Protein AF-A0A327KM74-F1 (afdb_monomer_lite)

Secondary structure (DSSP, 8-state):
-EEEEE--SS-SSTTPPBTTTB----HHHHHHHHHTT--EEEEEE-HHHHSSSTTSPPPHHHHHHHHHHHHHHHTTT-EEEEEE-STTEETTEETTSSSS-HHHHHHHHHHHHHHHTT-TTEEEEE--S-----SSTTHHHHHHHHHHHHHHHTT--SEEEEE-TTTTBTTTHHHHHTT-----TT--EEEEEE---STTSSS---TTGGGG--TTHHHHHHHHHHHHHHHHT--EEEEE----TT-THHHHHHHHHHHHHHHTT--EEEEEESTT-TT-SS--S-BTTBPPHHHHHHGGGTTS------SS-EE--SS--EEEPPSSS-EEEEEESS-EEE--BS--EEEEEESS-EEEEEESS-EEEEEESS-EEEEEESS-EEEEEESS-EEEEEESS-EEEEEESS-EEEEEESS-EEEEEEE--EEEEEESS-EEEEEEES-EEEEEESS-B-

pLDDT: mean 92.37, std 10.78, range [34.12, 98.88]

Radius of gyration: 26.33 Å; chains: 1; bounding box: 62×48×81 Å

Foldseek 3Di:
DEAFEADFQAFADLQDDEPPGGYGFDLVLLVVVVVLLHQEYEYEHEPCQQAVDQLHHGDPVSLVRVVNVLVSSLVSNHAYAYAHAAQCDDPNDHECDPVHDLLSLLSSLLNSLLPCQPRNRHQYYNSYQFHEPNVDLVRQLVSLQSNLVSSVVSPHPHAYEAAWYPRSFQQCCCVRPVPRDHDHPNLRYAYEHEAEQAPVRPNPDDPVSLVVQDLCSLVNRNVSNLVSCVVVVHAYEHEEYFDFLPHCSVLSNLLSNVVNCVVSVYYYHYPHEHPDCPNPRRYQHADPPHGGVNSVSCSCVNNVPVPDDDAEEAEADQEAEEEEADPEEHHYHCAHYAYEAEYEAYEYEYHNAHEAYEYEHYAYAYEEHQHAYAYEYEDAHYAYEYEDEHYAYEYHLAHEAYEYHDYHEAYEEANHAYAYEYEQYAEEYEYEQHAEEYEYHPDHYPYHYHPPHYNYHD

Structure (mmCIF, N/CA/C/O backbone):
data_AF-A0A327KM74-F1
#
_entry.id   AF-A0A327KM74-F1
#
loop_
_atom_site.group_PDB
_atom_site.id
_atom_site.type_symbol
_atom_site.label_atom_id
_atom_site.label_alt_id
_atom_site.label_comp_id
_atom_site.label_asym_id
_atom_site.label_entity_id
_atom_site.label_seq_id
_atom_site.pdbx_PDB_ins_code
_atom_site.Cartn_x
_atom_site.Cartn_y
_atom_site.Cartn_z
_atom_site.occupancy
_atom_site.B_iso_or_equiv
_atom_site.auth_seq_id
_atom_site.auth_comp_id
_atom_site.auth_asym_id
_atom_site.auth_atom_id
_atom_site.pdbx_PDB_model_num
ATOM 1 N N . MET A 1 1 ? -6.353 -5.709 -3.928 1.00 85.31 1 MET A N 1
ATOM 2 C CA . MET A 1 1 ? -5.957 -6.495 -2.730 1.00 85.31 1 MET A CA 1
ATOM 3 C C . MET A 1 1 ? -4.788 -5.818 -2.037 1.00 85.31 1 MET A C 1
ATOM 5 O O . MET A 1 1 ? -4.863 -5.579 -0.840 1.00 85.31 1 MET A O 1
ATOM 9 N N . PHE A 1 2 ? -3.748 -5.478 -2.792 1.00 93.56 2 PHE A N 1
ATOM 10 C CA . PHE A 1 2 ? -2.570 -4.771 -2.308 1.00 93.56 2 PHE A CA 1
ATOM 11 C C . PHE A 1 2 ? -2.728 -3.263 -2.522 1.00 93.56 2 PHE A C 1
ATOM 13 O O . PHE A 1 2 ? -3.418 -2.834 -3.446 1.00 93.56 2 PHE A O 1
ATOM 20 N N . GLY A 1 3 ? -2.150 -2.478 -1.626 1.00 96.12 3 GLY A N 1
ATOM 21 C CA . GLY A 1 3 ? -2.254 -1.028 -1.590 1.00 96.12 3 GLY A CA 1
ATOM 22 C C . GLY A 1 3 ? -0.994 -0.388 -1.022 1.00 96.12 3 GLY A C 1
ATOM 23 O O . GLY A 1 3 ? 0.015 -1.061 -0.793 1.00 96.12 3 GLY A O 1
ATOM 24 N N . VAL A 1 4 ? -1.057 0.915 -0.760 1.00 98.25 4 VAL A N 1
ATOM 25 C CA . VAL A 1 4 ? 0.088 1.701 -0.278 1.00 98.25 4 VAL A CA 1
ATOM 26 C C . VAL A 1 4 ? -0.327 2.620 0.872 1.00 98.25 4 VAL A C 1
ATOM 28 O O . VAL A 1 4 ? -1.390 3.240 0.841 1.00 98.25 4 VAL A O 1
ATOM 31 N N . ASN A 1 5 ? 0.530 2.735 1.887 1.00 98.81 5 ASN A N 1
ATOM 32 C CA . ASN A 1 5 ? 0.451 3.808 2.872 1.00 98.81 5 ASN A CA 1
ATOM 33 C C . ASN A 1 5 ? 0.932 5.109 2.230 1.00 98.81 5 ASN A C 1
ATOM 35 O O . ASN A 1 5 ? 2.102 5.202 1.867 1.00 98.81 5 ASN A O 1
ATOM 39 N N . LEU A 1 6 ? 0.070 6.116 2.107 1.00 98.50 6 LEU A N 1
ATOM 40 C CA . LEU A 1 6 ? 0.496 7.460 1.711 1.00 98.50 6 LEU A CA 1
ATOM 41 C C . LEU A 1 6 ? 0.680 8.313 2.956 1.00 98.50 6 LEU A C 1
ATOM 43 O O . LEU A 1 6 ? -0.242 8.975 3.430 1.00 98.50 6 LEU A O 1
ATOM 47 N N . ALA A 1 7 ? 1.896 8.240 3.479 1.00 98.19 7 ALA A N 1
ATOM 48 C CA . ALA A 1 7 ? 2.331 8.938 4.671 1.00 98.19 7 ALA A CA 1
ATOM 49 C C . ALA A 1 7 ? 2.602 10.425 4.400 1.00 98.19 7 ALA A C 1
ATOM 51 O O . ALA A 1 7 ? 2.745 10.876 3.259 1.00 98.19 7 ALA A O 1
ATOM 52 N N . GLY A 1 8 ? 2.673 11.190 5.482 1.00 97.56 8 GLY A N 1
ATOM 53 C CA . GLY A 1 8 ? 3.023 12.603 5.479 1.00 97.56 8 GLY A CA 1
ATOM 54 C C . GLY A 1 8 ? 2.158 13.423 6.425 1.00 97.56 8 GLY A C 1
ATOM 55 O O . GLY A 1 8 ? 2.662 14.364 7.044 1.00 97.56 8 GLY A O 1
ATOM 56 N N . ALA A 1 9 ? 0.870 13.087 6.562 1.00 98.00 9 ALA A N 1
ATOM 57 C CA . ALA A 1 9 ? -0.078 13.865 7.364 1.00 98.00 9 ALA A CA 1
ATOM 58 C C . ALA A 1 9 ? 0.121 13.653 8.873 1.00 98.00 9 ALA A C 1
ATOM 60 O O . ALA A 1 9 ? -0.304 14.471 9.692 1.00 98.00 9 ALA A O 1
ATOM 61 N N . GLU A 1 10 ? 0.840 12.603 9.244 1.00 97.69 10 GLU A N 1
ATOM 62 C CA . GLU A 1 10 ? 1.260 12.231 10.586 1.00 97.69 10 GLU A CA 1
ATOM 63 C C . GLU A 1 10 ? 2.680 12.697 10.945 1.00 97.69 10 GLU A C 1
ATOM 65 O O . GLU A 1 10 ? 3.003 12.794 12.128 1.00 97.69 10 GLU A O 1
ATOM 70 N N . PHE A 1 11 ? 3.500 13.089 9.961 1.00 97.94 11 PHE A N 1
ATOM 71 C CA . PHE A 1 11 ? 4.914 13.447 10.156 1.00 97.94 11 PHE A CA 1
ATOM 72 C C . PHE A 1 11 ? 5.153 14.533 11.198 1.00 97.94 11 PHE A C 1
ATOM 74 O O . PHE A 1 11 ? 4.322 15.407 11.408 1.00 97.94 11 PHE A O 1
ATOM 81 N N . GLY A 1 12 ? 6.340 14.548 11.801 1.00 94.69 12 GLY A N 1
ATOM 82 C CA . GLY A 1 12 ? 6.770 15.627 12.689 1.00 94.69 12 GLY A CA 1
ATOM 83 C C . GLY A 1 12 ? 6.077 15.628 14.063 1.00 94.69 12 GLY A C 1
ATOM 84 O O . GLY A 1 12 ? 5.496 14.635 14.490 1.00 94.69 12 GLY A O 1
ATOM 85 N N . PRO A 1 13 ? 6.154 16.738 14.822 1.00 93.25 13 PRO A N 1
ATOM 86 C CA . PRO A 1 13 ? 5.609 16.800 16.179 1.00 93.25 13 PRO A CA 1
ATOM 87 C C . PRO A 1 13 ? 4.084 16.672 16.192 1.00 93.25 13 PRO A C 1
ATOM 89 O O . PRO A 1 13 ? 3.422 17.233 15.327 1.00 93.25 13 PRO A O 1
ATOM 92 N N . ARG A 1 14 ? 3.491 16.085 17.236 1.00 88.56 14 ARG A N 1
ATOM 93 C CA . ARG A 1 14 ? 2.031 15.843 17.337 1.00 88.56 14 ARG A CA 1
ATOM 94 C C . ARG A 1 14 ? 1.133 17.054 17.080 1.00 88.56 14 ARG A C 1
ATOM 96 O O . ARG A 1 14 ? 0.016 16.893 16.623 1.00 88.56 14 ARG A O 1
ATOM 103 N N . ARG A 1 15 ? 1.623 18.270 17.342 1.00 92.00 15 ARG A N 1
ATOM 104 C CA . ARG A 1 15 ? 0.957 19.547 17.012 1.00 92.00 15 ARG A CA 1
ATOM 105 C C . ARG A 1 15 ? 1.817 20.423 16.102 1.00 92.00 15 ARG A C 1
ATOM 107 O O . ARG A 1 15 ? 2.032 21.602 16.368 1.00 92.00 15 ARG A O 1
ATOM 114 N N . GLY A 1 16 ? 2.384 19.802 15.075 1.00 92.81 16 GLY A N 1
ATOM 115 C CA . GLY A 1 16 ? 3.165 20.471 14.042 1.00 92.81 16 GLY A CA 1
ATOM 116 C C . GLY A 1 16 ? 2.333 21.448 13.209 1.00 92.81 16 GLY A C 1
ATOM 117 O O . GLY A 1 16 ? 1.107 21.478 13.273 1.00 92.81 16 GLY A O 1
ATOM 118 N N . GLU A 1 17 ? 3.032 22.239 12.406 1.00 96.19 17 GLU A N 1
ATOM 119 C CA . GLU A 1 17 ? 2.472 23.180 11.429 1.00 96.19 17 GLU A CA 1
ATOM 120 C C . GLU A 1 17 ? 2.467 22.567 10.020 1.00 96.19 17 GLU A C 1
ATOM 122 O O . GLU A 1 17 ? 3.489 22.030 9.579 1.00 96.19 17 GLU A O 1
ATOM 127 N N . TYR A 1 18 ? 1.329 22.667 9.323 1.00 97.56 18 TYR A N 1
ATOM 128 C CA . TYR A 1 18 ? 1.156 22.165 7.957 1.00 97.56 18 TYR A CA 1
ATOM 129 C C . TYR A 1 18 ? 2.082 22.895 6.982 1.00 97.56 18 TYR A C 1
ATOM 131 O O . TYR A 1 18 ? 2.183 24.120 7.026 1.00 97.56 18 TYR A O 1
ATOM 139 N N . GLY A 1 19 ? 2.729 22.158 6.080 1.00 96.81 19 GLY A N 1
ATOM 140 C CA . GLY A 1 19 ? 3.677 22.712 5.110 1.00 96.81 19 GLY A CA 1
ATOM 141 C C . GLY A 1 19 ? 5.070 22.993 5.683 1.00 96.81 19 GLY A C 1
ATOM 142 O O . GLY A 1 19 ? 5.973 23.321 4.919 1.00 96.81 19 GLY A O 1
ATOM 143 N N . THR A 1 20 ? 5.266 22.789 6.991 1.00 97.12 20 THR A N 1
ATOM 144 C CA . THR A 1 20 ? 6.581 22.852 7.652 1.00 97.12 20 THR A CA 1
ATOM 145 C C . THR A 1 20 ? 6.971 21.505 8.254 1.00 97.12 20 THR A C 1
ATOM 147 O O . THR A 1 20 ? 8.077 21.026 8.037 1.00 97.12 20 THR A O 1
ATOM 150 N N . HIS A 1 21 ? 6.073 20.901 9.036 1.00 98.00 21 HIS A N 1
ATOM 151 C CA . HIS A 1 21 ? 6.352 19.682 9.801 1.00 98.00 21 HIS A CA 1
ATOM 152 C C . HIS A 1 21 ? 5.662 18.442 9.232 1.00 98.00 21 HIS A C 1
ATOM 154 O O . HIS A 1 21 ? 6.115 17.334 9.491 1.00 98.00 21 HIS A O 1
ATOM 160 N N . TYR A 1 22 ? 4.562 18.640 8.506 1.00 98.44 22 TYR A N 1
ATOM 161 C CA . TYR A 1 22 ? 3.752 17.589 7.899 1.00 98.44 22 TYR A CA 1
ATOM 162 C C . TYR A 1 22 ? 3.052 18.118 6.648 1.00 98.44 22 TYR A C 1
ATOM 164 O O . TYR A 1 22 ? 2.930 19.338 6.459 1.00 98.44 22 TYR A O 1
ATOM 172 N N . ILE A 1 23 ? 2.576 17.203 5.812 1.00 98.12 23 ILE A N 1
ATOM 173 C CA . ILE A 1 23 ? 1.920 17.504 4.540 1.00 98.12 23 ILE A CA 1
ATOM 174 C C . ILE A 1 23 ? 0.916 16.397 4.201 1.00 98.12 23 ILE A C 1
ATOM 176 O O . ILE A 1 23 ? 1.122 15.253 4.571 1.00 98.12 23 ILE A O 1
ATOM 180 N N . TYR A 1 24 ? -0.165 16.714 3.491 1.00 98.31 24 TYR A N 1
ATOM 181 C CA . TYR A 1 24 ? -1.024 15.676 2.914 1.00 98.31 24 TYR A CA 1
ATOM 182 C C . TYR A 1 24 ? -0.502 15.319 1.520 1.00 98.31 24 TYR A C 1
ATOM 184 O O . TYR A 1 24 ? -0.133 16.242 0.785 1.00 98.31 24 TYR A O 1
ATOM 192 N N . PRO A 1 25 ? -0.506 14.034 1.128 1.00 97.69 25 PRO A N 1
ATOM 193 C CA . PRO A 1 25 ? -0.244 13.651 -0.253 1.00 97.69 25 PRO A CA 1
ATOM 194 C C . PRO A 1 25 ? -1.163 14.414 -1.219 1.00 97.69 25 PRO A C 1
ATOM 196 O O . PRO A 1 25 ? -2.310 14.741 -0.898 1.00 97.69 25 PRO A O 1
ATOM 199 N N . GLY A 1 26 ? -0.637 14.754 -2.390 1.00 95.44 26 GLY A N 1
ATOM 200 C CA . GLY A 1 26 ? -1.332 15.549 -3.393 1.00 95.44 26 GLY A CA 1
ATOM 201 C C . GLY A 1 26 ? -1.971 14.712 -4.498 1.00 95.44 26 GLY A C 1
ATOM 202 O O . GLY A 1 26 ? -1.792 13.502 -4.596 1.00 95.44 26 GLY A O 1
ATOM 203 N N . ALA A 1 27 ? -2.665 15.399 -5.409 1.00 96.00 27 ALA A N 1
ATOM 204 C CA . ALA A 1 27 ? -3.201 14.795 -6.628 1.00 96.00 27 ALA A CA 1
ATOM 205 C C . ALA A 1 27 ? -2.118 14.095 -7.469 1.00 96.00 27 ALA A C 1
ATOM 207 O O . ALA A 1 27 ? -2.377 13.026 -7.998 1.00 96.00 27 ALA A O 1
ATOM 208 N N . ALA A 1 28 ? -0.909 14.666 -7.535 1.00 95.38 28 ALA A N 1
ATOM 209 C CA . ALA A 1 28 ? 0.212 14.076 -8.265 1.00 95.38 28 ALA A CA 1
ATOM 210 C C . ALA A 1 28 ? 0.686 12.747 -7.656 1.00 95.38 28 ALA A C 1
ATOM 212 O O . ALA A 1 28 ? 1.033 11.837 -8.399 1.00 95.38 28 ALA A O 1
ATOM 213 N N . ASP A 1 29 ? 0.660 12.619 -6.324 1.00 97.38 29 ASP A N 1
ATOM 214 C CA . ASP A 1 29 ? 0.976 11.351 -5.662 1.00 97.38 29 ASP A CA 1
ATOM 215 C C . ASP A 1 29 ? -0.091 10.307 -6.011 1.00 97.38 29 ASP A C 1
ATOM 217 O O . ASP A 1 29 ? 0.237 9.209 -6.447 1.00 97.38 29 ASP A O 1
ATOM 221 N N . LEU A 1 30 ? -1.374 10.671 -5.907 1.00 97.62 30 LEU A N 1
ATOM 222 C CA . LEU A 1 30 ? -2.477 9.781 -6.280 1.00 97.62 30 LEU A CA 1
ATOM 223 C C . LEU A 1 30 ? -2.424 9.362 -7.756 1.00 97.62 30 LEU A C 1
ATOM 225 O O . LEU A 1 30 ? -2.645 8.195 -8.052 1.00 97.62 30 LEU A O 1
ATOM 229 N N . ASP A 1 31 ? -2.120 10.289 -8.670 1.00 93.88 31 ASP A N 1
ATOM 230 C CA . ASP A 1 31 ? -1.969 10.002 -10.103 1.00 93.88 31 ASP A CA 1
ATOM 231 C C . ASP A 1 31 ? -0.827 9.017 -10.362 1.00 93.88 31 ASP A C 1
ATOM 233 O O . ASP A 1 31 ? -0.991 8.083 -11.144 1.00 93.88 31 ASP A O 1
ATOM 237 N N . TYR A 1 32 ? 0.306 9.194 -9.678 1.00 93.94 32 TYR A N 1
ATOM 238 C CA . TYR A 1 32 ? 1.431 8.273 -9.772 1.00 93.94 32 TYR A CA 1
ATOM 239 C C . TYR A 1 32 ? 1.040 6.867 -9.305 1.00 93.94 32 TYR A C 1
ATOM 241 O O . TYR A 1 32 ? 1.148 5.923 -10.082 1.00 93.94 32 TYR A O 1
ATOM 249 N N . TYR A 1 33 ? 0.514 6.713 -8.088 1.00 94.94 33 TYR A N 1
ATOM 250 C CA . TYR A 1 33 ? 0.171 5.383 -7.572 1.00 94.94 33 TYR A CA 1
ATOM 251 C C . TYR A 1 33 ? -0.966 4.726 -8.361 1.00 94.94 33 TYR A C 1
ATOM 253 O O . TYR A 1 33 ? -0.909 3.526 -8.619 1.00 94.94 33 TYR A O 1
ATOM 261 N N . LEU A 1 34 ? -1.953 5.501 -8.821 1.00 92.50 34 LEU A N 1
ATOM 262 C CA . LEU A 1 34 ? -2.987 4.983 -9.715 1.00 92.50 34 LEU A CA 1
ATOM 263 C C . LEU A 1 34 ? -2.393 4.494 -11.044 1.00 92.50 34 LEU A C 1
ATOM 265 O O . LEU A 1 34 ? -2.824 3.462 -11.547 1.00 92.50 34 LEU A O 1
ATOM 269 N N . SER A 1 35 ? -1.391 5.188 -11.598 1.00 87.12 35 SER A N 1
ATOM 270 C CA . SER A 1 35 ? -0.703 4.734 -12.818 1.00 87.12 35 SER A CA 1
ATOM 271 C C . SER A 1 35 ? 0.052 3.412 -12.641 1.00 87.12 35 SER A C 1
ATOM 273 O O . SER A 1 35 ? 0.351 2.759 -13.634 1.00 87.12 35 SER A O 1
ATOM 275 N N . LYS A 1 36 ? 0.313 3.009 -11.389 1.00 85.19 36 LYS A N 1
ATOM 276 C CA . LYS A 1 36 ? 0.896 1.715 -11.005 1.00 85.19 36 LYS A CA 1
ATOM 277 C C . LYS A 1 36 ? -0.152 0.665 -10.604 1.00 85.19 36 LYS A C 1
ATOM 279 O O . LYS A 1 36 ? 0.202 -0.346 -10.013 1.00 85.19 36 LYS A O 1
ATOM 284 N N . GLY A 1 37 ? -1.441 0.944 -10.817 1.00 88.06 37 GLY A N 1
ATOM 285 C CA . GLY A 1 37 ? -2.542 0.041 -10.458 1.00 88.06 37 GLY A CA 1
ATOM 286 C C . GLY A 1 37 ? -2.938 0.054 -8.973 1.00 88.06 37 GLY A C 1
ATOM 287 O O . GLY A 1 37 ? -3.776 -0.738 -8.524 1.00 88.06 37 GLY A O 1
ATOM 288 N N . VAL A 1 38 ? -2.397 0.977 -8.165 1.00 93.06 38 VAL A N 1
ATOM 289 C CA . VAL A 1 38 ? -2.805 1.122 -6.760 1.00 93.06 38 VAL A CA 1
ATOM 290 C C . VAL A 1 38 ? -4.199 1.733 -6.685 1.00 93.06 38 VAL A C 1
ATOM 292 O O . VAL A 1 38 ? -4.413 2.890 -7.036 1.00 93.06 38 VAL A O 1
ATOM 295 N N . THR A 1 39 ? -5.144 0.978 -6.133 1.00 93.81 39 THR A N 1
ATOM 296 C CA . THR A 1 39 ? -6.514 1.456 -5.877 1.00 93.81 39 THR A CA 1
ATOM 297 C C . THR A 1 39 ? -6.857 1.547 -4.395 1.00 93.81 39 THR A C 1
ATOM 299 O O . THR A 1 39 ? -7.815 2.227 -4.044 1.00 93.81 39 THR A O 1
ATOM 302 N N . LEU A 1 40 ? -6.067 0.923 -3.515 1.00 96.88 40 LEU A N 1
ATOM 303 C CA . LEU A 1 40 ? -6.232 0.978 -2.063 1.00 96.88 40 LEU A CA 1
ATOM 304 C C . LEU A 1 40 ? -5.131 1.827 -1.425 1.00 96.88 40 LEU A C 1
ATOM 306 O O . LEU A 1 40 ? -3.946 1.517 -1.551 1.00 96.88 40 LEU A O 1
ATOM 310 N N . ILE A 1 41 ? -5.534 2.842 -0.668 1.00 98.56 41 ILE A N 1
ATOM 311 C CA . ILE A 1 41 ? -4.651 3.716 0.097 1.00 98.56 41 ILE A CA 1
ATOM 312 C C . ILE A 1 41 ? -4.937 3.584 1.590 1.00 98.56 41 ILE A C 1
ATOM 314 O O . ILE A 1 41 ? -6.089 3.613 2.020 1.00 98.56 41 ILE A O 1
ATOM 318 N N . ARG A 1 42 ? -3.879 3.516 2.399 1.00 98.81 42 ARG A N 1
ATOM 319 C CA . ARG A 1 42 ? -3.940 3.786 3.840 1.00 98.81 42 ARG A CA 1
ATOM 320 C C . ARG A 1 42 ? -3.377 5.185 4.088 1.00 98.81 42 ARG A C 1
ATOM 322 O O . ARG A 1 42 ? -2.279 5.487 3.632 1.00 98.81 42 ARG A O 1
ATOM 329 N N . LEU A 1 43 ? -4.145 6.056 4.739 1.00 98.81 43 LEU A N 1
ATOM 330 C CA . LEU A 1 43 ? -3.780 7.452 5.004 1.00 98.81 43 LEU A CA 1
ATOM 331 C C . LEU A 1 43 ? -3.593 7.666 6.514 1.00 98.81 43 LEU A C 1
ATOM 333 O O . LEU A 1 43 ? -4.593 7.871 7.212 1.00 98.81 43 LEU A O 1
ATOM 337 N N . PRO A 1 44 ? -2.349 7.651 7.019 1.00 98.75 44 PRO A N 1
ATOM 338 C CA . PRO A 1 44 ? -2.053 7.982 8.407 1.00 98.75 44 PRO A CA 1
ATOM 339 C C . PRO A 1 44 ? -2.332 9.457 8.720 1.00 98.75 44 PRO A C 1
ATOM 341 O O . PRO A 1 44 ? -2.036 10.344 7.922 1.00 98.75 44 PRO A O 1
ATOM 344 N N . PHE A 1 45 ? -2.868 9.746 9.903 1.00 98.50 45 PHE A N 1
ATOM 345 C CA . PHE A 1 45 ? -3.021 11.105 10.436 1.00 98.50 45 PHE A CA 1
ATOM 346 C C . PHE A 1 45 ? -3.029 11.087 11.972 1.00 98.50 45 PHE A C 1
ATOM 348 O O . PHE A 1 45 ? -3.223 10.039 12.576 1.00 98.50 45 PHE A O 1
ATOM 355 N N . THR A 1 46 ? -2.856 12.234 12.641 1.00 98.19 46 THR A N 1
ATOM 356 C CA . THR A 1 46 ? -2.802 12.274 14.118 1.00 98.19 46 THR A CA 1
ATOM 357 C C . THR A 1 46 ? -4.039 12.872 14.784 1.00 98.19 46 THR A C 1
ATOM 359 O O . THR A 1 46 ? -4.622 13.872 14.346 1.00 98.19 46 THR A O 1
ATOM 362 N N . TRP A 1 47 ? -4.395 12.298 15.932 1.00 98.56 47 TRP A N 1
ATOM 363 C CA . TRP A 1 47 ? -5.486 12.738 16.792 1.00 98.56 47 TRP A CA 1
ATOM 364 C C . TRP A 1 47 ? -5.250 14.160 17.302 1.00 98.56 47 TRP A C 1
ATOM 366 O O . TRP A 1 47 ? -6.140 14.997 17.208 1.00 98.56 47 TRP A O 1
ATOM 376 N N . GLU A 1 48 ? -4.055 14.485 17.796 1.00 98.56 48 GLU A N 1
ATOM 377 C CA . GLU A 1 48 ? -3.759 15.797 18.381 1.00 98.56 48 GLU A CA 1
ATOM 378 C C . GLU A 1 48 ? -3.859 16.955 17.376 1.00 98.56 48 GLU A C 1
ATOM 380 O O . GLU A 1 48 ? -4.046 18.100 17.795 1.00 98.56 48 GLU A O 1
ATOM 385 N N . ARG A 1 49 ? -3.754 16.688 16.067 1.00 98.31 49 ARG A N 1
ATOM 386 C CA . ARG A 1 49 ? -4.038 17.681 15.017 1.00 98.31 49 ARG A CA 1
ATOM 387 C C . ARG A 1 49 ? -5.522 17.762 14.722 1.00 98.31 49 ARG A C 1
ATOM 389 O O . ARG A 1 49 ? -6.081 18.854 14.709 1.00 98.31 49 ARG A O 1
ATOM 396 N N . MET A 1 50 ? -6.159 16.609 14.533 1.00 98.56 50 MET A N 1
ATOM 397 C CA . MET A 1 50 ? -7.572 16.538 14.176 1.00 98.56 50 MET A CA 1
ATOM 398 C C . MET A 1 50 ? -8.492 16.986 15.321 1.00 98.56 50 MET A C 1
ATOM 400 O O . MET A 1 50 ? -9.568 17.518 15.075 1.00 98.56 50 MET A O 1
ATOM 404 N N . GLN A 1 51 ? -8.089 16.812 16.578 1.00 98.50 51 GLN A N 1
ATOM 405 C CA . GLN A 1 51 ? -8.812 17.254 17.770 1.00 98.50 51 GLN A CA 1
ATOM 406 C C . GLN A 1 51 ? -7.814 17.833 18.794 1.00 98.50 51 GLN A C 1
ATOM 408 O O . GLN A 1 51 ? -7.397 17.137 19.717 1.00 98.50 51 GLN A O 1
ATOM 413 N N . PRO A 1 52 ? -7.443 19.126 18.686 1.00 97.75 52 PRO A N 1
ATOM 414 C CA . PRO A 1 52 ? -6.367 19.724 19.490 1.00 97.75 52 PRO A CA 1
ATOM 415 C C . PRO A 1 52 ? -6.589 19.724 21.005 1.00 97.75 52 PRO A C 1
ATOM 417 O O . PRO A 1 52 ? -5.637 19.854 21.779 1.00 97.75 52 PRO A O 1
ATOM 420 N N . THR A 1 53 ? -7.850 19.628 21.431 1.00 97.69 53 THR A N 1
ATOM 421 C CA . THR A 1 53 ? -8.271 19.530 22.831 1.00 97.69 53 THR A CA 1
ATOM 422 C C . THR A 1 53 ? -9.085 18.257 23.011 1.00 97.69 53 THR A C 1
ATOM 424 O O . THR A 1 53 ? -10.102 18.103 22.338 1.00 97.69 53 THR A O 1
ATOM 427 N N . LEU A 1 54 ? -8.696 17.390 23.949 1.00 97.94 54 LEU A N 1
ATOM 428 C CA . LEU A 1 54 ? -9.383 16.124 24.217 1.00 97.94 54 LEU A CA 1
ATOM 429 C C . LEU A 1 54 ? -10.884 16.343 24.472 1.00 97.94 54 LEU A C 1
ATOM 431 O O . LEU A 1 54 ? -11.264 17.149 25.324 1.00 97.94 54 LEU A O 1
ATOM 435 N N . GLY A 1 55 ? -11.737 15.640 23.723 1.00 97.25 55 GLY A N 1
ATOM 436 C CA . GLY A 1 55 ? -13.198 15.789 23.792 1.00 97.25 55 GLY A CA 1
ATOM 437 C C . GLY A 1 55 ? -13.746 17.089 23.175 1.00 97.25 55 GLY A C 1
ATOM 438 O O . GLY A 1 55 ? -14.958 17.313 23.161 1.00 97.25 55 GLY A O 1
ATOM 439 N N . GLY A 1 56 ? -12.876 17.950 22.644 1.00 98.12 56 GLY A N 1
ATOM 440 C CA . GLY A 1 56 ? -13.219 19.189 21.953 1.00 98.12 56 GLY A CA 1
ATOM 441 C C . GLY A 1 56 ? -13.772 18.973 20.542 1.00 98.12 56 GLY A C 1
ATOM 442 O O . GLY A 1 56 ? -14.074 17.854 20.119 1.00 98.12 56 GLY A O 1
ATOM 443 N N . ALA A 1 57 ? -13.942 20.066 19.800 1.00 98.44 57 ALA A N 1
ATOM 444 C CA . ALA A 1 57 ? -14.329 20.006 18.392 1.00 98.44 57 ALA A CA 1
ATOM 445 C C . ALA A 1 57 ? -13.177 19.484 17.518 1.00 98.44 57 ALA A C 1
ATOM 447 O O . ALA A 1 57 ? -12.011 19.614 17.895 1.00 98.44 57 ALA A O 1
ATOM 448 N N . LEU A 1 58 ? -13.519 18.933 16.348 1.00 98.75 58 LEU A N 1
ATOM 449 C CA . LEU A 1 58 ? -12.524 18.647 15.317 1.00 98.75 58 LEU A CA 1
ATOM 450 C C . LEU A 1 58 ? -11.970 19.961 14.753 1.00 98.75 58 LEU A C 1
ATOM 452 O O . LEU A 1 58 ? -12.730 20.916 14.541 1.00 98.75 58 LEU A O 1
ATOM 456 N N . ASP A 1 59 ? -10.668 20.005 14.493 1.00 98.56 59 ASP A N 1
ATOM 457 C CA . ASP A 1 59 ? -10.032 21.132 13.828 1.00 98.56 59 ASP A CA 1
ATOM 458 C C . ASP A 1 59 ? -10.514 21.221 12.378 1.00 98.56 59 ASP A C 1
ATOM 460 O O . ASP A 1 59 ? -10.395 20.283 11.594 1.00 98.56 59 ASP A O 1
ATOM 464 N N . GLN A 1 60 ? -11.105 22.360 12.021 1.00 98.38 60 GLN A N 1
ATOM 465 C CA . GLN A 1 60 ? -11.746 22.524 10.717 1.00 98.38 60 GLN A CA 1
ATOM 466 C C . GLN A 1 60 ? -10.738 22.676 9.577 1.00 98.38 60 GLN A C 1
ATOM 468 O O . GLN A 1 60 ? -11.058 22.340 8.438 1.00 98.38 60 GLN A O 1
ATOM 473 N N . ALA A 1 61 ? -9.537 23.190 9.859 1.00 98.19 61 ALA A N 1
ATOM 474 C CA . ALA A 1 61 ? -8.507 23.307 8.838 1.00 98.19 61 ALA A CA 1
ATOM 475 C C . ALA A 1 61 ? -7.929 21.927 8.518 1.00 98.19 61 ALA A C 1
ATOM 477 O O . ALA A 1 61 ? -7.782 21.595 7.345 1.00 98.19 61 ALA A O 1
ATOM 478 N N . GLU A 1 62 ? -7.660 21.120 9.542 1.00 98.44 62 GLU A N 1
ATOM 479 C CA . GLU A 1 62 ? -7.157 19.760 9.377 1.00 98.44 62 GLU A CA 1
ATOM 480 C C . GLU A 1 62 ? -8.185 18.834 8.724 1.00 98.44 62 GLU A C 1
ATOM 482 O O . GLU A 1 62 ? -7.881 18.161 7.738 1.00 98.44 62 GLU A O 1
ATOM 487 N N . LEU A 1 63 ? -9.437 18.889 9.181 1.00 98.56 63 LEU A N 1
ATOM 488 C CA . LEU A 1 63 ? -10.541 18.163 8.558 1.00 98.56 63 LEU A CA 1
ATOM 489 C C . LEU A 1 63 ? -10.716 18.546 7.081 1.00 98.56 63 LEU A C 1
ATOM 491 O O . LEU A 1 63 ? -10.916 17.675 6.239 1.00 98.56 63 LEU A O 1
ATOM 495 N N . GLY A 1 64 ? -10.590 19.835 6.749 1.00 98.50 64 GLY A N 1
ATOM 496 C CA . GLY A 1 64 ? -10.654 20.310 5.367 1.00 98.50 64 GLY A CA 1
ATOM 497 C C . GLY A 1 64 ? -9.533 19.766 4.474 1.00 98.50 64 GLY A C 1
ATOM 498 O O . GLY A 1 64 ? -9.775 19.511 3.296 1.00 98.50 64 GLY A O 1
ATOM 499 N N . ARG A 1 65 ? -8.324 19.544 5.012 1.00 98.50 65 ARG A N 1
ATOM 500 C CA . ARG A 1 65 ? -7.216 18.922 4.261 1.00 98.50 65 ARG A CA 1
ATOM 501 C C . ARG A 1 65 ? -7.485 17.452 3.981 1.00 98.50 65 ARG A C 1
ATOM 503 O O . ARG A 1 65 ? -7.329 17.025 2.841 1.00 98.50 65 ARG A O 1
ATOM 510 N N . MET A 1 66 ? -7.937 16.716 4.995 1.00 98.62 66 MET A N 1
ATOM 511 C CA . MET A 1 66 ? -8.311 15.313 4.839 1.00 98.62 66 MET A CA 1
ATOM 512 C C . MET A 1 66 ? -9.441 15.152 3.819 1.00 98.62 66 MET A C 1
ATOM 514 O O . MET A 1 66 ? -9.318 14.335 2.915 1.00 98.62 66 MET A O 1
ATOM 518 N N . ILE A 1 67 ? -10.499 15.966 3.905 1.00 98.50 67 ILE A N 1
ATOM 519 C CA . ILE A 1 67 ? -11.586 15.955 2.913 1.00 98.50 67 ILE A CA 1
ATOM 520 C C . ILE A 1 67 ? -11.046 16.272 1.516 1.00 98.50 67 ILE A C 1
ATOM 522 O O . ILE A 1 67 ? -11.373 15.560 0.579 1.00 98.50 67 ILE A O 1
ATOM 526 N N . GLY A 1 68 ? -10.161 17.264 1.370 1.00 98.44 68 GLY A N 1
ATOM 527 C CA . GLY A 1 68 ? -9.551 17.577 0.074 1.00 98.44 68 GLY A CA 1
ATOM 528 C C . GLY A 1 68 ? -8.749 16.414 -0.527 1.00 98.44 68 GLY A C 1
ATOM 529 O O . GLY A 1 68 ? -8.814 16.186 -1.734 1.00 98.44 68 GLY A O 1
ATOM 530 N N . PHE A 1 69 ? -8.026 15.654 0.302 1.00 98.69 69 PHE A N 1
ATOM 531 C CA . PHE A 1 69 ? -7.362 14.421 -0.130 1.00 98.69 69 PHE A CA 1
ATOM 532 C C . PHE A 1 69 ? -8.379 13.347 -0.542 1.00 98.69 69 PHE A C 1
ATOM 534 O O . PHE A 1 69 ? -8.255 12.755 -1.614 1.00 98.69 69 PHE A O 1
ATOM 541 N N . LEU A 1 70 ? -9.407 13.124 0.280 1.00 98.75 70 LEU A N 1
ATOM 542 C CA . LEU A 1 70 ? -10.450 12.135 0.017 1.00 98.75 70 LEU A CA 1
ATOM 543 C C . LEU A 1 70 ? -11.236 12.462 -1.263 1.00 98.75 70 LEU A C 1
ATOM 545 O O . LEU A 1 70 ? -11.494 11.557 -2.051 1.00 98.75 70 LEU A O 1
ATOM 549 N N . ASP A 1 71 ? -11.561 13.731 -1.515 1.00 98.56 71 ASP A N 1
ATOM 550 C CA . ASP A 1 71 ? -12.193 14.198 -2.754 1.00 98.56 71 ASP A CA 1
ATOM 551 C C . ASP A 1 71 ? -11.312 13.875 -3.974 1.00 98.56 71 ASP A C 1
ATOM 553 O O . ASP A 1 71 ? -11.799 13.399 -5.004 1.00 98.56 71 ASP A O 1
ATOM 557 N N . ALA A 1 72 ? -9.997 14.095 -3.859 1.00 98.56 72 ALA A N 1
ATOM 558 C CA . ALA A 1 72 ? -9.045 13.787 -4.922 1.00 98.56 72 ALA A CA 1
ATOM 559 C C . ALA A 1 72 ? -8.916 12.273 -5.177 1.00 98.56 72 ALA A C 1
ATOM 561 O O . ALA A 1 72 ? -8.809 11.870 -6.339 1.00 98.56 72 ALA A O 1
ATOM 562 N N . ALA A 1 73 ? -8.963 11.448 -4.128 1.00 98.50 73 ALA A N 1
ATOM 563 C CA . ALA A 1 73 ? -8.982 9.989 -4.232 1.00 98.50 73 ALA A CA 1
ATOM 564 C C . ALA A 1 73 ? -10.302 9.479 -4.838 1.00 98.50 73 ALA A C 1
ATOM 566 O O . ALA A 1 73 ? -10.292 8.660 -5.755 1.00 98.50 73 ALA A O 1
ATOM 567 N N . ALA A 1 74 ? -11.442 10.038 -4.418 1.00 98.00 74 ALA A N 1
ATOM 568 C CA . ALA A 1 74 ? -12.759 9.694 -4.954 1.00 98.00 74 ALA A CA 1
ATOM 569 C C . ALA A 1 74 ? -12.858 9.995 -6.453 1.00 98.00 74 ALA A C 1
ATOM 571 O O . ALA A 1 74 ? -13.385 9.186 -7.215 1.00 98.00 74 ALA A O 1
ATOM 572 N N . ALA A 1 75 ? -12.302 11.127 -6.899 1.00 97.69 75 ALA A N 1
ATOM 573 C CA . ALA A 1 75 ? -12.238 11.485 -8.316 1.00 97.69 75 ALA A CA 1
ATOM 574 C C . ALA A 1 75 ? -11.432 10.483 -9.169 1.00 97.69 75 ALA A C 1
ATOM 576 O O . ALA A 1 75 ? -11.577 10.470 -10.390 1.00 97.69 75 ALA A O 1
ATOM 577 N N . ARG A 1 76 ? -10.603 9.655 -8.525 1.00 95.81 76 ARG A N 1
ATOM 578 C CA . ARG A 1 76 ? -9.751 8.617 -9.120 1.00 95.81 76 ARG A CA 1
ATOM 579 C C . ARG A 1 76 ? -10.279 7.198 -8.901 1.00 95.81 76 ARG A C 1
ATOM 581 O O . ARG A 1 76 ? -9.649 6.251 -9.348 1.00 95.81 76 ARG A O 1
ATOM 588 N N . GLY A 1 77 ? -11.418 7.045 -8.221 1.00 95.75 77 GLY A N 1
ATOM 589 C CA . GLY A 1 77 ? -11.956 5.732 -7.863 1.00 95.75 77 GLY A CA 1
ATOM 590 C C . GLY A 1 77 ? -11.076 4.956 -6.879 1.00 95.75 77 GLY A C 1
ATOM 591 O O . GLY A 1 77 ? -11.129 3.732 -6.873 1.00 95.75 77 GLY A O 1
ATOM 592 N N . MET A 1 78 ? -10.258 5.649 -6.082 1.00 96.19 78 MET A N 1
ATOM 593 C CA . MET A 1 78 ? -9.394 5.022 -5.082 1.00 96.19 78 MET A CA 1
ATOM 594 C C . MET A 1 78 ? -10.111 4.921 -3.734 1.00 96.19 78 MET A C 1
ATOM 596 O O . MET A 1 78 ? -10.737 5.878 -3.267 1.00 96.19 78 MET A O 1
ATOM 600 N N . ASP A 1 79 ? -9.959 3.766 -3.101 1.00 97.25 79 ASP A N 1
ATOM 601 C CA . ASP A 1 79 ? -10.437 3.455 -1.763 1.00 97.25 79 ASP A CA 1
ATOM 602 C C . ASP A 1 79 ? -9.408 3.889 -0.715 1.00 97.25 79 ASP A C 1
ATOM 604 O O . ASP A 1 79 ? -8.215 3.616 -0.839 1.00 97.25 79 ASP A O 1
ATOM 608 N N . VAL A 1 80 ? -9.870 4.521 0.361 1.00 98.62 80 VAL A N 1
ATOM 609 C CA . VAL A 1 80 ? -9.031 5.065 1.431 1.00 98.62 80 VAL A CA 1
ATOM 610 C C . VAL A 1 80 ? -9.453 4.501 2.784 1.00 98.62 80 VAL A C 1
ATOM 612 O O . VAL A 1 80 ? -10.576 4.708 3.253 1.00 98.62 80 VAL A O 1
ATOM 615 N N . VAL A 1 81 ? -8.503 3.848 3.449 1.00 98.62 81 VAL A N 1
ATOM 616 C CA . VAL A 1 81 ? -8.540 3.577 4.885 1.00 98.62 81 VAL A CA 1
ATOM 617 C C . VAL A 1 81 ? -7.868 4.750 5.590 1.00 98.62 81 VAL A C 1
ATOM 619 O O . VAL A 1 81 ? -6.663 4.947 5.447 1.00 98.62 81 VAL A O 1
ATOM 622 N N . VAL A 1 82 ? -8.625 5.545 6.347 1.00 98.56 82 VAL A N 1
ATOM 623 C CA . VAL A 1 82 ? -8.026 6.610 7.170 1.00 98.56 82 VAL A CA 1
ATOM 624 C C . VAL A 1 82 ? -7.548 6.012 8.492 1.00 98.56 82 VAL A C 1
ATOM 626 O O . VAL A 1 82 ? -8.337 5.400 9.212 1.00 98.56 82 VAL A O 1
ATOM 629 N N . ASP A 1 83 ? -6.263 6.162 8.793 1.00 98.81 83 ASP A N 1
ATOM 630 C CA . ASP A 1 83 ? -5.584 5.532 9.928 1.00 98.81 83 ASP A CA 1
ATOM 631 C C . ASP A 1 83 ? -5.227 6.560 11.006 1.00 98.81 83 ASP A C 1
ATOM 633 O O . ASP A 1 83 ? -4.484 7.512 10.762 1.00 98.81 83 ASP A O 1
ATOM 637 N N . LEU A 1 84 ? -5.749 6.366 12.219 1.00 98.81 84 LEU A N 1
ATOM 638 C CA . LEU A 1 84 ? -5.395 7.205 13.358 1.00 98.81 84 LEU A CA 1
ATOM 639 C C . LEU A 1 84 ? -4.044 6.778 13.946 1.00 98.81 84 LEU A C 1
ATOM 641 O O . LEU A 1 84 ? -3.955 5.881 14.788 1.00 98.81 84 LEU A O 1
ATOM 645 N N . HIS A 1 85 ? -2.992 7.484 13.558 1.00 98.56 85 HIS A N 1
ATOM 646 C CA . HIS A 1 85 ? -1.602 7.116 13.777 1.00 98.56 85 HIS A CA 1
ATOM 647 C C . HIS A 1 85 ? -1.063 7.520 15.163 1.00 98.56 85 HIS A C 1
ATOM 649 O O . HIS A 1 85 ? -0.192 8.381 15.304 1.00 98.56 85 HIS A O 1
ATOM 655 N N . ASN A 1 86 ? -1.640 6.933 16.218 1.00 98.31 86 ASN A N 1
ATOM 656 C CA . ASN A 1 86 ? -1.540 7.446 17.590 1.00 98.31 86 ASN A CA 1
ATOM 657 C C . ASN A 1 86 ? -0.994 6.473 18.645 1.00 98.31 86 ASN A C 1
ATOM 659 O O . ASN A 1 86 ? -0.874 6.860 19.813 1.00 98.31 86 ASN A O 1
ATOM 663 N N . TYR A 1 87 ? -0.653 5.236 18.279 1.00 98.19 87 TYR A N 1
ATOM 664 C CA . TYR A 1 87 ? 0.011 4.273 19.171 1.00 98.19 87 TYR A CA 1
ATOM 665 C C . TYR A 1 87 ? -0.765 4.010 20.470 1.00 98.19 87 TYR A C 1
ATOM 667 O O . TYR A 1 87 ? -0.193 3.879 21.551 1.00 98.19 87 TYR A O 1
ATOM 675 N N . GLY A 1 88 ? -2.097 4.029 20.409 1.00 97.94 88 GLY A N 1
ATOM 676 C CA . GLY A 1 88 ? -2.983 3.861 21.566 1.00 97.94 88 GLY A CA 1
ATOM 677 C C . GLY A 1 88 ? -2.960 5.014 22.579 1.00 97.94 88 GLY A C 1
ATOM 678 O O . GLY A 1 88 ? -3.347 4.820 23.739 1.00 97.94 88 GLY A O 1
ATOM 679 N N . ARG A 1 89 ? -2.493 6.207 22.184 1.00 98.06 89 ARG A N 1
ATOM 680 C CA . ARG A 1 89 ? -2.258 7.349 23.081 1.00 98.06 89 ARG A CA 1
ATOM 681 C C . ARG A 1 89 ? -2.811 8.668 22.535 1.00 98.06 89 ARG A C 1
ATOM 683 O O . ARG A 1 89 ? -2.907 8.882 21.331 1.00 98.06 89 ARG A O 1
ATOM 690 N N . TYR A 1 90 ? -3.103 9.580 23.456 1.00 98.19 90 TYR A N 1
ATOM 691 C CA . TYR A 1 90 ? -3.335 11.002 23.192 1.00 98.19 90 TYR A CA 1
ATOM 692 C C . TYR A 1 90 ? -2.541 11.809 24.220 1.00 98.19 90 TYR A C 1
ATOM 694 O O . TYR A 1 90 ? -2.657 11.549 25.419 1.00 98.19 90 TYR A O 1
ATOM 702 N N . ASP A 1 91 ? -1.701 12.747 23.780 1.00 96.44 91 ASP A N 1
ATOM 703 C CA . ASP A 1 91 ? -0.789 13.501 24.660 1.00 96.44 91 ASP A CA 1
ATOM 704 C C . ASP A 1 91 ? 0.032 12.594 25.597 1.00 96.44 91 ASP A C 1
ATOM 706 O O . ASP A 1 91 ? 0.188 12.851 26.788 1.00 96.44 91 ASP A O 1
ATOM 710 N N . ASP A 1 92 ? 0.507 11.478 25.036 1.00 95.19 92 ASP A N 1
ATOM 711 C CA . ASP A 1 92 ? 1.337 10.433 25.667 1.00 95.19 92 ASP A CA 1
ATOM 712 C C . ASP A 1 92 ? 0.595 9.566 26.686 1.00 95.19 92 ASP A C 1
ATOM 714 O O . ASP A 1 92 ? 1.088 8.512 27.093 1.00 95.19 92 ASP A O 1
ATOM 718 N N . ALA A 1 93 ? -0.618 9.958 27.061 1.00 97.19 93 ALA A N 1
ATOM 719 C CA . ALA A 1 93 ? -1.458 9.186 27.946 1.00 97.19 93 ALA A CA 1
ATOM 720 C C . ALA A 1 93 ? -2.174 8.069 27.178 1.00 97.19 93 ALA A C 1
ATOM 722 O O . ALA A 1 93 ? -2.804 8.288 26.143 1.00 97.19 93 ALA A O 1
ATOM 723 N N . VAL A 1 94 ? -2.085 6.858 27.728 1.00 97.38 94 VAL A N 1
ATOM 724 C CA . VAL A 1 94 ? -2.719 5.650 27.189 1.00 97.38 94 VAL A CA 1
ATOM 725 C C . VAL A 1 94 ? -4.241 5.787 27.236 1.00 97.38 94 VAL A C 1
ATOM 727 O O . VAL A 1 94 ? -4.806 6.211 28.253 1.00 97.38 94 VAL A O 1
ATOM 730 N N . ILE A 1 95 ? -4.915 5.405 26.153 1.00 97.81 95 ILE A N 1
ATOM 731 C CA . ILE A 1 95 ? -6.379 5.353 26.094 1.00 97.81 95 ILE A CA 1
ATOM 732 C C . ILE A 1 95 ? -6.899 4.317 27.097 1.00 97.81 95 ILE A C 1
ATOM 734 O O . ILE A 1 95 ? -6.376 3.215 27.213 1.00 97.81 95 ILE A O 1
ATOM 738 N N . GLY A 1 96 ? -7.945 4.676 27.838 1.00 94.88 96 GLY A N 1
ATOM 739 C CA . GLY A 1 96 ? -8.462 3.903 28.968 1.00 94.88 96 GLY A CA 1
ATOM 740 C C . GLY A 1 96 ? -7.865 4.316 30.317 1.00 94.88 96 GLY A C 1
ATOM 741 O O . GLY A 1 96 ? -8.377 3.905 31.358 1.00 94.88 96 GLY A O 1
ATOM 742 N N . SER A 1 97 ? -6.839 5.173 30.330 1.00 95.38 97 SER A N 1
ATOM 743 C CA . SER A 1 97 ? -6.358 5.811 31.559 1.00 95.38 97 SER A CA 1
ATOM 744 C C . SER A 1 97 ? -7.339 6.884 32.067 1.00 95.38 97 SER A C 1
ATOM 746 O O . SER A 1 97 ? -8.190 7.360 31.313 1.00 95.38 97 SER A O 1
ATOM 748 N N . PRO A 1 98 ? -7.212 7.344 33.329 1.00 95.00 98 PRO A N 1
ATOM 749 C CA . PRO A 1 98 ? -8.004 8.471 33.827 1.00 95.00 98 PRO A CA 1
ATOM 750 C C . PRO A 1 98 ? -7.823 9.768 33.024 1.00 95.00 98 PRO A C 1
ATOM 752 O O . PRO A 1 98 ? -8.746 10.576 32.969 1.00 95.00 98 PRO A O 1
ATOM 755 N N . SER A 1 99 ? -6.649 9.968 32.416 1.00 96.88 99 SER A N 1
ATOM 756 C CA . SER A 1 99 ? -6.338 11.159 31.617 1.00 96.88 99 SER A CA 1
ATOM 757 C C . SER A 1 99 ? -6.946 11.102 30.218 1.00 96.88 99 SER A C 1
ATOM 759 O O . SER A 1 99 ? -7.310 12.140 29.676 1.00 96.88 99 SER A O 1
ATOM 761 N N . VAL A 1 100 ? -7.076 9.901 29.646 1.00 97.88 100 VAL A N 1
ATOM 762 C CA . VAL A 1 100 ? -7.669 9.674 28.320 1.00 97.88 100 VAL A CA 1
ATOM 763 C C . VAL A 1 100 ? -8.673 8.527 28.428 1.00 97.88 100 VAL A C 1
ATOM 765 O O . VAL A 1 100 ? -8.351 7.383 28.106 1.00 97.88 100 VAL A O 1
ATOM 768 N N . PRO A 1 101 ? -9.898 8.785 28.916 1.00 97.12 101 PRO A N 1
ATOM 769 C CA . PRO A 1 101 ? -10.914 7.746 29.027 1.00 97.12 101 PRO A CA 1
ATOM 770 C C . PRO A 1 101 ? -11.293 7.190 27.649 1.00 97.12 101 PRO A C 1
ATOM 772 O O . PRO A 1 101 ? -11.358 7.939 26.676 1.00 97.12 101 PRO A O 1
ATOM 775 N N . ALA A 1 102 ? -11.657 5.906 27.569 1.00 96.94 102 ALA A N 1
ATOM 776 C CA . ALA A 1 102 ? -12.134 5.292 26.321 1.00 96.94 102 ALA A CA 1
ATOM 777 C C . ALA A 1 102 ? -13.331 6.043 25.695 1.00 96.94 102 ALA A C 1
ATOM 779 O O . ALA A 1 102 ? -13.475 6.083 24.479 1.00 96.94 102 ALA A O 1
ATOM 780 N N . ALA A 1 103 ? -14.152 6.711 26.514 1.00 98.12 103 ALA A N 1
ATOM 781 C CA . ALA A 1 103 ? -15.246 7.555 26.035 1.00 98.12 103 ALA A CA 1
ATOM 782 C C . ALA A 1 103 ? -14.772 8.778 25.225 1.00 98.12 103 ALA A C 1
ATOM 784 O O . ALA A 1 103 ? -15.493 9.217 24.338 1.00 98.12 103 ALA A O 1
ATOM 785 N N . ALA A 1 104 ? -13.581 9.323 25.500 1.00 98.56 104 ALA A N 1
ATOM 786 C CA . ALA A 1 104 ? -13.021 10.427 24.717 1.00 98.56 104 ALA A CA 1
ATOM 787 C C . ALA A 1 104 ? -12.546 9.951 23.335 1.00 98.56 104 ALA A C 1
ATOM 789 O O . ALA A 1 104 ? -12.732 10.647 22.343 1.00 98.56 104 ALA A O 1
ATOM 790 N N . PHE A 1 105 ? -11.995 8.737 23.271 1.00 98.69 105 PHE A N 1
ATOM 791 C CA . PHE A 1 105 ? -11.641 8.076 22.016 1.00 98.69 105 PHE A CA 1
ATOM 792 C C . PHE A 1 105 ? -12.881 7.746 21.171 1.00 98.69 105 PHE A C 1
ATOM 794 O O . PHE A 1 105 ? -12.921 8.035 19.978 1.00 98.69 105 PHE A O 1
ATOM 801 N N . ALA A 1 106 ? -13.933 7.224 21.807 1.00 98.81 106 ALA A N 1
ATOM 802 C CA . ALA A 1 106 ? -15.221 6.990 21.160 1.00 98.81 106 ALA A CA 1
ATOM 803 C C . ALA A 1 106 ? -15.870 8.292 20.655 1.00 98.81 106 ALA A C 1
ATOM 805 O O . ALA A 1 106 ? -16.358 8.346 19.531 1.00 98.81 106 ALA A O 1
ATOM 806 N N . ASP A 1 107 ? -15.842 9.361 21.457 1.00 98.81 107 ASP A N 1
ATOM 807 C CA . ASP A 1 107 ? -16.337 10.686 21.067 1.00 98.81 107 ASP A CA 1
ATOM 808 C C . ASP A 1 107 ? -15.599 11.247 19.840 1.00 98.81 107 ASP A C 1
ATOM 810 O O . ASP A 1 107 ? -16.243 11.742 18.913 1.00 98.81 107 ASP A O 1
ATOM 814 N N . PHE A 1 108 ? -14.269 11.124 19.801 1.00 98.88 108 PHE A N 1
ATOM 815 C CA . PHE A 1 108 ? -13.470 11.500 18.636 1.00 98.88 108 PHE A CA 1
ATOM 816 C C . PHE A 1 108 ? -13.919 10.752 17.372 1.00 98.88 108 PHE A C 1
ATOM 818 O O . PHE A 1 108 ? -14.270 11.385 16.372 1.00 98.88 108 PHE A O 1
ATOM 825 N N . TRP A 1 109 ? -13.976 9.420 17.436 1.00 98.81 109 TRP A N 1
ATOM 826 C CA . TRP A 1 109 ? -14.367 8.594 16.296 1.00 98.81 109 TRP A CA 1
ATOM 827 C C . TRP A 1 109 ? -15.810 8.834 15.853 1.00 98.81 109 TRP A C 1
ATOM 829 O O . TRP A 1 109 ? -16.072 8.902 14.655 1.00 98.81 109 TRP A O 1
ATOM 839 N N . GLY A 1 110 ? -16.738 9.048 16.789 1.00 98.69 110 GLY A N 1
ATOM 840 C CA . GLY A 1 110 ? -18.119 9.410 16.471 1.00 98.69 110 GLY A CA 1
ATOM 841 C C . GLY A 1 110 ? -18.223 10.738 15.711 1.00 98.69 110 GLY A C 1
ATOM 842 O O . GLY A 1 110 ? -18.985 10.839 14.751 1.00 98.69 110 GLY A O 1
ATOM 843 N N . LYS A 1 111 ? -17.426 11.749 16.083 1.00 98.69 111 LYS A N 1
ATOM 844 C CA . LYS A 1 111 ? -17.371 13.040 15.368 1.00 98.69 111 LYS A CA 1
ATOM 845 C C . LYS A 1 111 ? -16.777 12.895 13.969 1.00 98.69 111 LYS A C 1
ATOM 847 O O . LYS A 1 111 ? -17.333 13.439 13.012 1.00 98.69 111 LYS A O 1
ATOM 852 N N . LEU A 1 112 ? -15.657 12.180 13.853 1.00 98.56 112 LEU A N 1
ATOM 853 C CA . LEU A 1 112 ? -14.967 12.005 12.577 1.00 98.56 112 LEU A CA 1
ATOM 854 C C . LEU A 1 112 ? -15.820 11.182 11.606 1.00 98.56 112 LEU A C 1
ATOM 856 O O . LEU A 1 112 ? -16.085 11.636 10.495 1.00 98.56 112 LEU A O 1
ATOM 860 N N . ALA A 1 113 ? -16.348 10.039 12.048 1.00 98.25 113 ALA A N 1
ATOM 861 C CA . ALA A 1 113 ? -17.243 9.211 11.245 1.00 98.25 113 ALA A CA 1
ATOM 862 C C . ALA A 1 113 ? -18.561 9.920 10.913 1.00 98.25 113 ALA A C 1
ATOM 864 O O . ALA A 1 113 ? -19.060 9.771 9.806 1.00 98.25 113 ALA A O 1
ATOM 865 N N . GLY A 1 114 ? -19.102 10.750 11.808 1.00 96.88 114 GLY A N 1
ATOM 866 C CA . GLY A 1 114 ? -20.281 11.567 11.497 1.00 96.88 114 GLY A CA 1
ATOM 867 C C . GLY A 1 114 ? -20.035 12.611 10.404 1.00 96.88 114 GLY A C 1
ATOM 868 O O . GLY A 1 114 ? -20.989 13.104 9.808 1.00 96.88 114 GLY A O 1
ATOM 869 N N . THR A 1 115 ? -18.770 12.942 10.129 1.00 95.69 115 THR A N 1
ATOM 870 C CA . THR A 1 115 ? -18.389 13.876 9.061 1.00 95.69 115 THR A CA 1
ATOM 871 C C . THR A 1 115 ? -17.965 13.151 7.780 1.00 95.69 115 THR A C 1
ATOM 873 O O . THR A 1 115 ? -18.327 13.582 6.690 1.00 95.69 115 THR A O 1
ATOM 876 N N . LEU A 1 116 ? -17.209 12.056 7.901 1.00 95.62 116 LEU A N 1
ATOM 877 C CA . LEU A 1 116 ? -16.592 11.344 6.773 1.00 95.62 116 LEU A CA 1
ATOM 878 C C . LEU A 1 116 ? -17.318 10.058 6.362 1.00 95.62 116 LEU A C 1
ATOM 880 O O . LEU A 1 116 ? -17.003 9.487 5.327 1.00 95.62 116 LEU A O 1
ATOM 884 N N . GLY A 1 117 ? -18.244 9.560 7.179 1.00 79.56 117 GLY A N 1
ATOM 885 C CA . GLY A 1 117 ? -18.696 8.168 7.167 1.00 79.56 117 GLY A CA 1
ATOM 886 C C . GLY A 1 117 ? -19.400 7.673 5.907 1.00 79.56 117 GLY A C 1
ATOM 887 O O . GLY A 1 117 ? -19.477 6.456 5.745 1.00 79.56 117 GLY A O 1
ATOM 888 N N . ASP A 1 118 ? -19.871 8.590 5.058 1.00 83.56 118 ASP A N 1
ATOM 889 C CA . ASP A 1 118 ? -20.494 8.325 3.753 1.00 83.56 118 ASP A CA 1
ATOM 890 C C . ASP A 1 118 ? -19.706 8.972 2.592 1.00 83.56 118 ASP A C 1
ATOM 892 O O . ASP A 1 118 ? -20.215 9.116 1.478 1.00 83.56 118 ASP A O 1
ATOM 896 N N . HIS A 1 119 ? -18.468 9.409 2.841 1.00 97.06 119 HIS A N 1
ATOM 897 C CA . HIS A 1 119 ? -17.611 9.950 1.795 1.00 97.06 119 HIS A CA 1
ATOM 898 C C . HIS A 1 119 ? -17.246 8.835 0.787 1.00 97.06 119 HIS A C 1
ATOM 900 O O . HIS A 1 119 ? -16.786 7.780 1.221 1.00 97.06 119 HIS A O 1
ATOM 906 N N . PRO A 1 120 ? -17.368 9.046 -0.543 1.00 96.38 120 PRO A N 1
ATOM 907 C CA . PRO A 1 120 ? -17.207 7.982 -1.544 1.00 96.38 120 PRO A CA 1
ATOM 908 C C . PRO A 1 120 ? -15.867 7.240 -1.520 1.00 96.38 120 PRO A C 1
ATOM 910 O O . PRO A 1 120 ? -15.839 6.051 -1.799 1.00 96.38 120 PRO A O 1
ATOM 913 N N . ALA A 1 121 ? -14.774 7.931 -1.186 1.00 97.75 121 ALA A N 1
ATOM 914 C CA . ALA A 1 121 ? -13.451 7.313 -1.060 1.00 97.75 121 ALA A CA 1
ATOM 915 C C . ALA A 1 121 ? -13.211 6.588 0.274 1.00 97.75 121 ALA A C 1
ATOM 917 O O . ALA A 1 121 ? -12.221 5.882 0.393 1.00 97.75 121 ALA A O 1
ATOM 918 N N . VAL A 1 122 ? -14.033 6.774 1.314 1.00 98.38 122 VAL A N 1
ATOM 919 C CA . VAL A 1 122 ? -13.740 6.183 2.633 1.00 98.38 122 VAL A CA 1
ATOM 920 C C . VAL A 1 122 ? -14.204 4.728 2.654 1.00 98.38 122 VAL A C 1
ATOM 922 O O . VAL A 1 122 ? -15.381 4.433 2.864 1.00 98.38 122 VAL A O 1
ATOM 925 N N . SER A 1 123 ? -13.259 3.808 2.470 1.00 96.88 123 SER A N 1
ATOM 926 C CA . SER A 1 123 ? -13.503 2.363 2.497 1.00 96.88 123 SER A CA 1
ATOM 927 C C . SER A 1 123 ? -13.367 1.776 3.907 1.00 96.88 123 SER A C 1
ATOM 929 O O . SER A 1 123 ? -14.019 0.773 4.238 1.00 96.88 123 SER A O 1
ATOM 931 N N . GLY A 1 124 ? -12.589 2.430 4.779 1.00 98.00 124 GLY A N 1
ATOM 932 C CA . GLY A 1 124 ? -12.396 1.996 6.158 1.00 98.00 124 GLY A CA 1
ATOM 933 C C . GLY A 1 124 ? -11.873 3.058 7.127 1.00 98.00 124 GLY A C 1
ATOM 934 O O . GLY A 1 124 ? -11.323 4.088 6.743 1.00 98.00 124 GLY A O 1
ATOM 935 N N . PHE A 1 125 ? -12.039 2.759 8.413 1.00 98.75 125 PHE A N 1
ATOM 936 C CA . PHE A 1 125 ? -11.491 3.502 9.542 1.00 98.75 125 PHE A CA 1
ATOM 937 C C . PHE A 1 125 ? -10.492 2.618 10.295 1.00 98.75 125 PHE A C 1
ATOM 939 O O . PHE A 1 125 ? -10.903 1.693 11.000 1.00 98.75 125 PHE A O 1
ATOM 946 N N . GLY A 1 126 ? -9.199 2.911 10.143 1.00 98.50 126 GLY A N 1
ATOM 947 C CA . GLY A 1 126 ? -8.110 2.396 10.974 1.00 98.50 126 GLY A CA 1
ATOM 948 C C . GLY A 1 126 ? -8.197 3.017 12.354 1.00 98.50 126 GLY A C 1
ATOM 949 O O . GLY A 1 126 ? -7.837 4.178 12.544 1.00 98.50 126 GLY A O 1
ATOM 950 N N . LEU A 1 127 ? -8.745 2.264 13.313 1.00 98.62 127 LEU A N 1
ATOM 951 C CA . LEU A 1 127 ? -9.121 2.810 14.619 1.00 98.62 127 LEU A CA 1
ATOM 952 C C . LEU A 1 127 ? -7.921 3.371 15.384 1.00 98.62 127 LEU A C 1
ATOM 954 O O . LEU A 1 127 ? -8.073 4.317 16.162 1.00 98.62 127 LEU A O 1
ATOM 958 N N . MET A 1 128 ? -6.760 2.742 15.215 1.00 98.62 128 MET A N 1
ATOM 959 C CA . MET A 1 128 ? -5.521 3.107 15.880 1.00 98.62 128 MET A CA 1
ATOM 960 C C . MET A 1 128 ? -4.343 2.384 15.236 1.00 98.62 128 MET A C 1
ATOM 962 O O . MET A 1 128 ? -4.341 1.153 15.187 1.00 98.62 128 MET A O 1
ATOM 966 N N . ASN A 1 129 ? -3.304 3.122 14.877 1.00 98.69 129 ASN A N 1
ATOM 967 C CA . ASN A 1 129 ? -2.025 2.534 14.528 1.00 98.69 129 ASN A CA 1
ATOM 968 C C . ASN A 1 129 ? -1.326 1.968 15.766 1.00 98.69 129 ASN A C 1
ATOM 970 O O . ASN A 1 129 ? -1.243 2.657 16.786 1.00 98.69 129 ASN A O 1
ATOM 974 N N . GLU A 1 130 ? -0.825 0.738 15.663 1.00 98.00 130 GLU A N 1
ATOM 975 C CA . GLU A 1 130 ? 0.120 0.117 16.602 1.00 98.00 130 GLU A CA 1
ATOM 976 C C . GLU A 1 130 ? -0.113 0.400 18.104 1.00 98.00 130 GLU A C 1
ATOM 978 O O . GLU A 1 130 ? 0.774 0.920 18.791 1.00 98.00 130 GLU A O 1
ATOM 983 N N . PRO A 1 131 ? -1.284 0.057 18.681 1.00 97.94 131 PRO A N 1
ATOM 984 C CA . PRO A 1 131 ? -1.426 0.031 20.131 1.00 97.94 131 PRO A CA 1
ATOM 985 C C . PRO A 1 131 ? -0.289 -0.785 20.763 1.00 97.94 131 PRO A C 1
ATOM 987 O O . PRO A 1 131 ? 0.022 -1.896 20.331 1.00 97.94 131 PRO A O 1
ATOM 990 N N . HIS A 1 132 ? 0.354 -0.238 21.791 1.00 96.88 132 HIS A N 1
ATOM 991 C CA . HIS A 1 132 ? 1.417 -0.940 22.504 1.00 96.88 132 HIS A CA 1
ATOM 992 C C . HIS A 1 132 ? 1.464 -0.526 23.974 1.00 96.88 132 HIS A C 1
ATOM 994 O O . HIS A 1 132 ? 1.236 0.639 24.325 1.00 96.88 132 HIS A O 1
ATOM 1000 N N . ASP A 1 133 ? 1.803 -1.477 24.841 1.00 95.44 133 ASP A N 1
ATOM 1001 C CA . ASP A 1 133 ? 1.885 -1.289 26.292 1.00 95.44 133 ASP A CA 1
ATOM 1002 C C . ASP A 1 133 ? 0.584 -0.715 26.880 1.00 95.44 133 ASP A C 1
ATOM 1004 O O . ASP A 1 133 ? 0.599 0.156 27.755 1.00 95.44 133 ASP A O 1
ATOM 1008 N N . MET A 1 134 ? -0.565 -1.216 26.413 1.00 94.25 134 MET A N 1
ATOM 1009 C CA . MET A 1 134 ? -1.889 -0.656 26.720 1.00 94.25 134 MET A CA 1
ATOM 1010 C C . MET A 1 134 ? -2.354 -0.874 28.172 1.00 94.25 134 MET A C 1
ATOM 1012 O O . MET A 1 134 ? -3.478 -0.538 28.534 1.00 94.25 134 MET A O 1
ATOM 1016 N N . GLY A 1 135 ? -1.501 -1.421 29.042 1.00 83.44 135 GLY A N 1
ATOM 1017 C CA . GLY A 1 135 ? -1.797 -1.582 30.467 1.00 83.44 135 GLY A CA 1
ATOM 1018 C C . GLY A 1 135 ? -2.697 -2.777 30.797 1.00 83.44 135 GLY A C 1
ATOM 1019 O O . GLY A 1 135 ? -3.213 -2.856 31.912 1.00 83.44 135 GLY A O 1
ATOM 1020 N N . GLY A 1 136 ? -2.870 -3.717 29.860 1.00 81.56 136 GLY A N 1
ATOM 1021 C CA . GLY A 1 136 ? -3.508 -5.014 30.091 1.00 81.56 136 GLY A CA 1
ATOM 1022 C C . GLY A 1 136 ? -4.431 -5.465 28.959 1.00 81.56 136 GLY A C 1
ATOM 1023 O O . GLY A 1 136 ? -5.010 -4.649 28.245 1.00 81.56 136 GLY A O 1
ATOM 1024 N N . ALA A 1 137 ? -4.646 -6.782 28.867 1.00 81.38 137 ALA A N 1
ATOM 1025 C CA . ALA A 1 137 ? -5.337 -7.461 27.761 1.00 81.38 137 ALA A CA 1
ATOM 1026 C C . ALA A 1 137 ? -6.810 -7.060 27.525 1.00 81.38 137 ALA A C 1
ATOM 1028 O O . ALA A 1 137 ? -7.436 -7.557 26.596 1.00 81.38 137 ALA A O 1
ATOM 1029 N N . HIS A 1 138 ? -7.392 -6.196 28.361 1.00 85.94 138 HIS A N 1
ATOM 1030 C CA . HIS A 1 138 ? -8.775 -5.724 28.225 1.00 85.94 138 HIS A CA 1
ATOM 1031 C C . HIS A 1 138 ? -8.888 -4.234 27.893 1.00 85.94 138 HIS A C 1
ATOM 1033 O O . HIS A 1 138 ? -9.963 -3.794 27.493 1.00 85.94 138 HIS A O 1
ATOM 1039 N N . VAL A 1 139 ? -7.813 -3.456 28.053 1.00 91.75 139 VAL A N 1
ATOM 1040 C CA . VAL A 1 139 ? -7.868 -1.995 27.901 1.00 91.75 139 VAL A CA 1
ATOM 1041 C C . VAL A 1 139 ? -8.090 -1.622 26.440 1.00 91.75 139 VAL A C 1
ATOM 1043 O O . VAL A 1 139 ? -9.066 -0.945 26.118 1.00 91.75 139 VAL A O 1
ATOM 1046 N N . TRP A 1 140 ? -7.232 -2.125 25.551 1.00 95.62 140 TRP A N 1
ATOM 1047 C CA . TRP A 1 140 ? -7.364 -1.868 24.123 1.00 95.62 140 TRP A CA 1
ATOM 1048 C C . TRP A 1 140 ? -8.653 -2.451 23.517 1.00 95.62 140 TRP A C 1
ATOM 1050 O O . TRP A 1 140 ? -9.385 -1.681 22.896 1.00 95.62 140 TRP A O 1
ATOM 1060 N N . PRO A 1 141 ? -9.035 -3.726 23.760 1.00 96.00 141 PRO A N 1
ATOM 1061 C CA . PRO A 1 141 ? -10.311 -4.248 23.263 1.00 96.00 141 PRO A CA 1
ATOM 1062 C C . PRO A 1 141 ? -11.533 -3.412 23.668 1.00 96.00 141 PRO A C 1
ATOM 1064 O O . PRO A 1 141 ? -12.429 -3.197 22.853 1.00 96.00 141 PRO A O 1
ATOM 1067 N N . ALA A 1 142 ? -11.572 -2.903 24.905 1.00 96.00 142 ALA A N 1
ATOM 1068 C CA . ALA A 1 142 ? -12.671 -2.054 25.361 1.00 96.00 142 ALA A CA 1
ATOM 1069 C C . ALA A 1 142 ? -12.693 -0.692 24.648 1.00 96.00 142 ALA A C 1
ATOM 1071 O O . ALA A 1 142 ? -13.766 -0.201 24.299 1.00 96.00 142 ALA A O 1
ATOM 1072 N N . ALA A 1 143 ? -11.524 -0.087 24.413 1.00 97.56 143 ALA A N 1
ATOM 1073 C CA . ALA A 1 143 ? -11.414 1.160 23.660 1.00 97.56 143 ALA A CA 1
ATOM 1074 C C . ALA A 1 143 ? -11.820 0.978 22.188 1.00 97.56 143 ALA A C 1
ATOM 1076 O O . ALA A 1 143 ? -12.600 1.780 21.673 1.00 97.56 143 ALA A O 1
ATOM 1077 N N . ALA A 1 144 ? -11.357 -0.097 21.543 1.00 98.31 144 ALA A N 1
ATOM 1078 C CA . ALA A 1 144 ? -11.709 -0.439 20.168 1.00 98.31 144 ALA A CA 1
ATOM 1079 C C . ALA A 1 144 ? -13.221 -0.666 20.004 1.00 98.31 144 ALA A C 1
ATOM 1081 O O . ALA A 1 144 ? -13.826 -0.102 19.093 1.00 98.31 144 ALA A O 1
ATOM 1082 N N . GLN A 1 145 ? -13.857 -1.408 20.922 1.00 98.69 145 GLN A N 1
ATOM 1083 C CA . GLN A 1 145 ? -15.311 -1.596 20.897 1.00 98.69 145 GLN A CA 1
ATOM 1084 C C . GLN A 1 145 ? -16.062 -0.269 21.075 1.00 98.69 145 GLN A C 1
ATOM 1086 O O . GLN A 1 145 ? -17.013 -0.004 20.347 1.00 98.69 145 GLN A O 1
ATOM 1091 N N . ALA A 1 146 ? -15.627 0.590 22.002 1.00 98.56 146 ALA A N 1
ATOM 1092 C CA . ALA A 1 146 ? -16.281 1.879 22.225 1.00 98.56 146 ALA A CA 1
ATOM 1093 C C . ALA A 1 146 ? -16.206 2.794 20.987 1.00 98.56 146 ALA A C 1
ATOM 1095 O O . ALA A 1 146 ? -17.175 3.488 20.677 1.00 98.56 146 ALA A O 1
ATOM 1096 N N . ALA A 1 147 ? -15.081 2.782 20.264 1.00 98.69 147 ALA A N 1
ATOM 1097 C CA . ALA A 1 147 ? -14.951 3.487 18.991 1.00 98.69 147 ALA A CA 1
ATOM 1098 C C . ALA A 1 147 ? -15.849 2.887 17.902 1.00 98.69 147 ALA A C 1
ATOM 1100 O O . ALA A 1 147 ? -16.567 3.635 17.240 1.00 98.69 147 ALA A O 1
ATOM 1101 N N . ALA A 1 148 ? -15.874 1.558 17.758 1.00 98.75 148 ALA A N 1
ATOM 1102 C CA . ALA A 1 148 ? -16.759 0.864 16.822 1.00 98.75 148 ALA A CA 1
ATOM 1103 C C . ALA A 1 148 ? -18.234 1.241 17.038 1.00 98.75 148 ALA A C 1
ATOM 1105 O O . ALA A 1 148 ? -18.924 1.640 16.096 1.00 98.75 148 ALA A O 1
ATOM 1106 N N . ASP A 1 149 ? -18.693 1.201 18.292 1.00 98.81 149 ASP A N 1
ATOM 1107 C CA . ASP A 1 149 ? -20.059 1.570 18.666 1.00 98.81 149 ASP A CA 1
ATOM 1108 C C . ASP A 1 149 ? -20.366 3.030 18.296 1.00 98.81 149 ASP A C 1
ATOM 1110 O O . ASP A 1 149 ? -21.437 3.324 17.760 1.00 98.81 149 ASP A O 1
ATOM 1114 N N . ALA A 1 150 ? -19.425 3.950 18.536 1.00 98.75 150 ALA A N 1
ATOM 1115 C CA . ALA A 1 150 ? -19.590 5.366 18.213 1.00 98.75 150 ALA A CA 1
ATOM 1116 C C . ALA A 1 150 ? -19.611 5.642 16.700 1.00 98.75 150 ALA A C 1
ATOM 1118 O O . ALA A 1 150 ? -20.433 6.436 16.242 1.00 98.75 150 ALA A O 1
ATOM 1119 N N . ILE A 1 151 ? -18.768 4.960 15.918 1.00 98.56 151 ILE A N 1
ATOM 1120 C CA . ILE A 1 151 ? -18.752 5.052 14.447 1.00 98.56 151 ILE A CA 1
ATOM 1121 C C . ILE A 1 151 ? -20.092 4.589 13.873 1.00 98.56 151 ILE A C 1
ATOM 1123 O O . ILE A 1 151 ? -20.671 5.254 13.009 1.00 98.56 151 ILE A O 1
ATOM 1127 N N . ARG A 1 152 ? -20.626 3.473 14.380 1.00 98.00 152 ARG A N 1
ATOM 1128 C CA . ARG A 1 152 ? -21.934 2.960 13.954 1.00 98.00 152 ARG A CA 1
ATOM 1129 C C . ARG A 1 152 ? -23.081 3.849 14.414 1.00 98.00 152 ARG A C 1
ATOM 1131 O O . ARG A 1 152 ? -24.002 4.087 13.637 1.00 98.00 152 ARG A O 1
ATOM 1138 N N . ALA A 1 153 ? -23.014 4.405 15.622 1.00 98.19 153 ALA A N 1
ATOM 1139 C CA . ALA A 1 153 ? -23.994 5.382 16.096 1.00 98.19 153 ALA A CA 1
ATOM 1140 C C . ALA A 1 153 ? -24.001 6.670 15.252 1.00 98.19 153 ALA A C 1
ATOM 1142 O O . ALA A 1 153 ? -25.048 7.304 15.120 1.00 98.19 153 ALA A O 1
ATOM 1143 N N . ALA A 1 154 ? -22.862 7.030 14.652 1.00 97.81 154 ALA A N 1
ATOM 1144 C CA . ALA A 1 154 ? -22.746 8.134 13.705 1.00 97.81 154 ALA A CA 1
ATOM 1145 C C . ALA A 1 154 ? -23.288 7.806 12.297 1.00 97.81 154 ALA A C 1
ATOM 1147 O O . ALA A 1 154 ? -23.377 8.701 11.462 1.00 97.81 154 ALA A O 1
ATOM 1148 N N . GLY A 1 155 ? -23.687 6.554 12.040 1.00 96.12 155 GLY A N 1
ATOM 1149 C CA . GLY A 1 155 ? -24.336 6.124 10.799 1.00 96.12 155 GLY A CA 1
ATOM 1150 C C . GLY A 1 155 ? -23.395 5.618 9.705 1.00 96.12 155 GLY A C 1
ATOM 1151 O O . GLY A 1 155 ? -23.876 5.283 8.626 1.00 96.12 155 GLY A O 1
ATOM 1152 N N . SER A 1 156 ? -22.085 5.521 9.957 1.00 96.50 156 SER A N 1
ATOM 1153 C CA . SER A 1 156 ? -21.140 5.092 8.920 1.00 96.50 156 SER A CA 1
ATOM 1154 C C . SER A 1 156 ? -21.207 3.591 8.624 1.00 96.50 156 SER A C 1
ATOM 1156 O O . SER A 1 156 ? -21.272 2.754 9.533 1.00 96.50 156 SER A O 1
ATOM 1158 N N . HIS A 1 157 ? -21.069 3.261 7.337 1.00 95.69 157 HIS A N 1
ATOM 1159 C CA . HIS A 1 157 ? -21.018 1.897 6.800 1.00 95.69 157 HIS A CA 1
ATOM 1160 C C . HIS A 1 157 ? -19.607 1.441 6.396 1.00 95.69 157 HIS A C 1
ATOM 1162 O O . HIS A 1 157 ? -19.465 0.348 5.826 1.00 95.69 157 HIS A O 1
ATOM 1168 N N . ALA A 1 158 ? -18.590 2.265 6.664 1.00 96.75 158 ALA A N 1
ATOM 1169 C CA . ALA A 1 158 ? -17.194 1.962 6.376 1.00 96.75 158 ALA A CA 1
ATOM 1170 C C . ALA A 1 158 ? -16.704 0.755 7.193 1.00 96.75 158 ALA A C 1
ATOM 1172 O O . ALA A 1 158 ? -17.237 0.439 8.267 1.00 96.75 158 ALA A O 1
ATOM 1173 N N . THR A 1 159 ? -15.689 0.071 6.678 1.00 98.00 159 THR A N 1
ATOM 1174 C CA . THR A 1 159 ? -15.048 -1.053 7.366 1.00 98.00 159 THR A CA 1
ATOM 1175 C C . THR A 1 159 ? -14.327 -0.568 8.623 1.00 98.00 159 THR A C 1
ATOM 1177 O O . THR A 1 159 ? -13.674 0.469 8.605 1.00 98.00 159 THR A O 1
ATOM 1180 N N . LEU A 1 160 ? -14.444 -1.301 9.727 1.00 98.69 160 LEU A N 1
ATOM 1181 C CA . LEU A 1 160 ? -13.667 -1.052 10.939 1.00 98.69 160 LEU A CA 1
ATOM 1182 C C . LEU A 1 160 ? -12.366 -1.839 10.833 1.00 98.69 160 LEU A C 1
ATOM 1184 O O . LEU A 1 160 ? -12.400 -3.069 10.785 1.00 98.69 160 LEU A O 1
ATOM 1188 N N . VAL A 1 161 ? -11.242 -1.137 10.785 1.00 98.75 161 VAL A N 1
ATOM 1189 C CA . VAL A 1 161 ? -9.915 -1.741 10.710 1.00 98.75 161 VAL A CA 1
ATOM 1190 C C . VAL A 1 161 ? -9.281 -1.658 12.104 1.00 98.75 161 VAL A C 1
ATOM 1192 O O . VAL A 1 161 ? -9.132 -0.578 12.678 1.00 98.75 161 VAL A O 1
ATOM 1195 N N . VAL A 1 162 ? -9.041 -2.822 12.711 1.00 98.75 162 VAL A N 1
ATOM 1196 C CA . VAL A 1 162 ? -8.772 -2.983 14.147 1.00 98.75 162 VAL A CA 1
ATOM 1197 C C . VAL A 1 162 ? -7.397 -3.604 14.371 1.00 98.75 162 VAL A C 1
ATOM 1199 O O . VAL A 1 162 ? -7.234 -4.824 14.297 1.00 98.75 162 VAL A O 1
ATOM 1202 N N . SER A 1 163 ? -6.431 -2.762 14.723 1.00 98.44 163 SER A N 1
ATOM 1203 C CA . SER A 1 163 ? -5.096 -3.174 15.165 1.00 98.44 163 SER A CA 1
ATOM 1204 C C . SER A 1 163 ? -5.108 -3.903 16.513 1.00 98.44 163 SER A C 1
ATOM 1206 O O . SER A 1 163 ? -6.079 -3.832 17.272 1.00 98.44 163 SER A O 1
ATOM 1208 N N . GLY A 1 164 ? -4.022 -4.601 16.835 1.00 97.31 164 GLY A N 1
ATOM 1209 C CA . GLY A 1 164 ? -3.785 -5.290 18.104 1.00 97.31 164 GLY A CA 1
ATOM 1210 C C . GLY A 1 164 ? -2.781 -4.573 19.015 1.00 97.31 164 GLY A C 1
ATOM 1211 O O . GLY A 1 164 ? -2.030 -3.709 18.576 1.00 97.31 164 GLY A O 1
ATOM 1212 N N . ASP A 1 165 ? -2.748 -4.960 20.294 1.00 96.19 165 ASP A N 1
ATOM 1213 C CA . ASP A 1 165 ? -1.680 -4.567 21.224 1.00 96.19 165 ASP A CA 1
ATOM 1214 C C . ASP A 1 165 ? -0.342 -5.214 20.815 1.00 96.19 165 ASP A C 1
ATOM 1216 O O . ASP A 1 165 ? -0.312 -6.233 20.116 1.00 96.19 165 ASP A O 1
ATOM 1220 N N . GLY A 1 166 ? 0.763 -4.635 21.284 1.00 96.06 166 GLY A N 1
ATOM 1221 C CA . GLY A 1 166 ? 2.122 -5.045 20.935 1.00 96.06 166 GLY A CA 1
ATOM 1222 C C . GLY A 1 166 ? 2.530 -4.645 19.525 1.00 96.06 166 GLY A C 1
ATOM 1223 O O . GLY A 1 166 ? 3.050 -5.486 18.791 1.00 96.06 166 GLY A O 1
ATOM 1224 N N . TRP A 1 167 ? 2.296 -3.378 19.174 1.00 97.88 167 TRP A N 1
ATOM 1225 C CA . TRP A 1 167 ? 2.643 -2.797 17.872 1.00 97.88 167 TRP A CA 1
ATOM 1226 C C . TRP A 1 167 ? 1.921 -3.473 16.707 1.00 97.88 167 TRP A C 1
ATOM 1228 O O . TRP A 1 167 ? 2.426 -3.532 15.595 1.00 97.88 167 TRP A O 1
ATOM 1238 N N . SER A 1 168 ? 0.756 -4.068 16.976 1.00 98.12 168 SER A N 1
ATOM 1239 C CA . SER A 1 168 ? 0.039 -4.887 16.001 1.00 98.12 168 SER A CA 1
ATOM 1240 C C . SER A 1 168 ? 0.868 -6.019 15.367 1.00 98.12 168 SER A C 1
ATOM 1242 O O . SER A 1 168 ? 0.535 -6.496 14.285 1.00 98.12 168 SER A O 1
ATOM 1244 N N . GLY A 1 169 ? 1.947 -6.477 16.010 1.00 98.06 169 GLY A N 1
ATOM 1245 C CA . GLY A 1 169 ? 2.877 -7.427 15.397 1.00 98.06 169 GLY A CA 1
ATOM 1246 C C . GLY A 1 169 ? 2.218 -8.766 15.049 1.00 98.06 169 GLY A C 1
ATOM 1247 O O . GLY A 1 169 ? 1.706 -9.462 15.931 1.00 98.06 169 GLY A O 1
ATOM 1248 N N . ALA A 1 170 ? 2.269 -9.175 13.777 1.00 97.94 170 ALA A N 1
ATOM 1249 C CA . ALA A 1 170 ? 1.624 -10.417 13.333 1.00 97.94 170 ALA A CA 1
ATOM 1250 C C . ALA A 1 170 ? 2.202 -11.661 14.033 1.00 97.94 170 ALA A C 1
ATOM 1252 O O . ALA A 1 170 ? 1.460 -12.538 14.479 1.00 97.94 170 ALA A O 1
ATOM 1253 N N . ALA A 1 171 ? 3.525 -11.699 14.219 1.00 95.50 171 ALA A N 1
ATOM 1254 C CA . ALA A 1 171 ? 4.217 -12.834 14.828 1.00 95.50 171 ALA A CA 1
ATOM 1255 C C . ALA A 1 171 ? 3.852 -13.026 16.311 1.00 95.50 171 ALA A C 1
ATOM 1257 O O . ALA A 1 171 ? 3.782 -14.151 16.808 1.00 95.50 171 ALA A O 1
ATOM 1258 N N . SER A 1 172 ? 3.605 -11.930 17.033 1.00 94.69 172 SER A N 1
ATOM 1259 C CA . SER A 1 172 ? 3.211 -11.943 18.446 1.00 94.69 172 SER A CA 1
ATOM 1260 C C . SER A 1 172 ? 1.692 -11.990 18.640 1.00 94.69 172 SER A C 1
ATOM 1262 O O . SER A 1 172 ? 1.231 -12.159 19.777 1.00 94.69 172 SER A O 1
ATOM 1264 N N . TRP A 1 173 ? 0.908 -11.902 17.558 1.00 96.62 173 TRP A N 1
ATOM 1265 C CA . TRP A 1 173 ? -0.535 -11.693 17.608 1.00 96.62 173 TRP A CA 1
ATOM 1266 C C . TRP A 1 173 ? -1.283 -12.656 18.534 1.00 96.62 173 TRP A C 1
ATOM 1268 O O . TRP A 1 173 ? -2.004 -12.175 19.415 1.00 96.62 173 TRP A O 1
ATOM 1278 N N . PRO A 1 174 ? -1.108 -13.992 18.449 1.00 93.69 174 PRO A N 1
ATOM 1279 C CA . PRO A 1 174 ? -1.894 -14.907 19.278 1.00 93.69 174 PRO A CA 1
ATOM 1280 C C . PRO A 1 174 ? -1.664 -14.701 20.781 1.00 93.69 174 PRO A C 1
ATOM 1282 O O . PRO A 1 174 ? -2.576 -14.910 21.582 1.00 93.69 174 PRO A O 1
ATOM 1285 N N . SER A 1 175 ? -0.458 -14.269 21.165 1.00 92.50 175 SER A N 1
ATOM 1286 C CA . SER A 1 175 ? -0.062 -14.098 22.566 1.00 92.50 175 SER A CA 1
ATOM 1287 C C . SER A 1 175 ? -0.644 -12.846 23.226 1.00 92.50 175 SER A C 1
ATOM 1289 O O . SER A 1 175 ? -0.936 -12.871 24.421 1.00 92.50 175 SER A O 1
ATOM 1291 N N . LEU A 1 176 ? -0.843 -11.777 22.454 1.00 93.31 176 LEU A N 1
ATOM 1292 C CA . LEU A 1 176 ? -1.285 -10.475 22.965 1.00 93.31 176 LEU A CA 1
ATOM 1293 C C . LEU A 1 176 ? -2.757 -10.203 22.646 1.00 93.31 176 LEU A C 1
ATOM 1295 O O . LEU A 1 176 ? -3.476 -9.617 23.452 1.00 93.31 176 LEU A O 1
ATOM 1299 N N . ASN A 1 177 ? -3.223 -10.703 21.502 1.00 95.81 177 ASN A N 1
ATOM 1300 C CA . ASN A 1 177 ? -4.508 -10.354 20.902 1.00 95.81 177 ASN A CA 1
ATOM 1301 C C . ASN A 1 177 ? -5.453 -11.555 20.775 1.00 95.81 177 ASN A C 1
ATOM 1303 O O . ASN A 1 177 ? -6.533 -11.436 20.200 1.00 95.81 177 ASN A O 1
ATOM 1307 N N . GLY A 1 178 ? -5.106 -12.710 21.360 1.00 90.12 178 GLY A N 1
ATOM 1308 C CA . GLY A 1 178 ? -5.895 -13.945 21.272 1.00 90.12 178 GLY A CA 1
ATOM 1309 C C . GLY A 1 178 ? -7.396 -13.746 21.541 1.00 90.12 178 GLY A C 1
ATOM 1310 O O . GLY A 1 178 ? -8.233 -14.277 20.804 1.00 90.12 178 GLY A O 1
ATOM 1311 N N . ALA A 1 179 ? -7.726 -12.909 22.531 1.00 87.69 179 ALA A N 1
ATOM 1312 C CA . ALA A 1 179 ? -9.091 -12.590 22.958 1.00 87.69 179 ALA A CA 1
ATOM 1313 C C . ALA A 1 179 ? -9.688 -11.301 22.350 1.00 87.69 179 ALA A C 1
ATOM 1315 O O . ALA A 1 179 ? -10.829 -10.967 22.667 1.00 87.69 179 ALA A O 1
ATOM 1316 N N . LEU A 1 180 ? -8.955 -10.566 21.506 1.00 95.31 180 LEU A N 1
ATOM 1317 C CA . LEU A 1 180 ? -9.433 -9.319 20.906 1.00 95.31 180 LEU A CA 1
ATOM 1318 C C . LEU A 1 180 ? -10.622 -9.605 19.981 1.00 95.31 180 LEU A C 1
ATOM 1320 O O . LEU A 1 180 ? -10.466 -10.228 18.933 1.00 95.31 180 LEU A O 1
ATOM 1324 N N . ARG A 1 181 ? -11.818 -9.157 20.362 1.00 94.81 181 ARG A N 1
ATOM 1325 C CA . ARG A 1 181 ? -13.037 -9.271 19.553 1.00 94.81 181 ARG A CA 1
ATOM 1326 C C . ARG A 1 181 ? -13.768 -7.937 19.560 1.00 94.81 181 ARG A C 1
ATOM 1328 O O . ARG A 1 181 ? -13.994 -7.381 20.631 1.00 94.81 181 ARG A O 1
ATOM 1335 N N . VAL A 1 182 ? -14.121 -7.456 18.371 1.00 97.69 182 VAL A N 1
ATOM 1336 C CA . VAL A 1 182 ? -14.954 -6.269 18.173 1.00 97.69 182 VAL A CA 1
ATOM 1337 C C . VAL A 1 182 ? -16.229 -6.748 17.505 1.00 97.69 182 VAL A C 1
ATOM 1339 O O . VAL A 1 182 ? -16.187 -7.429 16.483 1.00 97.69 182 VAL A O 1
ATOM 1342 N N . VAL A 1 183 ? -17.360 -6.448 18.125 1.00 97.69 183 VAL A N 1
ATOM 1343 C CA . VAL A 1 183 ? -18.680 -6.781 17.607 1.00 97.69 183 VAL A CA 1
ATOM 1344 C C . VAL A 1 183 ? -19.153 -5.614 16.757 1.00 97.69 183 VAL A C 1
ATOM 1346 O O . VAL A 1 183 ? -19.285 -4.498 17.254 1.00 97.69 183 VAL A O 1
ATOM 1349 N N . ASP A 1 184 ? -19.436 -5.892 15.490 1.00 98.19 184 ASP A N 1
ATOM 1350 C CA . ASP A 1 184 ? -20.008 -4.936 14.551 1.00 98.19 184 ASP A CA 1
ATOM 1351 C C . ASP A 1 184 ? -21.334 -5.483 14.006 1.00 98.19 184 ASP A C 1
ATOM 1353 O O . ASP A 1 184 ? -21.338 -6.566 13.413 1.00 98.19 184 ASP A O 1
ATOM 1357 N N . PRO A 1 185 ? -22.465 -4.768 14.156 1.00 97.56 185 PRO A N 1
ATOM 1358 C CA . PRO A 1 185 ? -23.743 -5.203 13.595 1.00 97.56 185 PRO A CA 1
ATOM 1359 C C . PRO A 1 185 ? -23.748 -5.322 12.065 1.00 97.56 185 PRO A C 1
ATOM 1361 O O . PRO A 1 185 ? -24.626 -5.995 11.527 1.00 97.56 185 PRO A O 1
ATOM 1364 N N . LEU A 1 186 ? -22.812 -4.670 11.364 1.00 97.12 186 LEU A N 1
ATOM 1365 C CA . LEU A 1 186 ? -22.699 -4.754 9.905 1.00 97.12 186 LEU A CA 1
ATOM 1366 C C . LEU A 1 186 ? -21.797 -5.895 9.426 1.00 97.12 186 LEU A C 1
ATOM 1368 O O . LEU A 1 186 ? -21.704 -6.094 8.218 1.00 97.12 186 LEU A O 1
ATOM 1372 N N . ASP A 1 187 ? -21.132 -6.606 10.345 1.00 97.00 187 ASP A N 1
ATOM 1373 C CA . ASP A 1 187 ? -20.088 -7.581 10.026 1.00 97.00 187 ASP A CA 1
ATOM 1374 C C . ASP A 1 187 ? -19.088 -7.016 8.998 1.00 97.00 187 ASP A C 1
ATOM 1376 O O . ASP A 1 187 ? -18.868 -7.563 7.913 1.00 97.00 187 ASP A O 1
ATOM 1380 N N . LYS A 1 188 ? -18.498 -5.858 9.311 1.00 96.94 188 LYS A N 1
ATOM 1381 C CA . LYS A 1 188 ? -17.446 -5.210 8.519 1.00 96.94 188 LYS A CA 1
ATOM 1382 C C . LYS A 1 188 ? -16.250 -4.872 9.402 1.00 96.94 188 LYS A C 1
ATOM 1384 O O . LYS A 1 188 ? -15.893 -3.707 9.560 1.00 96.94 188 LYS A O 1
ATOM 1389 N N . VAL A 1 189 ? -15.635 -5.907 9.968 1.00 98.62 189 VAL A N 1
ATOM 1390 C CA . VAL A 1 189 ? -14.395 -5.797 10.749 1.00 98.62 189 VAL A CA 1
ATOM 1391 C C . VAL A 1 189 ? -13.260 -6.483 9.996 1.00 98.62 189 VAL A C 1
ATOM 1393 O O . VAL A 1 189 ? -13.396 -7.642 9.594 1.00 98.62 189 VAL A O 1
ATOM 1396 N N . LEU A 1 190 ? -12.146 -5.769 9.841 1.00 98.38 190 LEU A N 1
ATOM 1397 C CA . LEU A 1 190 ? -10.844 -6.316 9.472 1.00 98.38 190 LEU A CA 1
ATOM 1398 C C . LEU A 1 190 ? -9.911 -6.166 10.668 1.00 98.38 190 LEU A C 1
ATOM 1400 O O . LEU A 1 190 ? -9.800 -5.082 11.235 1.00 98.38 190 LEU A O 1
ATOM 1404 N N . TYR A 1 191 ? -9.242 -7.242 11.057 1.00 98.81 191 TYR A N 1
ATOM 1405 C CA . TYR A 1 191 ? -8.149 -7.158 12.019 1.00 98.81 191 TYR A CA 1
ATOM 1406 C C . TYR A 1 191 ? -6.869 -6.800 11.279 1.00 98.81 191 TYR A C 1
ATOM 1408 O O . TYR A 1 191 ? -6.588 -7.385 10.238 1.00 98.81 191 TYR A O 1
ATOM 1416 N N . GLU A 1 192 ? -6.116 -5.842 11.794 1.00 98.81 192 GLU A N 1
ATOM 1417 C CA . GLU A 1 192 ? -4.930 -5.304 11.131 1.00 98.81 192 GLU A CA 1
ATOM 1418 C C . GLU A 1 192 ? -3.675 -5.711 11.886 1.00 98.81 192 GLU A C 1
ATOM 1420 O O . GLU A 1 192 ? -3.573 -5.416 13.070 1.00 98.81 192 GLU A O 1
ATOM 1425 N N . ALA A 1 193 ? -2.720 -6.355 11.220 1.00 98.81 193 ALA A N 1
ATOM 1426 C CA . ALA A 1 193 ? -1.409 -6.669 11.787 1.00 98.81 193 ALA A CA 1
ATOM 1427 C C . ALA A 1 193 ? -0.283 -6.061 10.946 1.00 98.81 193 ALA A C 1
ATOM 1429 O O . ALA A 1 193 ? -0.462 -5.813 9.756 1.00 98.81 193 ALA A O 1
ATOM 1430 N N . HIS A 1 194 ? 0.879 -5.830 11.551 1.00 98.81 194 HIS A N 1
ATOM 1431 C CA . HIS A 1 194 ? 2.066 -5.286 10.888 1.00 98.81 194 HIS A CA 1
ATOM 1432 C C . HIS A 1 194 ? 3.193 -6.318 10.856 1.00 98.81 194 HIS A C 1
ATOM 1434 O O . HIS A 1 194 ? 3.327 -7.147 11.770 1.00 98.81 194 HIS A O 1
ATOM 1440 N N . VAL A 1 195 ? 3.998 -6.276 9.792 1.00 98.06 195 VAL A N 1
ATOM 1441 C CA . VAL A 1 195 ? 5.109 -7.205 9.567 1.00 98.06 195 VAL A CA 1
ATOM 1442 C C . VAL A 1 195 ? 6.292 -6.478 8.944 1.00 98.06 195 VAL A C 1
ATOM 1444 O O . VAL A 1 195 ? 6.265 -6.114 7.778 1.00 98.06 195 VAL A O 1
ATOM 1447 N N . TYR A 1 196 ? 7.386 -6.369 9.687 1.00 96.88 196 TYR A N 1
ATOM 1448 C CA . TYR A 1 196 ? 8.699 -6.055 9.123 1.00 96.88 196 TYR A CA 1
ATOM 1449 C C . TYR A 1 196 ? 9.591 -7.294 9.176 1.00 96.88 196 TYR A C 1
ATOM 1451 O O . TYR A 1 196 ? 9.290 -8.247 9.901 1.00 96.88 196 TYR A O 1
ATOM 1459 N N . PHE A 1 197 ? 10.674 -7.308 8.401 1.00 94.56 197 PHE A N 1
ATOM 1460 C CA . PHE A 1 197 ? 11.506 -8.492 8.158 1.00 94.56 197 PHE A CA 1
ATOM 1461 C C . PHE A 1 197 ? 12.911 -8.387 8.763 1.00 94.56 197 PHE A C 1
ATOM 1463 O O . PHE A 1 19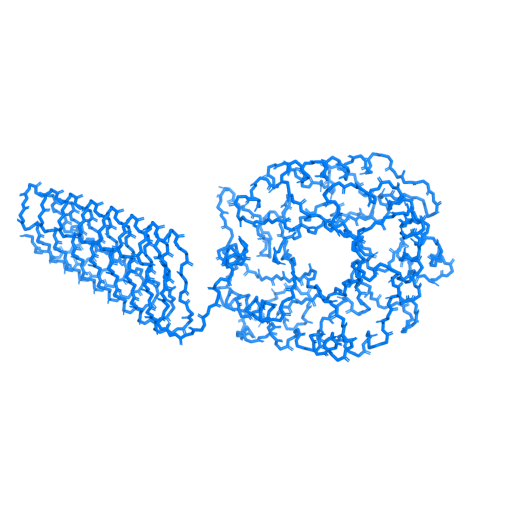7 ? 13.618 -9.389 8.844 1.00 94.56 197 PHE A O 1
ATOM 1470 N N . ASP A 1 198 ? 13.301 -7.214 9.269 1.00 91.31 198 ASP A N 1
ATOM 1471 C CA . ASP A 1 198 ? 14.520 -7.046 10.064 1.00 91.31 198 ASP A CA 1
ATOM 1472 C C . ASP A 1 198 ? 14.498 -7.970 11.293 1.00 91.31 198 ASP A C 1
ATOM 1474 O O . ASP A 1 198 ? 13.432 -8.383 11.756 1.00 91.31 198 ASP A O 1
ATOM 1478 N N . ARG A 1 199 ? 15.643 -8.296 11.893 1.00 86.69 199 ARG A N 1
ATOM 1479 C CA . ARG A 1 199 ? 15.718 -9.289 12.976 1.00 86.69 199 ARG A CA 1
ATOM 1480 C C . ARG A 1 199 ? 14.764 -9.022 14.143 1.00 86.69 199 ARG A C 1
ATOM 1482 O O . ARG A 1 199 ? 14.293 -9.985 14.749 1.00 86.69 199 ARG A O 1
ATOM 1489 N N . SER A 1 200 ? 14.502 -7.758 14.468 1.00 88.44 200 SER A N 1
ATOM 1490 C CA . SER A 1 200 ? 13.612 -7.388 15.572 1.00 88.44 200 SER A CA 1
ATOM 1491 C C . SER A 1 200 ? 12.139 -7.289 15.171 1.00 88.44 200 SER A C 1
ATOM 1493 O O . SER A 1 200 ? 11.278 -7.394 16.042 1.00 88.44 200 SER A O 1
ATOM 1495 N N . GLY A 1 201 ? 11.858 -7.137 13.874 1.00 90.75 201 GLY A N 1
ATOM 1496 C CA . GLY A 1 201 ? 10.521 -6.877 13.345 1.00 90.75 201 GLY A CA 1
ATOM 1497 C C . GLY A 1 201 ? 10.053 -5.445 13.585 1.00 90.75 201 GLY A C 1
ATOM 1498 O O . GLY A 1 201 ? 8.850 -5.216 13.623 1.00 90.75 201 GLY A O 1
ATOM 1499 N N . SER A 1 202 ? 10.983 -4.507 13.781 1.00 91.50 202 SER A N 1
ATOM 1500 C CA . SER A 1 202 ? 10.687 -3.102 14.076 1.00 91.50 202 SER A CA 1
ATOM 1501 C C . SER A 1 202 ? 10.689 -2.194 12.845 1.00 91.50 202 SER A C 1
ATOM 1503 O O . SER A 1 202 ? 10.422 -1.006 12.986 1.00 91.50 202 SER A O 1
ATOM 1505 N N . GLY A 1 203 ? 11.128 -2.690 11.686 1.00 92.25 203 GLY A N 1
ATOM 1506 C CA . GLY A 1 203 ? 11.281 -1.898 10.468 1.00 92.25 203 GLY A CA 1
ATOM 1507 C C . GLY A 1 203 ? 12.530 -1.014 10.422 1.00 92.25 203 GLY A C 1
ATOM 1508 O O . GLY A 1 203 ? 12.598 -0.128 9.584 1.00 92.25 203 GLY A O 1
ATOM 1509 N N . PHE A 1 204 ? 13.536 -1.214 11.287 1.00 91.19 204 PHE A N 1
ATOM 1510 C CA . PHE A 1 204 ? 14.739 -0.357 11.289 1.00 91.19 204 PHE A CA 1
ATOM 1511 C C . PHE A 1 204 ? 15.826 -0.786 10.283 1.00 91.19 204 PHE A C 1
ATOM 1513 O O . PHE A 1 204 ? 16.588 0.060 9.829 1.00 91.19 204 PHE A O 1
ATOM 1520 N N . TYR A 1 205 ? 15.910 -2.080 9.945 1.00 88.12 205 TYR A N 1
ATOM 1521 C CA . TYR A 1 205 ? 16.857 -2.655 8.968 1.00 88.12 205 TYR A CA 1
ATOM 1522 C C . TYR A 1 205 ? 18.324 -2.212 9.146 1.00 88.12 205 TYR A C 1
ATOM 1524 O O . TYR A 1 205 ? 18.884 -1.445 8.362 1.00 88.12 205 TYR A O 1
ATOM 1532 N N . GLY A 1 206 ? 18.984 -2.728 10.185 1.00 80.12 206 GLY A N 1
ATOM 1533 C CA . GLY A 1 206 ? 20.401 -2.468 10.439 1.00 80.12 206 GLY A CA 1
ATOM 1534 C C . GLY A 1 206 ? 21.342 -3.286 9.543 1.00 80.12 206 GLY A C 1
ATOM 1535 O O . GLY A 1 206 ? 20.953 -4.259 8.905 1.00 80.12 206 GLY A O 1
ATOM 1536 N N . SER A 1 207 ? 22.639 -2.956 9.558 1.00 71.62 207 SER A N 1
ATOM 1537 C CA . SER A 1 207 ? 23.657 -3.636 8.733 1.00 71.62 207 SER A CA 1
ATOM 1538 C C . SER A 1 207 ? 23.776 -5.147 8.977 1.00 71.62 207 SER A C 1
ATOM 1540 O O . SER A 1 207 ? 24.161 -5.883 8.077 1.00 71.62 207 SER A O 1
ATOM 1542 N N . TYR A 1 208 ? 23.437 -5.619 10.179 1.00 65.06 208 TYR A N 1
ATOM 1543 C CA . TYR A 1 208 ? 23.404 -7.045 10.512 1.00 65.06 208 TYR A CA 1
ATOM 1544 C C . TYR A 1 208 ? 22.233 -7.786 9.846 1.00 65.06 208 TYR A C 1
ATOM 1546 O O . TYR A 1 208 ? 22.327 -8.983 9.593 1.00 65.06 208 TYR A O 1
ATOM 1554 N N . ASP A 1 209 ? 21.130 -7.092 9.557 1.00 72.69 209 ASP A N 1
ATOM 1555 C CA . ASP A 1 209 ? 19.923 -7.716 9.009 1.00 72.69 209 ASP A CA 1
ATOM 1556 C C . ASP A 1 209 ? 20.120 -8.144 7.554 1.00 72.69 209 ASP A C 1
ATOM 1558 O O . ASP A 1 209 ? 19.575 -9.166 7.145 1.00 72.69 209 ASP A O 1
ATOM 1562 N N . ALA A 1 210 ? 20.985 -7.446 6.810 1.00 61.81 210 ALA A N 1
ATOM 1563 C CA . ALA A 1 210 ? 21.404 -7.862 5.477 1.00 61.81 210 ALA A CA 1
ATOM 1564 C C . ALA A 1 210 ? 22.003 -9.284 5.491 1.00 61.81 210 ALA A C 1
ATOM 1566 O O . ALA A 1 210 ? 21.776 -10.062 4.577 1.00 61.81 210 ALA A O 1
ATOM 1567 N N . GLU A 1 211 ? 22.731 -9.699 6.529 1.00 61.44 211 GLU A N 1
ATOM 1568 C CA . GLU A 1 211 ? 23.271 -11.070 6.613 1.00 61.44 211 GLU A CA 1
ATOM 1569 C C . GLU A 1 211 ? 22.203 -12.123 6.969 1.00 61.44 211 GLU A C 1
ATOM 1571 O O . GLU A 1 211 ? 22.442 -13.319 6.805 1.00 61.44 211 GLU A O 1
ATOM 1576 N N . GLY A 1 212 ? 21.038 -11.691 7.464 1.00 62.34 212 GLY A N 1
ATOM 1577 C CA . GLY A 1 212 ? 19.964 -12.544 7.977 1.00 62.34 212 GLY A CA 1
ATOM 1578 C C . GLY A 1 212 ? 18.704 -12.603 7.112 1.00 62.34 212 GLY A C 1
ATOM 1579 O O . GLY A 1 212 ? 17.758 -13.280 7.512 1.00 62.34 212 GLY A O 1
ATOM 1580 N N . ALA A 1 213 ? 18.669 -11.918 5.965 1.00 69.12 213 ALA A N 1
ATOM 1581 C CA . ALA A 1 213 ? 17.568 -12.018 5.013 1.00 69.12 213 ALA A CA 1
ATOM 1582 C C . ALA A 1 213 ? 17.510 -13.440 4.428 1.00 69.12 213 ALA A C 1
ATOM 1584 O O . ALA A 1 213 ? 18.455 -13.898 3.785 1.00 69.12 213 ALA A O 1
ATOM 1585 N N . TYR A 1 214 ? 16.403 -14.143 4.666 1.00 77.19 214 TYR A N 1
ATOM 1586 C CA . TYR A 1 214 ? 16.076 -15.401 3.996 1.00 77.19 214 TYR A CA 1
ATOM 1587 C C . TYR A 1 214 ? 14.651 -15.320 3.440 1.00 77.19 214 TYR A C 1
ATOM 1589 O O . TYR A 1 214 ? 13.795 -14.740 4.112 1.00 77.19 214 TYR A O 1
ATOM 1597 N N . PRO A 1 215 ? 14.367 -15.912 2.264 1.00 69.31 215 PRO A N 1
ATOM 1598 C CA . PRO A 1 215 ? 13.125 -15.650 1.528 1.00 69.31 215 PRO A CA 1
ATOM 1599 C C . PRO A 1 215 ? 11.834 -15.845 2.341 1.00 69.31 215 PRO A C 1
ATOM 1601 O O . PRO A 1 215 ? 10.924 -15.029 2.269 1.00 69.31 215 PRO A O 1
ATOM 1604 N N . ALA A 1 216 ? 11.767 -16.879 3.186 1.00 78.25 216 ALA A N 1
ATOM 1605 C CA . ALA A 1 216 ? 10.548 -17.239 3.918 1.00 78.25 216 ALA A CA 1
ATOM 1606 C C . ALA A 1 216 ? 10.254 -16.402 5.184 1.00 78.25 216 ALA A C 1
ATOM 1608 O O . ALA A 1 216 ? 9.209 -16.595 5.804 1.00 78.25 216 ALA A O 1
ATOM 1609 N N . ILE A 1 217 ? 11.126 -15.468 5.590 1.00 87.00 217 ILE A N 1
ATOM 1610 C CA . ILE A 1 217 ? 10.986 -14.764 6.881 1.00 87.00 217 ILE A CA 1
ATOM 1611 C C . ILE A 1 217 ? 9.655 -14.012 7.025 1.00 87.00 217 ILE A C 1
ATOM 1613 O O . ILE A 1 217 ? 9.099 -13.941 8.123 1.00 87.00 217 ILE A O 1
ATOM 1617 N N . GLY A 1 218 ? 9.135 -13.450 5.930 1.00 90.19 218 GLY A N 1
ATOM 1618 C CA . GLY A 1 218 ? 7.845 -12.767 5.927 1.00 90.19 218 GLY A CA 1
ATOM 1619 C C . GLY A 1 218 ? 6.683 -13.728 6.160 1.00 90.19 218 GLY A C 1
ATOM 1620 O O . GLY A 1 218 ? 5.840 -13.465 7.020 1.00 90.19 218 GLY A O 1
ATOM 1621 N N . ALA A 1 219 ? 6.683 -14.861 5.452 1.00 85.12 219 ALA A N 1
ATOM 1622 C CA . ALA A 1 219 ? 5.686 -15.920 5.598 1.00 85.12 219 ALA A CA 1
ATOM 1623 C C . ALA A 1 219 ? 5.656 -16.459 7.039 1.00 85.12 219 ALA A C 1
ATOM 1625 O O . ALA A 1 219 ? 4.607 -16.473 7.687 1.00 85.12 219 ALA A O 1
ATOM 1626 N N . ASP A 1 220 ? 6.829 -16.781 7.590 1.00 88.25 220 ASP A N 1
ATOM 1627 C CA . ASP A 1 220 ? 6.972 -17.293 8.956 1.00 88.25 220 ASP A CA 1
ATOM 1628 C C . ASP A 1 220 ? 6.411 -16.321 10.008 1.00 88.25 220 ASP A C 1
ATOM 1630 O O . ASP A 1 220 ? 5.823 -16.735 11.012 1.00 88.25 220 ASP A O 1
ATOM 1634 N N . ARG A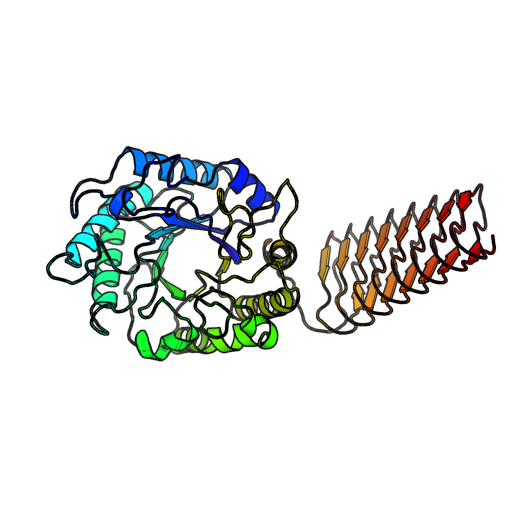 1 221 ? 6.580 -15.011 9.793 1.00 94.94 221 ARG A N 1
ATOM 1635 C CA . ARG A 1 221 ? 6.131 -13.974 10.733 1.00 94.94 221 ARG A CA 1
ATOM 1636 C C . ARG A 1 221 ? 4.646 -13.680 10.653 1.00 94.94 221 ARG A C 1
ATOM 1638 O O . ARG A 1 221 ? 4.067 -13.292 11.666 1.00 94.94 221 ARG A O 1
ATOM 1645 N N . VAL A 1 222 ? 4.029 -13.842 9.488 1.00 97.50 222 VAL A N 1
ATOM 1646 C CA . VAL A 1 222 ? 2.596 -13.580 9.334 1.00 97.50 222 VAL A CA 1
ATOM 1647 C C . VAL A 1 222 ? 1.742 -14.795 9.665 1.00 97.50 222 VAL A C 1
ATOM 1649 O O . VAL A 1 222 ? 0.619 -14.625 10.138 1.00 97.50 222 VAL A O 1
ATOM 1652 N N . GLN A 1 223 ? 2.280 -16.010 9.527 1.00 95.25 223 GLN A N 1
ATOM 1653 C CA . GLN A 1 223 ? 1.534 -17.249 9.752 1.00 95.25 223 GLN A CA 1
ATOM 1654 C C . GLN A 1 223 ? 0.772 -17.302 11.092 1.00 95.25 223 GLN A C 1
ATOM 1656 O O . GLN A 1 223 ? -0.404 -17.668 11.074 1.00 95.25 223 GLN A O 1
ATOM 1661 N N . PRO A 1 224 ? 1.334 -16.879 12.248 1.00 96.62 224 PRO A N 1
ATOM 1662 C CA . PRO A 1 224 ? 0.595 -16.898 13.513 1.00 96.62 224 PRO A CA 1
ATOM 1663 C C . PRO A 1 224 ? -0.679 -16.040 13.497 1.00 96.62 224 PRO A C 1
ATOM 1665 O O . PRO A 1 224 ? -1.673 -16.386 14.142 1.00 96.62 224 PRO A O 1
ATOM 1668 N N . PHE A 1 225 ? -0.667 -14.928 12.762 1.00 98.44 225 PHE A N 1
ATOM 1669 C CA . PHE A 1 225 ? -1.834 -14.071 12.581 1.00 98.44 225 PHE A CA 1
ATOM 1670 C C . PHE A 1 225 ? -2.864 -14.715 11.646 1.00 98.44 225 PHE A C 1
ATOM 1672 O O . PHE A 1 225 ? -4.044 -14.768 11.996 1.00 98.44 225 PHE A O 1
ATOM 1679 N N . ILE A 1 226 ? -2.419 -15.279 10.518 1.00 96.56 226 ILE A N 1
ATOM 1680 C CA . ILE A 1 226 ? -3.275 -16.015 9.569 1.00 96.56 226 ILE A CA 1
ATOM 1681 C C . ILE A 1 226 ? -3.989 -17.175 10.269 1.00 96.56 226 ILE A C 1
ATOM 1683 O O . ILE A 1 226 ? -5.211 -17.316 10.179 1.00 96.56 226 ILE A O 1
ATOM 1687 N N . ASP A 1 227 ? -3.248 -17.969 11.040 1.00 95.12 227 ASP A N 1
ATOM 1688 C CA . ASP A 1 227 ? -3.791 -19.084 11.810 1.00 95.12 227 ASP A CA 1
ATOM 1689 C C . ASP A 1 227 ? -4.858 -18.614 12.799 1.00 95.12 227 ASP A C 1
ATOM 1691 O O . ASP A 1 227 ? -5.915 -19.237 12.923 1.00 95.12 227 ASP A O 1
ATOM 1695 N N . TRP A 1 228 ? -4.611 -17.499 13.492 1.00 97.31 228 TRP A N 1
ATOM 1696 C CA . TRP A 1 228 ? -5.580 -16.925 14.417 1.00 97.31 228 TRP A CA 1
ATOM 1697 C C . TRP A 1 228 ? -6.849 -16.447 13.702 1.00 97.31 228 TRP A C 1
ATOM 1699 O O . TRP A 1 228 ? -7.946 -16.700 14.206 1.00 97.31 228 TRP A O 1
ATOM 1709 N N . LEU A 1 229 ? -6.733 -15.808 12.535 1.00 96.94 229 LEU A N 1
ATOM 1710 C CA . LEU A 1 229 ? -7.889 -15.402 11.730 1.00 96.94 229 LEU A CA 1
ATOM 1711 C C . LEU A 1 229 ? -8.728 -16.618 11.332 1.00 96.94 229 LEU A C 1
ATOM 1713 O O . LEU A 1 229 ? -9.925 -16.669 11.629 1.00 96.94 229 LEU A O 1
ATOM 1717 N N . ASN A 1 230 ? -8.080 -17.631 10.755 1.00 94.50 230 ASN A N 1
ATOM 1718 C CA . ASN A 1 230 ? -8.716 -18.854 10.272 1.00 94.50 230 ASN A CA 1
ATOM 1719 C C . ASN A 1 230 ? -9.402 -19.632 11.399 1.00 94.50 230 ASN A C 1
ATOM 1721 O O . ASN A 1 230 ? -10.562 -20.028 11.271 1.00 94.50 230 ASN A O 1
ATOM 1725 N N . GLN A 1 231 ? -8.727 -19.798 12.539 1.00 95.06 231 GLN A N 1
ATOM 1726 C CA . GLN A 1 231 ? -9.285 -20.479 13.714 1.00 95.06 231 GLN A CA 1
ATOM 1727 C C . GLN A 1 231 ? -10.540 -19.792 14.262 1.00 95.06 231 GLN A C 1
ATOM 1729 O O . GLN A 1 231 ? -11.357 -20.443 14.915 1.00 95.06 231 GLN A O 1
ATOM 1734 N N . ASN A 1 232 ? -10.692 -18.489 14.022 1.00 93.69 232 ASN A N 1
ATOM 1735 C CA . ASN A 1 232 ? -11.782 -17.687 14.563 1.00 93.69 232 ASN A CA 1
ATOM 1736 C C . ASN A 1 232 ? -12.803 -17.232 13.511 1.00 93.69 232 ASN A C 1
ATOM 1738 O O . ASN A 1 232 ? -13.766 -16.562 13.881 1.00 93.69 232 ASN A O 1
ATOM 1742 N N . GLY A 1 233 ? -12.621 -17.596 12.236 1.00 94.75 233 GLY A N 1
ATOM 1743 C CA . GLY A 1 233 ? -13.487 -17.159 11.138 1.00 94.75 233 GLY A CA 1
ATOM 1744 C C . GLY A 1 233 ? -13.490 -15.639 10.947 1.00 94.75 233 GLY A C 1
ATOM 1745 O O . GLY A 1 233 ? -14.544 -15.054 10.711 1.00 94.75 233 GLY A O 1
ATOM 1746 N N . LEU A 1 234 ? -12.333 -14.996 11.121 1.00 96.19 234 LEU A N 1
ATOM 1747 C CA . LEU A 1 234 ? -12.164 -13.544 11.040 1.00 96.19 234 LEU A CA 1
ATOM 1748 C C . LEU A 1 234 ? -11.459 -13.150 9.737 1.00 96.19 234 LEU A C 1
ATOM 1750 O O . LEU A 1 234 ? -10.814 -13.974 9.095 1.00 96.19 234 LEU A O 1
ATOM 1754 N N . ARG A 1 235 ? -11.559 -11.871 9.362 1.00 97.50 235 ARG A N 1
ATOM 1755 C CA . ARG A 1 235 ? -10.864 -11.302 8.198 1.00 97.50 235 ARG A CA 1
ATOM 1756 C C . ARG A 1 235 ? -9.695 -10.433 8.642 1.00 97.50 235 ARG A C 1
ATOM 1758 O O . ARG A 1 235 ? -9.794 -9.740 9.657 1.00 97.50 235 ARG A O 1
ATOM 1765 N N . GLY A 1 236 ? -8.614 -10.485 7.874 1.00 98.00 236 GLY A N 1
ATOM 1766 C CA . GLY A 1 236 ? -7.368 -9.784 8.156 1.00 98.00 236 GLY A CA 1
ATOM 1767 C C . GLY A 1 236 ? -7.048 -8.684 7.156 1.00 98.00 236 GLY A C 1
ATOM 1768 O O . GLY A 1 236 ? -7.631 -8.616 6.077 1.00 98.00 236 GLY A O 1
ATOM 1769 N N . PHE A 1 237 ? -6.081 -7.863 7.531 1.00 98.62 237 PHE A N 1
ATOM 1770 C CA . PHE A 1 237 ? -5.417 -6.859 6.717 1.00 98.62 237 PHE A CA 1
ATOM 1771 C C . PHE A 1 237 ? -3.976 -6.728 7.230 1.00 98.62 237 PHE A C 1
ATOM 1773 O O . PHE A 1 237 ? -3.762 -6.734 8.444 1.00 98.62 237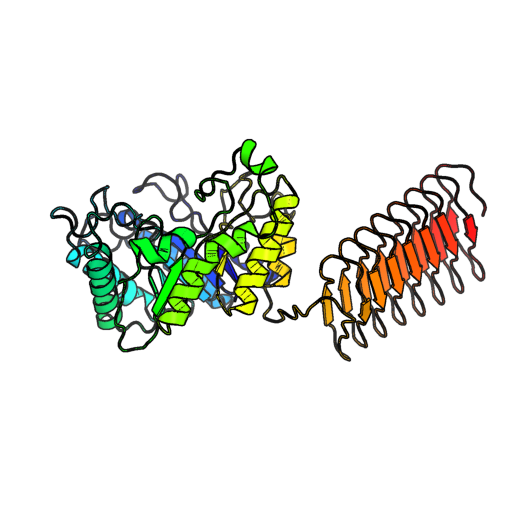 PHE A O 1
ATOM 1780 N N . ILE A 1 238 ? -2.985 -6.640 6.344 1.00 98.81 238 ILE A N 1
ATOM 1781 C CA . ILE A 1 238 ? -1.628 -6.255 6.747 1.00 98.81 238 ILE A CA 1
ATOM 1782 C C . ILE A 1 238 ? -1.445 -4.760 6.506 1.00 98.81 238 ILE A C 1
ATOM 1784 O O . ILE A 1 238 ? -1.294 -4.327 5.367 1.00 98.81 238 ILE A O 1
ATOM 1788 N N . GLY A 1 239 ? -1.465 -3.983 7.585 1.00 98.44 239 GLY A N 1
ATOM 1789 C CA . GLY A 1 239 ? -1.427 -2.521 7.528 1.00 98.44 239 GLY A CA 1
ATOM 1790 C C . GLY A 1 239 ? -0.095 -1.954 7.072 1.00 98.44 239 GLY A C 1
ATOM 1791 O O . GLY A 1 239 ? -0.065 -0.952 6.359 1.00 98.44 239 GLY A O 1
ATOM 1792 N N . GLU A 1 240 ? 0.994 -2.617 7.459 1.00 98.75 240 GLU A N 1
ATOM 1793 C CA . GLU A 1 240 ? 2.349 -2.160 7.185 1.00 98.75 240 GLU A CA 1
ATOM 1794 C C . GLU A 1 240 ? 3.312 -3.332 7.005 1.00 98.75 240 GLU A C 1
ATOM 1796 O O . GLU A 1 240 ? 3.307 -4.308 7.765 1.00 98.75 240 GLU A O 1
ATOM 1801 N N . TYR A 1 241 ? 4.141 -3.199 5.976 1.00 98.62 241 TYR A N 1
ATOM 1802 C CA . TYR A 1 241 ? 5.322 -4.000 5.688 1.00 98.62 241 TYR A CA 1
ATOM 1803 C C . TYR A 1 241 ? 6.209 -3.214 4.728 1.00 98.62 241 TYR A C 1
ATOM 1805 O O . TYR A 1 241 ? 5.712 -2.433 3.918 1.00 98.62 241 TYR A O 1
ATOM 1813 N N . ALA A 1 242 ? 7.519 -3.405 4.817 1.00 97.69 242 ALA A N 1
ATOM 1814 C CA . ALA A 1 242 ? 8.471 -2.657 4.007 1.00 97.69 242 ALA A CA 1
ATOM 1815 C C . ALA A 1 242 ? 9.777 -3.413 3.856 1.00 97.69 242 ALA A C 1
ATOM 1817 O O . ALA A 1 242 ? 10.144 -4.177 4.751 1.00 97.69 242 ALA A O 1
ATOM 1818 N N . VAL A 1 243 ? 10.519 -3.123 2.793 1.00 95.44 243 VAL A N 1
ATOM 1819 C CA . VAL A 1 243 ? 11.900 -3.580 2.615 1.00 95.44 243 VAL A CA 1
ATOM 1820 C C . VAL A 1 243 ? 12.797 -2.444 2.136 1.00 95.44 243 VAL A C 1
ATOM 1822 O O . VAL A 1 243 ? 12.321 -1.562 1.421 1.00 95.44 243 VAL A O 1
ATOM 1825 N N . PRO A 1 244 ? 14.088 -2.428 2.508 1.00 94.31 244 PRO A N 1
ATOM 1826 C CA . PRO A 1 244 ? 15.005 -1.394 2.053 1.00 94.31 244 PRO A CA 1
ATOM 1827 C C . PRO A 1 244 ? 15.396 -1.605 0.586 1.00 94.31 244 PRO A C 1
ATOM 1829 O O . PRO A 1 244 ? 15.671 -2.722 0.157 1.00 94.31 244 PRO A O 1
ATOM 1832 N N . SER A 1 245 ? 15.515 -0.511 -0.165 1.00 87.69 245 SER A N 1
ATOM 1833 C CA . SER A 1 245 ? 15.865 -0.528 -1.593 1.00 87.69 245 SER A CA 1
ATOM 1834 C C . SER A 1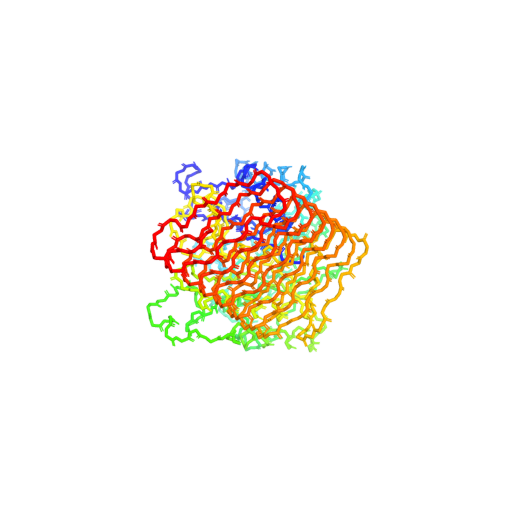 245 ? 17.336 -0.855 -1.888 1.00 87.69 245 SER A C 1
ATOM 1836 O O . SER A 1 245 ? 17.726 -0.933 -3.046 1.00 87.69 245 SER A O 1
ATOM 1838 N N . GLY A 1 246 ? 18.188 -0.936 -0.861 1.00 81.62 246 GLY A N 1
ATOM 1839 C CA . GLY A 1 246 ? 19.646 -1.009 -1.014 1.00 81.62 246 GLY A CA 1
ATOM 1840 C C . GLY A 1 246 ? 20.228 -2.419 -1.126 1.00 81.62 246 GLY A C 1
ATOM 1841 O O . GLY A 1 246 ? 21.436 -2.547 -1.306 1.00 81.62 246 GLY A O 1
ATOM 1842 N N . ASP A 1 247 ? 19.410 -3.462 -0.976 1.00 82.69 247 ASP A N 1
ATOM 1843 C CA . ASP A 1 247 ? 19.852 -4.857 -1.027 1.00 82.69 247 ASP A CA 1
ATOM 1844 C C . ASP A 1 247 ? 18.772 -5.725 -1.697 1.00 82.69 247 ASP A C 1
ATOM 1846 O O . ASP A 1 247 ? 17.678 -5.868 -1.139 1.00 82.69 247 ASP A O 1
ATOM 1850 N N . PRO A 1 248 ? 19.055 -6.298 -2.883 1.00 80.69 248 PRO A N 1
ATOM 1851 C CA . PRO A 1 248 ? 18.054 -6.978 -3.705 1.00 80.69 248 PRO A CA 1
ATOM 1852 C C . PRO A 1 248 ? 17.464 -8.222 -3.036 1.00 80.69 248 PRO A C 1
ATOM 1854 O O . PRO A 1 248 ? 16.338 -8.595 -3.342 1.00 80.69 248 PRO A O 1
ATOM 1857 N N . ARG A 1 249 ? 18.146 -8.822 -2.052 1.00 80.62 249 ARG A N 1
ATOM 1858 C CA . ARG A 1 249 ? 17.626 -9.997 -1.327 1.00 80.62 249 ARG A CA 1
ATOM 1859 C C . ARG A 1 249 ? 16.334 -9.705 -0.574 1.00 80.62 249 ARG A C 1
ATOM 1861 O O . ARG A 1 249 ? 15.561 -10.617 -0.290 1.00 80.62 249 ARG A O 1
ATOM 1868 N N . TRP A 1 250 ? 16.082 -8.445 -0.228 1.00 88.12 250 TRP A N 1
ATOM 1869 C CA . TRP A 1 250 ? 14.807 -8.091 0.375 1.00 88.12 250 TRP A CA 1
ATOM 1870 C C . TRP A 1 250 ? 13.651 -8.064 -0.626 1.00 88.12 250 TRP A C 1
ATOM 1872 O O . TRP A 1 250 ? 12.506 -8.200 -0.206 1.00 88.12 250 TRP A O 1
ATOM 1882 N N . LEU A 1 251 ? 13.919 -7.943 -1.927 1.00 86.50 251 LEU A N 1
ATOM 1883 C CA . LEU A 1 251 ? 12.888 -8.062 -2.958 1.00 86.50 251 LEU A CA 1
ATOM 1884 C C . LEU A 1 251 ? 12.376 -9.507 -3.049 1.00 86.50 251 LEU A C 1
ATOM 1886 O O . LEU A 1 251 ? 11.172 -9.710 -3.196 1.00 86.50 251 LEU A O 1
ATOM 1890 N N . ASP A 1 252 ? 13.243 -10.502 -2.834 1.00 81.50 252 ASP A N 1
ATOM 1891 C CA . ASP A 1 252 ? 12.835 -11.912 -2.723 1.00 81.50 252 ASP A CA 1
ATOM 1892 C C . ASP A 1 252 ? 11.936 -12.139 -1.501 1.00 81.50 252 ASP A C 1
ATOM 1894 O O . ASP A 1 252 ? 10.900 -12.799 -1.584 1.00 81.50 252 ASP A O 1
ATOM 1898 N N . VAL A 1 253 ? 12.303 -11.545 -0.357 1.00 87.25 253 VAL A N 1
ATOM 1899 C CA . VAL A 1 253 ? 11.487 -11.587 0.868 1.00 87.25 253 VAL A CA 1
ATOM 1900 C C . VAL A 1 253 ? 10.130 -10.923 0.645 1.00 87.25 253 VAL A C 1
ATOM 1902 O O . VAL A 1 253 ? 9.106 -11.464 1.060 1.00 87.25 253 VAL A O 1
ATOM 1905 N N . LEU A 1 254 ? 10.113 -9.758 -0.009 1.00 92.56 254 LEU A N 1
ATOM 1906 C CA . LEU A 1 254 ? 8.891 -9.035 -0.345 1.00 92.56 254 LEU A CA 1
ATOM 1907 C C . LEU A 1 254 ? 7.992 -9.874 -1.259 1.00 92.56 254 LEU A C 1
ATOM 1909 O O . LEU A 1 254 ? 6.800 -9.989 -0.989 1.00 92.56 254 LEU A O 1
ATOM 1913 N N . THR A 1 255 ? 8.567 -10.501 -2.286 1.00 87.12 255 THR A N 1
ATOM 1914 C CA . THR A 1 255 ? 7.852 -11.378 -3.222 1.00 87.12 255 THR A CA 1
ATOM 1915 C C . THR A 1 255 ? 7.195 -12.543 -2.481 1.00 87.12 255 THR A C 1
ATOM 1917 O O . THR A 1 255 ? 5.969 -12.653 -2.489 1.00 87.12 255 THR A O 1
ATOM 1920 N N . ALA A 1 256 ? 7.976 -13.327 -1.728 1.00 82.56 256 ALA A N 1
ATOM 1921 C CA . ALA A 1 256 ? 7.476 -14.480 -0.973 1.00 82.56 256 ALA A CA 1
ATOM 1922 C C . ALA A 1 256 ? 6.424 -14.094 0.084 1.00 82.56 256 ALA A C 1
ATOM 1924 O O . ALA A 1 256 ? 5.457 -14.820 0.342 1.00 82.56 256 ALA A O 1
ATOM 1925 N N . PHE A 1 257 ? 6.587 -12.925 0.707 1.00 95.50 257 PHE A N 1
ATOM 1926 C CA . PHE A 1 257 ? 5.603 -12.395 1.639 1.00 95.50 257 PHE A CA 1
ATOM 1927 C C . PHE A 1 257 ? 4.280 -12.070 0.943 1.00 95.50 257 PHE A C 1
ATOM 1929 O O . PHE A 1 257 ? 3.216 -12.481 1.410 1.00 95.50 257 PHE A O 1
ATOM 1936 N N . LEU A 1 258 ? 4.335 -11.369 -0.189 1.00 93.38 258 LEU A N 1
ATOM 1937 C CA . LEU A 1 258 ? 3.150 -11.063 -0.976 1.00 93.38 258 LEU A CA 1
ATOM 1938 C C . LEU A 1 258 ? 2.498 -12.350 -1.507 1.00 93.38 258 LEU A C 1
ATOM 1940 O O . LEU A 1 258 ? 1.273 -12.356 -1.647 1.00 93.38 258 LEU A O 1
ATOM 1944 N N . ASP A 1 259 ? 3.273 -13.413 -1.791 1.00 85.75 259 ASP A N 1
ATOM 1945 C CA . ASP A 1 259 ? 2.780 -14.723 -2.280 1.00 85.75 259 ASP A CA 1
ATOM 1946 C C . ASP A 1 259 ? 1.849 -15.288 -1.220 1.00 85.75 259 ASP A C 1
ATOM 1948 O O . ASP A 1 259 ? 0.654 -15.488 -1.453 1.00 85.75 259 ASP A O 1
ATOM 1952 N N . THR A 1 260 ? 2.380 -15.349 -0.001 1.00 87.25 260 THR A N 1
ATOM 1953 C CA . THR A 1 260 ? 1.666 -15.800 1.190 1.00 87.25 260 THR A CA 1
ATOM 1954 C C . THR A 1 260 ? 0.371 -15.013 1.410 1.00 87.25 260 THR A C 1
ATOM 1956 O O . THR A 1 260 ? -0.672 -15.600 1.707 1.00 87.25 260 THR A O 1
ATOM 1959 N N . LEU A 1 261 ? 0.397 -13.683 1.272 1.00 94.75 261 LEU A N 1
ATOM 1960 C CA . LEU A 1 261 ? -0.805 -12.867 1.463 1.00 94.75 261 LEU A CA 1
ATOM 1961 C C . LEU A 1 261 ? -1.866 -13.122 0.388 1.00 94.75 261 LEU A C 1
ATOM 1963 O O . LEU A 1 261 ? -3.044 -13.241 0.728 1.00 94.75 261 LEU A O 1
ATOM 1967 N N . ALA A 1 262 ? -1.466 -13.236 -0.881 1.00 87.44 262 ALA A N 1
ATOM 1968 C CA . ALA A 1 262 ? -2.399 -13.488 -1.977 1.00 87.44 262 ALA A CA 1
ATOM 1969 C C . ALA A 1 262 ? -3.062 -14.864 -1.857 1.00 87.44 262 ALA A C 1
ATOM 1971 O O . ALA A 1 262 ? -4.284 -14.957 -1.965 1.00 87.44 262 ALA A O 1
ATOM 1972 N N . GLU A 1 263 ? -2.283 -15.907 -1.558 1.00 83.94 263 GLU A N 1
ATOM 1973 C CA . GLU A 1 263 ? -2.780 -17.275 -1.349 1.00 83.94 263 GLU A CA 1
ATOM 1974 C C . GLU A 1 263 ? -3.819 -17.355 -0.225 1.00 83.94 263 GLU A C 1
ATOM 1976 O O . GLU A 1 263 ? -4.762 -18.146 -0.284 1.00 83.94 263 GLU A O 1
ATOM 1981 N N . ASN A 1 264 ? -3.672 -16.505 0.794 1.00 85.81 264 ASN A N 1
ATOM 1982 C CA . ASN A 1 264 ? -4.582 -16.436 1.934 1.00 85.81 264 ASN A CA 1
ATOM 1983 C C . ASN A 1 264 ? -5.670 -15.357 1.780 1.00 85.81 264 ASN A C 1
ATOM 1985 O O . ASN A 1 264 ? -6.482 -15.172 2.689 1.00 85.81 264 ASN A O 1
ATOM 1989 N N . GLY A 1 265 ? -5.708 -14.643 0.649 1.00 89.00 265 GLY A N 1
ATOM 1990 C CA . GLY A 1 265 ? -6.683 -13.586 0.378 1.00 89.00 265 GLY A CA 1
ATOM 1991 C C . GLY A 1 265 ? -6.613 -12.408 1.356 1.00 89.00 265 GLY A C 1
ATOM 1992 O O . GLY A 1 265 ? -7.648 -11.813 1.666 1.00 89.00 265 GLY A O 1
ATOM 1993 N N . ILE A 1 266 ? -5.425 -12.090 1.876 1.00 95.62 266 ILE A N 1
ATOM 1994 C CA . ILE A 1 266 ? -5.225 -11.042 2.882 1.00 95.62 266 ILE A CA 1
ATOM 1995 C C . ILE A 1 266 ? -4.812 -9.738 2.187 1.00 95.62 266 ILE A C 1
ATOM 1997 O O . ILE A 1 266 ? -3.709 -9.662 1.646 1.00 95.62 266 ILE A O 1
ATOM 2001 N N . PRO A 1 267 ? -5.658 -8.691 2.205 1.00 96.06 267 PRO A N 1
ATOM 2002 C CA . PRO A 1 267 ? -5.279 -7.388 1.680 1.00 96.06 267 PRO A CA 1
ATOM 2003 C C . PRO A 1 267 ? -4.149 -6.764 2.498 1.00 96.06 267 PRO A C 1
ATOM 2005 O O . PRO A 1 267 ? -3.977 -7.076 3.680 1.00 96.06 267 PRO A O 1
ATOM 2008 N N . SER A 1 268 ? -3.404 -5.841 1.896 1.00 98.00 268 SER A N 1
ATOM 2009 C CA . SER A 1 268 ? -2.312 -5.166 2.595 1.00 98.00 268 SER A CA 1
ATOM 2010 C C . SER A 1 268 ? -2.008 -3.770 2.065 1.00 98.00 268 SER A C 1
ATOM 2012 O O . SER A 1 268 ? -2.454 -3.411 0.977 1.00 98.00 268 SER A O 1
ATOM 2014 N N . ALA A 1 269 ? -1.241 -2.988 2.827 1.00 98.31 269 ALA A N 1
ATOM 2015 C CA . ALA A 1 269 ? -0.687 -1.711 2.396 1.00 98.31 269 ALA A CA 1
ATOM 2016 C C . ALA A 1 269 ? 0.828 -1.648 2.655 1.00 98.31 269 ALA A C 1
ATOM 2018 O O . ALA A 1 269 ? 1.287 -1.808 3.784 1.00 98.31 269 ALA A O 1
ATOM 2019 N N . TYR A 1 270 ? 1.618 -1.423 1.603 1.00 98.62 270 TYR A N 1
ATOM 2020 C CA . TYR A 1 270 ? 3.071 -1.275 1.722 1.00 98.62 270 TYR A CA 1
ATOM 2021 C C . TYR A 1 270 ? 3.418 0.021 2.473 1.00 98.62 270 TYR A C 1
ATOM 2023 O O . TYR A 1 270 ? 2.784 1.057 2.252 1.00 98.62 270 TYR A O 1
ATOM 2031 N N . TRP A 1 271 ? 4.419 -0.012 3.350 1.00 98.38 271 TRP A N 1
ATOM 2032 C CA . TRP A 1 271 ? 4.944 1.147 4.073 1.00 98.38 271 TRP A CA 1
ATOM 2033 C C . TRP A 1 271 ? 6.279 1.618 3.459 1.00 98.38 271 TRP A C 1
ATOM 2035 O O . TRP A 1 271 ? 7.279 0.922 3.529 1.00 98.38 271 TRP A O 1
ATOM 2045 N N . ALA A 1 272 ? 6.387 2.793 2.848 1.00 97.31 272 ALA A N 1
ATOM 2046 C CA . ALA A 1 272 ? 5.329 3.749 2.545 1.00 97.31 272 ALA A CA 1
ATOM 2047 C C . ALA A 1 272 ? 5.647 4.537 1.271 1.00 97.31 272 ALA A C 1
ATOM 2049 O O . ALA A 1 272 ? 6.793 4.651 0.838 1.00 97.31 272 ALA A O 1
ATOM 2050 N N . GLY A 1 273 ? 4.605 5.099 0.680 1.00 97.44 273 GLY A N 1
ATOM 2051 C CA . GLY A 1 273 ? 4.678 6.141 -0.327 1.00 97.44 273 GLY A CA 1
ATOM 2052 C C . GLY A 1 273 ? 4.387 7.524 0.254 1.00 97.44 273 GLY A C 1
ATOM 2053 O O . GLY A 1 273 ? 4.205 7.695 1.464 1.00 97.44 273 GLY A O 1
ATOM 2054 N N . GLY A 1 274 ? 4.302 8.514 -0.630 1.00 96.00 274 GLY A N 1
ATOM 2055 C CA . GLY A 1 274 ? 3.916 9.879 -0.299 1.00 96.00 274 GLY A CA 1
ATOM 2056 C C . GLY A 1 274 ? 5.071 10.884 -0.354 1.00 96.00 274 GLY A C 1
ATOM 2057 O O . GLY A 1 274 ? 6.233 10.536 -0.587 1.00 96.00 274 GLY A O 1
ATOM 2058 N N . PRO A 1 275 ? 4.759 12.171 -0.170 1.00 94.69 275 PRO A N 1
ATOM 2059 C CA . PRO A 1 275 ? 5.750 13.234 -0.215 1.00 94.69 275 PRO A CA 1
ATOM 2060 C C . PRO A 1 275 ? 6.716 13.182 0.982 1.00 94.69 275 PRO A C 1
ATOM 2062 O O . PRO A 1 275 ? 6.433 12.615 2.029 1.00 94.69 275 PRO A O 1
ATOM 2065 N N . TRP A 1 276 ? 7.854 13.869 0.843 1.00 95.38 276 TRP A N 1
ATOM 2066 C CA . TR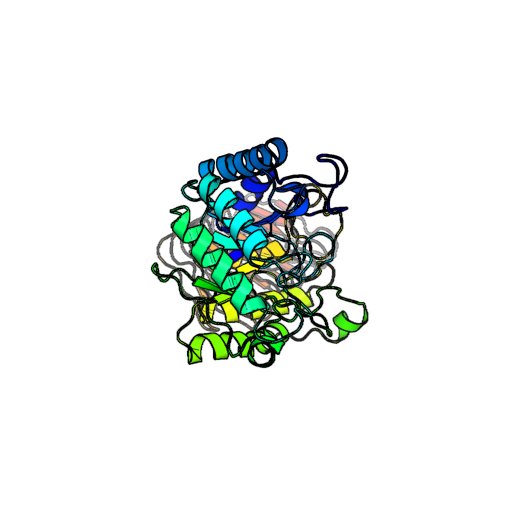P A 1 276 ? 8.803 14.189 1.929 1.00 95.38 276 TRP A CA 1
ATOM 2067 C C . TRP A 1 276 ? 9.622 13.033 2.528 1.00 95.38 276 TRP A C 1
ATOM 2069 O O . TRP A 1 276 ? 10.393 13.267 3.455 1.00 95.38 276 TRP A O 1
ATOM 2079 N N . TRP A 1 277 ? 9.572 11.834 1.951 1.00 95.00 277 TRP A N 1
ATOM 2080 C CA . TRP A 1 277 ? 10.456 10.729 2.350 1.00 95.00 277 TRP A CA 1
ATOM 2081 C C . TRP A 1 277 ? 11.929 10.917 1.957 1.00 95.00 277 TRP A C 1
ATOM 2083 O O . TRP A 1 277 ? 12.824 10.348 2.582 1.00 95.00 277 TRP A O 1
ATOM 2093 N N . GLY A 1 278 ? 12.209 11.719 0.927 1.00 91.12 278 GLY A N 1
ATOM 2094 C CA . GLY A 1 278 ? 13.571 11.910 0.428 1.00 91.12 278 GLY A CA 1
ATOM 2095 C C . GLY A 1 278 ? 14.224 10.579 0.038 1.00 91.12 278 GLY A C 1
ATOM 2096 O O . GLY A 1 278 ? 13.644 9.793 -0.704 1.00 91.12 278 GLY A O 1
ATOM 2097 N N . ALA A 1 279 ? 15.430 10.332 0.550 1.00 91.62 279 ALA A N 1
ATOM 2098 C CA . ALA A 1 279 ? 16.210 9.127 0.267 1.00 91.62 279 ALA A CA 1
ATOM 2099 C C . ALA A 1 279 ? 15.945 7.968 1.246 1.00 91.62 279 ALA A C 1
ATOM 2101 O O . ALA A 1 279 ? 16.757 7.046 1.308 1.00 91.62 279 ALA A O 1
ATOM 2102 N N . GLU A 1 280 ? 14.850 8.006 2.017 1.00 94.88 280 GLU A N 1
ATOM 2103 C CA . GLU A 1 280 ? 14.494 6.897 2.906 1.00 94.88 280 GLU A CA 1
ATOM 2104 C C . GLU A 1 280 ? 14.431 5.585 2.115 1.00 94.88 280 GLU A C 1
ATOM 2106 O O . GLU A 1 280 ? 13.893 5.530 1.004 1.00 94.88 280 GLU A O 1
ATOM 2111 N N . SER A 1 281 ? 15.048 4.547 2.672 1.00 93.38 281 SER A N 1
ATOM 2112 C CA . SER A 1 281 ? 15.303 3.284 1.977 1.00 93.38 281 SER A CA 1
ATOM 2113 C C . SER A 1 281 ? 14.054 2.419 1.858 1.00 93.38 281 SER A C 1
ATOM 2115 O O . SER A 1 281 ? 13.931 1.656 0.903 1.00 93.38 281 SER A O 1
ATOM 2117 N N . LEU A 1 282 ? 13.128 2.556 2.809 1.00 96.31 282 LEU A N 1
ATOM 2118 C CA . LEU A 1 282 ? 11.850 1.847 2.814 1.00 96.31 282 LEU A CA 1
ATOM 2119 C C . LEU A 1 282 ? 10.812 2.496 1.899 1.00 96.31 282 LEU A C 1
ATOM 2121 O O . LEU A 1 282 ? 9.846 1.839 1.519 1.00 96.31 282 LEU A O 1
ATOM 2125 N N . ALA A 1 283 ? 10.996 3.773 1.558 1.00 97.00 283 ALA A N 1
ATOM 2126 C CA . ALA A 1 283 ? 10.010 4.525 0.805 1.00 97.00 283 ALA A CA 1
ATOM 2127 C C . ALA A 1 283 ? 9.943 4.078 -0.662 1.00 97.00 283 ALA A C 1
ATOM 2129 O O . ALA A 1 283 ? 10.972 3.876 -1.305 1.00 97.00 283 ALA A O 1
ATOM 2130 N N . ILE A 1 284 ? 8.722 4.006 -1.194 1.00 95.56 284 ILE A N 1
ATOM 2131 C CA . ILE A 1 284 ? 8.421 3.650 -2.594 1.00 95.56 284 ILE A CA 1
ATOM 2132 C C . ILE A 1 284 ? 8.040 4.846 -3.465 1.00 95.56 284 ILE A C 1
ATOM 2134 O O . ILE A 1 284 ? 7.738 4.686 -4.645 1.00 95.56 284 ILE A O 1
ATOM 2138 N N . GLN A 1 285 ? 8.090 6.053 -2.898 1.00 93.69 285 GLN A N 1
ATOM 2139 C CA . GLN A 1 285 ? 7.973 7.275 -3.682 1.00 93.69 285 GLN A CA 1
ATOM 2140 C C . GLN A 1 285 ? 9.152 7.368 -4.672 1.00 93.69 285 GLN A C 1
ATOM 2142 O O . GLN A 1 285 ? 10.307 7.187 -4.251 1.00 93.69 285 GLN A O 1
ATOM 2147 N N . PRO A 1 286 ? 8.893 7.681 -5.954 1.00 88.38 286 PRO A N 1
ATOM 2148 C CA . PRO A 1 286 ? 9.937 7.791 -6.960 1.00 88.38 286 PRO A CA 1
ATOM 2149 C C . PRO A 1 286 ? 10.882 8.951 -6.630 1.00 88.38 286 PRO A C 1
ATOM 2151 O O . PRO A 1 286 ? 10.465 9.985 -6.095 1.00 88.38 286 PRO A O 1
ATOM 2154 N N . ILE A 1 287 ? 12.162 8.792 -6.968 1.00 84.81 287 ILE A N 1
ATOM 2155 C CA . ILE A 1 287 ? 13.167 9.861 -6.885 1.00 84.81 287 ILE A CA 1
ATOM 2156 C C . ILE A 1 287 ? 13.456 10.331 -8.303 1.00 84.81 287 ILE A C 1
ATOM 2158 O O . ILE A 1 287 ? 13.829 9.532 -9.152 1.00 84.81 287 ILE A O 1
ATOM 2162 N N . ASP A 1 288 ? 13.294 11.631 -8.554 1.00 83.69 288 ASP A N 1
ATOM 2163 C CA . ASP A 1 288 ? 13.577 12.249 -9.856 1.00 83.69 288 ASP A CA 1
ATOM 2164 C C . ASP A 1 288 ? 12.865 11.556 -11.040 1.00 83.69 288 ASP A C 1
ATOM 2166 O O . ASP A 1 288 ? 13.366 11.530 -12.161 1.00 83.69 288 ASP A O 1
ATOM 2170 N N . GLY A 1 289 ? 11.667 11.015 -10.783 1.00 79.50 289 GLY A N 1
ATOM 2171 C CA . GLY A 1 289 ? 10.851 10.296 -11.769 1.00 79.50 289 GLY A CA 1
ATOM 2172 C C . GLY A 1 289 ? 11.251 8.836 -11.994 1.00 79.50 289 GLY A C 1
ATOM 2173 O O . GLY A 1 289 ? 10.684 8.203 -12.875 1.00 79.50 289 GLY A O 1
ATOM 2174 N N . ILE A 1 290 ? 12.204 8.315 -11.218 1.00 81.31 290 ILE A N 1
ATOM 2175 C CA . ILE A 1 290 ? 12.653 6.923 -11.271 1.00 81.31 290 ILE A CA 1
ATOM 2176 C C . ILE A 1 290 ? 11.982 6.143 -10.143 1.00 81.31 290 ILE A C 1
ATOM 2178 O O . ILE A 1 290 ? 12.047 6.544 -8.972 1.00 81.31 290 ILE A O 1
ATOM 2182 N N . ASP A 1 291 ? 11.358 5.028 -10.510 1.00 88.06 291 ASP A N 1
ATOM 2183 C CA . ASP A 1 291 ? 10.697 4.131 -9.572 1.00 88.06 291 ASP A CA 1
ATOM 2184 C C . ASP A 1 291 ? 11.700 3.453 -8.635 1.00 88.06 291 ASP A C 1
ATOM 2186 O O . ASP A 1 291 ? 12.896 3.317 -8.909 1.00 88.06 291 ASP A O 1
ATOM 2190 N N . ARG A 1 292 ? 11.203 3.058 -7.466 1.00 86.06 292 ARG A N 1
ATOM 2191 C CA . ARG A 1 292 ? 11.978 2.312 -6.475 1.00 86.06 292 ARG A CA 1
ATOM 2192 C C . ARG A 1 292 ? 11.817 0.815 -6.756 1.00 86.06 292 ARG A C 1
ATOM 2194 O O . ARG A 1 292 ? 10.705 0.411 -7.078 1.00 86.06 292 ARG A O 1
ATOM 2201 N N . PRO A 1 293 ? 12.846 -0.022 -6.544 1.00 85.38 293 PRO A N 1
ATOM 2202 C CA . PRO A 1 293 ? 12.814 -1.438 -6.936 1.00 85.38 293 PRO A CA 1
ATOM 2203 C C . PRO A 1 293 ? 11.706 -2.260 -6.258 1.00 85.38 293 PRO A C 1
ATOM 2205 O O . PRO A 1 293 ? 11.274 -3.290 -6.760 1.00 85.38 293 PRO A O 1
ATOM 2208 N N . GLN A 1 294 ? 11.205 -1.819 -5.103 1.00 92.50 294 GLN A N 1
ATOM 2209 C CA . GLN A 1 294 ? 10.058 -2.460 -4.460 1.00 92.50 294 GLN A CA 1
ATOM 2210 C C . GLN A 1 294 ? 8.760 -2.275 -5.265 1.00 92.50 294 GLN A C 1
ATOM 2212 O O . GLN A 1 294 ? 7.848 -3.088 -5.131 1.00 92.50 294 GLN A O 1
ATOM 2217 N N . MET A 1 295 ? 8.661 -1.222 -6.082 1.00 88.75 295 MET A N 1
ATOM 2218 C CA . MET A 1 295 ? 7.512 -0.981 -6.953 1.00 88.75 295 MET A CA 1
ATOM 2219 C C . MET A 1 295 ? 7.434 -2.006 -8.079 1.00 88.75 295 MET A C 1
ATOM 2221 O O . MET A 1 295 ? 6.357 -2.548 -8.297 1.00 88.75 295 MET A O 1
ATOM 2225 N N . ASP A 1 296 ? 8.572 -2.406 -8.648 1.00 82.31 296 ASP A N 1
ATOM 2226 C CA . ASP A 1 296 ? 8.649 -3.491 -9.639 1.00 82.31 296 ASP A CA 1
ATOM 2227 C C . ASP A 1 296 ? 8.089 -4.820 -9.098 1.00 82.31 296 ASP A C 1
ATOM 2229 O O . ASP A 1 296 ? 7.553 -5.645 -9.839 1.00 82.31 296 ASP A O 1
ATOM 2233 N N . VAL A 1 297 ? 8.209 -5.044 -7.783 1.00 85.44 297 VAL A N 1
ATOM 2234 C CA . VAL A 1 297 ? 7.613 -6.203 -7.106 1.00 85.44 297 VAL A CA 1
ATOM 2235 C C . VAL A 1 297 ? 6.123 -5.982 -6.857 1.00 85.44 297 VAL A C 1
ATOM 2237 O O . VAL A 1 297 ? 5.325 -6.882 -7.102 1.00 85.44 297 VAL A O 1
ATOM 2240 N N . LEU A 1 298 ? 5.730 -4.810 -6.353 1.00 87.56 298 LEU A N 1
ATOM 2241 C CA . LEU A 1 298 ? 4.339 -4.520 -6.002 1.00 87.56 298 LEU A CA 1
ATOM 2242 C C . LEU A 1 298 ? 3.416 -4.492 -7.223 1.00 87.56 298 LEU A C 1
ATOM 2244 O O . LEU A 1 298 ? 2.309 -5.017 -7.127 1.00 87.56 298 LEU A O 1
ATOM 2248 N N . GLU A 1 299 ? 3.859 -3.938 -8.353 1.00 82.88 299 GLU A N 1
ATOM 2249 C CA . GLU A 1 299 ? 3.081 -3.853 -9.599 1.00 82.88 299 GLU A CA 1
ATOM 2250 C C . GLU A 1 299 ? 2.569 -5.227 -10.063 1.00 82.88 299 GLU A C 1
ATOM 2252 O O . GLU A 1 299 ? 1.447 -5.333 -10.549 1.00 82.88 299 GLU A O 1
ATOM 2257 N N . ARG A 1 300 ? 3.300 -6.312 -9.762 1.00 75.75 300 ARG A N 1
ATOM 2258 C CA . ARG A 1 300 ? 2.884 -7.707 -10.025 1.00 75.75 300 ARG A CA 1
ATOM 2259 C C . ARG A 1 300 ? 1.593 -8.115 -9.300 1.00 75.75 300 ARG A C 1
ATOM 2261 O O . ARG A 1 300 ? 0.996 -9.141 -9.615 1.00 75.75 300 ARG A O 1
ATOM 2268 N N . TYR A 1 301 ? 1.173 -7.344 -8.299 1.00 83.06 301 TYR A N 1
ATOM 2269 C CA . TYR A 1 301 ? -0.003 -7.609 -7.463 1.00 83.06 301 TYR A CA 1
ATOM 2270 C C . TYR A 1 301 ? -1.050 -6.495 -7.506 1.00 83.06 301 TYR A C 1
ATOM 2272 O O . TYR A 1 301 ? -2.154 -6.651 -6.964 1.00 83.06 301 TYR A O 1
ATOM 2280 N N . LEU A 1 302 ? -0.708 -5.370 -8.129 1.00 77.50 302 LEU A N 1
ATOM 2281 C CA . LEU A 1 302 ? -1.503 -4.157 -8.213 1.00 77.50 302 LEU A CA 1
ATOM 2282 C C . LEU A 1 302 ? -2.151 -4.070 -9.595 1.00 77.50 302 LEU A C 1
ATOM 2284 O O . LEU A 1 302 ? -1.745 -3.258 -10.396 1.00 77.50 302 LEU A O 1
ATOM 2288 N N . ASP A 1 303 ? -3.126 -4.933 -9.887 1.00 56.38 303 ASP A N 1
ATOM 2289 C CA . ASP A 1 303 ? -4.076 -4.718 -11.004 1.00 56.38 303 ASP A CA 1
ATOM 2290 C C . ASP A 1 303 ? -5.283 -5.680 -10.977 1.00 56.38 303 ASP A C 1
ATOM 2292 O O . ASP A 1 303 ? -6.086 -5.741 -11.901 1.00 56.38 303 ASP A O 1
ATOM 2296 N N . GLY A 1 304 ? -5.470 -6.459 -9.902 1.00 45.09 304 GLY A N 1
ATOM 2297 C CA . GLY A 1 304 ? -6.549 -7.458 -9.844 1.00 45.09 304 GLY A CA 1
ATOM 2298 C C . GLY A 1 304 ? -6.312 -8.690 -10.729 1.00 45.09 304 GLY A C 1
ATOM 2299 O O . GLY A 1 304 ? -6.998 -9.691 -10.541 1.00 45.09 304 GLY A O 1
ATOM 2300 N N . GLU A 1 305 ? -5.286 -8.661 -11.577 1.00 41.38 305 GLU A N 1
ATOM 2301 C CA . GLU A 1 305 ? -4.768 -9.777 -12.371 1.00 41.38 305 GLU A CA 1
ATOM 2302 C C . GLU A 1 305 ? -3.554 -10.409 -11.682 1.00 41.38 305 GLU A C 1
ATOM 2304 O O . GLU A 1 305 ? -2.490 -10.593 -12.262 1.00 41.38 305 GLU A O 1
ATOM 2309 N N . ALA A 1 306 ? -3.696 -10.752 -10.399 1.00 40.97 306 ALA A N 1
ATOM 2310 C CA . ALA A 1 306 ? -2.747 -11.649 -9.751 1.00 40.97 306 ALA A CA 1
ATOM 2311 C C . ALA A 1 306 ? -2.936 -13.069 -10.319 1.00 40.97 306 ALA A C 1
ATOM 2313 O O . ALA A 1 306 ? -3.380 -13.976 -9.615 1.00 40.97 306 ALA A O 1
ATOM 2314 N N . ALA A 1 307 ? -2.602 -13.272 -11.591 1.00 37.84 307 ALA A N 1
ATOM 2315 C CA . ALA A 1 307 ? -2.273 -14.580 -12.124 1.00 37.84 307 ALA A CA 1
ATOM 2316 C C . ALA A 1 307 ? -0.867 -14.953 -11.625 1.00 37.84 307 ALA A C 1
ATOM 2318 O O . ALA A 1 307 ? 0.091 -15.052 -12.379 1.00 37.84 307 ALA A O 1
ATOM 2319 N N . ARG A 1 308 ? -0.736 -15.160 -10.309 1.00 41.91 308 ARG A N 1
ATOM 2320 C CA . ARG A 1 308 ? 0.303 -16.049 -9.793 1.00 41.91 308 ARG A CA 1
ATOM 2321 C C . ARG A 1 308 ? -0.194 -17.463 -10.004 1.00 41.91 308 ARG A C 1
ATOM 2323 O O . ARG A 1 308 ? -1.181 -17.825 -9.367 1.00 41.91 308 ARG A O 1
ATOM 2330 N N . LEU A 1 309 ? 0.481 -18.265 -10.817 1.00 39.53 309 LEU A N 1
ATOM 2331 C CA . LEU A 1 309 ? 0.341 -19.717 -10.743 1.00 39.53 309 LEU A CA 1
ATOM 2332 C C . LEU A 1 309 ? 1.721 -20.377 -10.898 1.00 39.53 309 LEU A C 1
ATOM 2334 O O . LEU A 1 309 ? 2.542 -19.927 -11.685 1.00 39.53 309 LEU A O 1
ATOM 2338 N N . ASP A 1 310 ? 1.940 -21.401 -10.071 1.00 37.03 310 ASP A N 1
ATOM 2339 C CA . ASP A 1 310 ? 3.158 -22.184 -9.805 1.00 37.03 310 ASP A CA 1
ATOM 2340 C C . ASP A 1 310 ? 4.120 -22.499 -10.972 1.00 37.03 310 ASP A C 1
ATOM 2342 O O . ASP A 1 310 ? 3.750 -22.558 -12.140 1.00 37.03 310 ASP A O 1
ATOM 2346 N N . ALA A 1 311 ? 5.354 -22.869 -10.592 1.00 34.12 311 ALA A N 1
ATOM 2347 C CA . ALA A 1 311 ? 6.408 -23.418 -11.448 1.00 34.12 311 ALA A CA 1
ATOM 2348 C C . ALA A 1 311 ? 5.920 -24.566 -12.364 1.00 34.12 311 ALA A C 1
ATOM 2350 O O . ALA A 1 311 ? 5.693 -25.703 -11.935 1.00 34.12 311 ALA A O 1
ATOM 2351 N N . GLY A 1 312 ? 5.801 -24.252 -13.653 1.00 48.88 312 GLY A N 1
ATOM 2352 C CA . GLY A 1 312 ? 5.360 -25.123 -14.739 1.00 48.88 312 GLY A CA 1
ATOM 2353 C C . GLY A 1 312 ? 4.968 -24.282 -15.955 1.00 48.88 312 GLY A C 1
ATOM 2354 O O . GLY A 1 312 ? 4.862 -23.068 -15.844 1.00 48.88 312 GLY A O 1
ATOM 2355 N N . ALA A 1 313 ? 4.789 -24.912 -17.120 1.00 51.56 313 ALA A N 1
ATOM 2356 C CA . ALA A 1 313 ? 4.405 -24.210 -18.345 1.00 51.56 313 ALA A CA 1
ATOM 2357 C C . ALA A 1 313 ? 3.145 -23.342 -18.128 1.00 51.56 313 ALA A C 1
ATOM 2359 O O . ALA A 1 313 ? 2.063 -23.890 -17.904 1.00 51.56 313 ALA A O 1
ATOM 2360 N N . LEU A 1 314 ? 3.298 -22.018 -18.189 1.00 67.19 314 LEU A N 1
ATOM 2361 C CA . LEU A 1 314 ? 2.223 -21.029 -18.127 1.00 67.19 314 LEU A CA 1
ATOM 2362 C C . LEU A 1 314 ? 1.800 -20.671 -19.550 1.00 67.19 314 LEU A C 1
ATOM 2364 O O . LEU A 1 314 ? 2.652 -20.476 -20.410 1.00 67.19 314 LEU A O 1
ATOM 2368 N N . ALA A 1 315 ? 0.496 -20.600 -19.796 1.00 81.19 315 ALA A N 1
ATOM 2369 C CA . ALA A 1 315 ? -0.057 -20.175 -21.075 1.00 81.19 315 ALA A CA 1
ATOM 2370 C C . ALA A 1 315 ? -1.084 -19.064 -20.846 1.00 81.19 315 ALA A C 1
ATOM 2372 O O . ALA A 1 315 ? -1.977 -19.235 -20.010 1.00 81.19 315 ALA A O 1
ATOM 2373 N N . GLY A 1 316 ? -0.931 -17.967 -21.578 1.00 76.25 316 GLY A N 1
ATOM 2374 C CA . GLY A 1 316 ? -1.895 -16.895 -21.726 1.00 76.25 316 GLY A CA 1
ATOM 2375 C C . GLY A 1 316 ? -3.026 -17.289 -22.674 1.00 76.25 316 GLY A C 1
ATOM 2376 O O . GLY A 1 316 ? -3.374 -18.469 -22.841 1.00 76.25 316 GLY A O 1
ATOM 2377 N N . THR A 1 317 ? -3.671 -16.279 -23.222 1.00 82.19 317 THR A N 1
ATOM 2378 C CA . THR A 1 317 ? -4.961 -16.314 -23.893 1.00 82.19 317 THR A CA 1
ATOM 2379 C C . THR A 1 317 ? -4.831 -15.800 -25.331 1.00 82.19 317 THR A C 1
ATOM 2381 O O . THR A 1 317 ? -3.766 -15.868 -25.927 1.00 82.19 317 THR A O 1
ATOM 2384 N N . ASP A 1 318 ? -5.946 -15.384 -25.941 1.00 84.19 318 ASP A N 1
ATOM 2385 C CA . ASP A 1 318 ? -5.946 -14.695 -27.243 1.00 84.19 318 ASP A CA 1
ATOM 2386 C C . ASP A 1 318 ? -6.050 -13.156 -27.046 1.00 84.19 318 ASP A C 1
ATOM 2388 O O . ASP A 1 318 ? -6.557 -12.434 -27.916 1.00 84.19 318 ASP A O 1
ATOM 2392 N N . HIS A 1 319 ? -5.702 -12.658 -25.857 1.00 79.06 319 HIS A N 1
ATOM 2393 C CA . HIS A 1 319 ? -5.731 -11.252 -25.458 1.00 79.06 319 HIS A CA 1
ATOM 2394 C C . HIS A 1 319 ? -4.401 -10.850 -24.825 1.00 79.06 319 HIS A C 1
ATOM 2396 O O . HIS A 1 319 ? -3.709 -11.707 -24.314 1.00 79.06 319 HIS A O 1
ATOM 2402 N N . ASP A 1 320 ? -4.136 -9.542 -24.775 1.00 82.06 320 ASP A N 1
ATOM 2403 C CA . ASP A 1 320 ? -2.955 -8.966 -24.126 1.00 82.06 320 ASP A CA 1
ATOM 2404 C C . ASP A 1 320 ? -2.804 -9.459 -22.669 1.00 82.06 320 ASP A C 1
ATOM 2406 O O . ASP A 1 320 ? -3.579 -9.072 -21.783 1.00 82.06 320 ASP A O 1
ATOM 2410 N N . ASP A 1 321 ? -1.792 -10.287 -22.425 1.00 77.69 321 ASP A N 1
ATOM 2411 C CA . ASP A 1 321 ? -1.495 -10.935 -21.152 1.00 77.69 321 ASP A CA 1
ATOM 2412 C C . ASP A 1 321 ? -0.213 -10.383 -20.503 1.00 77.69 321 ASP A C 1
ATOM 2414 O O . ASP A 1 321 ? 0.694 -9.855 -21.149 1.00 77.69 321 ASP A O 1
ATOM 2418 N N . ARG A 1 322 ? -0.104 -10.519 -19.175 1.00 78.81 322 ARG A N 1
ATOM 2419 C CA . ARG A 1 322 ? 1.140 -10.253 -18.431 1.00 78.81 322 ARG A CA 1
ATOM 2420 C C . ARG A 1 322 ? 1.559 -11.492 -17.651 1.00 78.81 322 ARG A C 1
ATOM 2422 O O . ARG A 1 322 ? 0.935 -11.839 -16.648 1.00 78.81 322 ARG A O 1
ATOM 2429 N N . LEU A 1 323 ? 2.623 -12.148 -18.101 1.00 77.44 323 LEU A N 1
ATOM 2430 C CA . LEU A 1 323 ? 3.098 -13.427 -17.581 1.00 77.44 323 LEU A CA 1
ATOM 2431 C C . LEU A 1 323 ? 4.462 -13.270 -16.907 1.00 77.44 323 LEU A C 1
ATOM 2433 O O . LEU A 1 323 ? 5.392 -12.708 -17.481 1.00 77.44 323 LEU A O 1
ATOM 2437 N N . PHE A 1 324 ? 4.597 -13.823 -15.702 1.00 74.38 324 PHE A N 1
ATOM 2438 C CA . PHE A 1 324 ? 5.831 -13.769 -14.917 1.00 74.38 324 PHE A CA 1
ATOM 2439 C C . PHE A 1 324 ? 6.246 -15.172 -14.472 1.00 74.38 324 PHE A C 1
ATOM 2441 O O . PHE A 1 324 ? 5.438 -15.908 -13.900 1.00 74.38 324 PHE A O 1
ATOM 2448 N N . ALA A 1 325 ? 7.506 -15.534 -14.693 1.00 69.81 325 ALA A N 1
ATOM 2449 C CA . ALA A 1 325 ? 8.078 -16.767 -14.178 1.00 69.81 325 ALA A CA 1
ATOM 2450 C C . ALA A 1 325 ? 8.328 -16.675 -12.662 1.00 69.81 325 ALA A C 1
ATOM 2452 O O . ALA A 1 325 ? 8.747 -15.645 -12.129 1.00 69.81 325 ALA A O 1
ATOM 2453 N N . GLY A 1 326 ? 8.084 -17.781 -11.954 1.00 60.28 326 GLY A N 1
ATOM 2454 C CA . GLY A 1 326 ? 8.620 -17.989 -10.606 1.00 60.28 326 GLY A CA 1
ATOM 2455 C C . GLY A 1 326 ? 10.076 -18.462 -10.660 1.00 60.28 326 GLY A C 1
ATOM 2456 O O . GLY A 1 326 ? 10.516 -18.932 -11.698 1.00 60.28 326 GLY A O 1
ATOM 2457 N N . ALA A 1 327 ? 10.802 -18.390 -9.536 1.00 57.03 327 ALA A N 1
ATOM 2458 C CA . ALA A 1 327 ? 12.226 -18.743 -9.478 1.00 57.03 327 ALA A CA 1
ATOM 2459 C C . ALA A 1 327 ? 12.540 -20.173 -9.976 1.00 57.03 327 ALA A C 1
ATOM 2461 O O . ALA A 1 327 ? 11.893 -21.145 -9.570 1.00 57.03 327 ALA A O 1
ATOM 2462 N N . GLY A 1 328 ? 13.622 -20.305 -10.749 1.00 62.06 328 GLY A N 1
ATOM 2463 C CA . GLY A 1 328 ? 14.009 -21.521 -11.466 1.00 62.06 328 GLY A CA 1
ATOM 2464 C C . GLY A 1 328 ? 13.522 -21.495 -12.918 1.00 62.06 328 GLY A C 1
ATOM 2465 O O . GLY A 1 328 ? 12.624 -20.742 -13.250 1.00 62.06 328 GLY A O 1
ATOM 2466 N N . GLY A 1 329 ? 14.088 -22.350 -13.776 1.00 70.12 329 GLY A N 1
ATOM 2467 C CA . GLY A 1 329 ? 13.735 -22.354 -15.201 1.00 70.12 329 GLY A CA 1
ATOM 2468 C C . GLY A 1 329 ? 12.255 -22.658 -15.470 1.00 70.12 329 GLY A C 1
ATOM 2469 O O . GLY A 1 329 ? 11.732 -23.701 -15.051 1.00 70.12 329 GLY A O 1
ATOM 2470 N N . ALA A 1 330 ? 11.607 -21.767 -16.209 1.00 78.62 330 ALA A N 1
ATOM 2471 C CA . ALA A 1 330 ? 10.188 -21.720 -16.508 1.00 78.62 330 ALA A CA 1
ATOM 2472 C C . ALA A 1 330 ? 9.911 -21.813 -18.017 1.00 78.62 330 ALA A C 1
ATOM 2474 O O . ALA A 1 330 ? 10.787 -21.968 -18.869 1.00 78.62 330 ALA A O 1
ATOM 2475 N N . THR A 1 331 ? 8.631 -21.839 -18.364 1.00 88.19 331 THR A N 1
ATOM 2476 C CA . THR A 1 331 ? 8.149 -21.913 -19.743 1.00 88.19 331 THR A CA 1
ATOM 2477 C C . THR A 1 331 ? 6.874 -21.076 -19.808 1.00 88.19 331 THR A C 1
ATOM 2479 O O . THR A 1 331 ? 5.904 -21.433 -19.146 1.00 88.19 331 THR A O 1
ATOM 2482 N N . LEU A 1 332 ? 6.885 -19.967 -20.545 1.00 89.75 332 LEU A N 1
ATOM 2483 C CA . LEU A 1 332 ? 5.776 -19.018 -20.680 1.00 89.75 332 LEU A CA 1
ATOM 2484 C C . LEU A 1 332 ? 5.316 -18.962 -22.141 1.00 89.75 332 LEU A C 1
ATOM 2486 O O . LEU A 1 332 ? 6.146 -18.828 -23.031 1.00 89.75 332 LEU A O 1
ATOM 2490 N N . TYR A 1 333 ? 4.012 -19.030 -22.384 1.00 92.75 333 TYR A N 1
ATOM 2491 C CA . TYR A 1 333 ? 3.394 -18.837 -23.697 1.00 92.75 333 TYR A CA 1
ATOM 2492 C C . TYR A 1 333 ? 2.413 -17.666 -23.601 1.00 92.75 333 TYR A C 1
ATOM 2494 O O . TYR A 1 333 ? 1.468 -17.798 -22.835 1.00 92.75 333 TYR A O 1
ATOM 2502 N N . GLY A 1 334 ? 2.610 -16.570 -24.332 1.00 90.25 334 GLY A N 1
ATOM 2503 C CA . GLY A 1 334 ? 1.694 -15.424 -24.380 1.00 90.25 334 GLY A CA 1
ATOM 2504 C C . GLY A 1 334 ? 0.389 -15.800 -25.075 1.00 90.25 334 GLY A C 1
ATOM 2505 O O . GLY A 1 334 ? -0.659 -15.858 -24.441 1.00 90.25 334 GLY A O 1
ATOM 2506 N N . GLY A 1 335 ? 0.497 -16.301 -26.305 1.00 92.69 335 GLY A N 1
ATOM 2507 C CA . GLY A 1 335 ? -0.639 -16.800 -27.069 1.00 92.69 335 GLY A CA 1
ATOM 2508 C C . GLY A 1 335 ? -0.956 -15.862 -28.221 1.00 92.69 335 GLY A C 1
ATOM 2509 O O . GLY A 1 335 ? -0.228 -15.851 -29.210 1.00 92.69 335 GLY A O 1
ATOM 2510 N N . GLY A 1 336 ? -2.085 -15.170 -28.161 1.00 88.62 336 GLY A N 1
ATOM 2511 C CA . GLY A 1 336 ? -2.371 -14.064 -29.068 1.00 88.62 336 GLY A CA 1
ATOM 2512 C C . GLY A 1 336 ? -2.668 -12.802 -28.273 1.00 88.62 336 GLY A C 1
ATOM 2513 O O . GLY A 1 336 ? -3.195 -12.904 -27.178 1.00 88.62 336 GLY A O 1
ATOM 2514 N N . GLY A 1 337 ? -2.451 -11.630 -28.859 1.00 90.88 337 GLY A N 1
ATOM 2515 C CA . GLY A 1 337 ? -2.497 -10.364 -28.125 1.00 90.88 337 GLY A CA 1
ATOM 2516 C C . GLY A 1 337 ? -1.113 -9.730 -28.075 1.00 90.88 337 GLY A C 1
ATOM 2517 O O . GLY A 1 337 ? -0.170 -10.276 -28.619 1.00 90.88 337 GLY A O 1
ATOM 2518 N N . ASN A 1 338 ? -1.020 -8.532 -27.505 1.00 90.75 338 ASN A N 1
ATOM 2519 C CA . ASN A 1 338 ? 0.266 -7.889 -27.239 1.00 90.75 338 ASN A CA 1
ATOM 2520 C C . ASN A 1 338 ? 0.664 -8.195 -25.795 1.00 90.75 338 ASN A C 1
ATOM 2522 O O . ASN A 1 338 ? 0.171 -7.552 -24.858 1.00 90.75 338 ASN A O 1
ATOM 2526 N N . ASP A 1 339 ? 1.533 -9.174 -25.619 1.00 89.62 339 ASP A N 1
ATOM 2527 C CA . ASP A 1 339 ? 1.817 -9.776 -24.330 1.00 89.62 339 ASP A CA 1
ATOM 2528 C C . ASP A 1 339 ? 3.088 -9.203 -23.695 1.00 89.62 339 ASP A C 1
ATOM 2530 O O . ASP A 1 339 ? 4.003 -8.708 -24.355 1.00 89.62 339 ASP A O 1
ATOM 2534 N N . VAL A 1 340 ? 3.169 -9.274 -22.365 1.00 85.19 340 VAL A N 1
ATOM 2535 C CA . VAL A 1 340 ? 4.394 -8.986 -21.610 1.00 85.19 340 VAL A CA 1
ATOM 2536 C C . VAL A 1 340 ? 4.823 -10.240 -20.866 1.00 85.19 340 VAL A C 1
ATOM 2538 O O . VAL A 1 340 ? 4.165 -10.656 -19.912 1.00 85.19 340 VAL A O 1
ATOM 2541 N N . LEU A 1 341 ? 5.945 -10.828 -21.271 1.00 88.75 341 LEU A N 1
ATOM 2542 C CA . LEU A 1 341 ? 6.514 -12.034 -20.678 1.00 88.75 341 LEU A CA 1
ATOM 2543 C C . LEU A 1 341 ? 7.796 -11.671 -19.929 1.00 88.75 341 LEU A C 1
ATOM 2545 O O . LEU A 1 341 ? 8.689 -11.016 -20.457 1.00 88.75 341 LEU A O 1
ATOM 2549 N N . THR A 1 342 ? 7.911 -12.088 -18.676 1.00 86.69 342 THR A N 1
ATOM 2550 C CA . THR A 1 342 ? 9.103 -11.829 -17.861 1.00 86.69 342 THR A CA 1
ATOM 2551 C C . THR A 1 342 ? 9.540 -13.116 -17.177 1.00 86.69 342 THR A C 1
ATOM 2553 O O . THR A 1 342 ? 8.785 -13.686 -16.388 1.00 86.69 342 THR A O 1
ATOM 2556 N N . GLY A 1 343 ? 10.747 -13.577 -17.480 1.00 82.88 343 GLY A N 1
ATOM 2557 C CA . GLY A 1 343 ? 11.418 -14.672 -16.801 1.00 82.88 343 GLY A CA 1
ATOM 2558 C C . GLY A 1 343 ? 11.936 -14.270 -15.415 1.00 82.88 343 GLY A C 1
ATOM 2559 O O . GLY A 1 343 ? 11.473 -13.303 -14.796 1.00 82.88 343 GLY A O 1
ATOM 2560 N N . SER A 1 344 ? 12.842 -15.068 -14.866 1.00 79.50 344 SER A N 1
ATOM 2561 C CA . SER A 1 344 ? 13.357 -14.913 -13.511 1.00 79.50 344 SER A CA 1
ATOM 2562 C C . SER A 1 344 ? 14.829 -15.339 -13.415 1.00 79.50 344 SER A C 1
ATOM 2564 O O . SER A 1 344 ? 15.628 -15.006 -14.275 1.00 79.50 344 SER A O 1
ATOM 2566 N N . ASN A 1 345 ? 15.216 -16.005 -12.324 1.00 75.81 345 ASN A N 1
ATOM 2567 C CA . ASN A 1 345 ? 16.518 -16.653 -12.215 1.00 75.81 345 ASN A CA 1
ATOM 2568 C C . ASN A 1 345 ? 16.412 -18.109 -12.703 1.00 75.81 345 ASN A C 1
ATOM 2570 O O . ASN A 1 345 ? 15.585 -18.866 -12.187 1.00 75.81 345 ASN A O 1
ATOM 2574 N N . GLY A 1 346 ? 17.353 -18.553 -13.529 1.00 80.44 346 GLY A N 1
ATOM 2575 C CA . GLY A 1 346 ? 17.413 -19.875 -14.147 1.00 80.44 346 GLY A CA 1
ATOM 2576 C C . GLY A 1 346 ? 16.933 -19.862 -15.599 1.00 80.44 346 GLY A C 1
ATOM 2577 O O . GLY A 1 346 ? 16.242 -18.960 -16.012 1.00 80.44 346 GLY A O 1
ATOM 2578 N N . ASN A 1 347 ? 17.286 -20.912 -16.340 1.00 88.19 347 ASN A N 1
ATOM 2579 C CA . ASN A 1 347 ? 17.070 -21.000 -17.785 1.00 88.19 347 ASN A CA 1
ATOM 2580 C C . ASN A 1 347 ? 15.582 -21.116 -18.167 1.00 88.19 347 ASN A C 1
ATOM 2582 O O . ASN A 1 347 ? 14.985 -22.203 -18.060 1.00 88.19 347 ASN A O 1
ATOM 2586 N N . ASP A 1 348 ? 15.019 -20.024 -18.656 1.00 90.00 348 ASP A N 1
ATOM 2587 C CA . ASP A 1 348 ? 13.625 -19.838 -19.015 1.00 90.00 348 ASP A CA 1
ATOM 2588 C C . ASP A 1 348 ? 13.364 -20.058 -20.513 1.00 90.00 348 ASP A C 1
ATOM 2590 O O . ASP A 1 348 ? 14.260 -20.093 -21.359 1.00 90.00 348 ASP A O 1
ATOM 2594 N N . ARG A 1 349 ? 12.092 -20.279 -20.861 1.00 94.88 349 ARG A N 1
ATOM 2595 C CA . ARG A 1 349 ? 11.630 -20.320 -22.253 1.00 94.88 349 ARG A CA 1
ATOM 2596 C C . ARG A 1 349 ? 10.378 -19.482 -22.425 1.00 94.88 349 ARG A C 1
ATOM 2598 O O . ARG A 1 349 ? 9.360 -19.794 -21.813 1.00 94.88 349 ARG A O 1
ATOM 2605 N N . LEU A 1 350 ? 10.439 -18.447 -23.243 1.00 95.69 350 LEU A N 1
ATOM 2606 C CA . LEU A 1 350 ? 9.368 -17.476 -23.427 1.00 95.69 350 LEU A CA 1
ATOM 2607 C C . LEU A 1 350 ? 8.941 -17.497 -24.897 1.00 95.69 350 LEU A C 1
ATOM 2609 O O . LEU A 1 350 ? 9.778 -17.383 -25.788 1.00 95.69 350 LEU A O 1
ATOM 2613 N N . TRP A 1 351 ? 7.646 -17.655 -25.147 1.00 97.62 351 TRP A N 1
ATOM 2614 C CA . TRP A 1 351 ? 7.043 -17.562 -26.475 1.00 97.62 351 TRP A CA 1
ATOM 2615 C C . TRP A 1 351 ? 5.953 -16.496 -26.435 1.00 97.62 351 TRP A C 1
ATOM 2617 O O . TRP A 1 351 ? 4.934 -16.753 -25.801 1.00 97.62 351 TRP A O 1
ATOM 2627 N N . GLY A 1 352 ? 6.153 -15.352 -27.091 1.00 96.62 352 GLY A N 1
ATOM 2628 C CA . GLY A 1 352 ? 5.161 -14.277 -27.205 1.00 96.62 352 GLY A CA 1
ATOM 2629 C C . GLY A 1 352 ? 3.918 -14.773 -27.937 1.00 96.62 352 GLY A C 1
ATOM 2630 O O . GLY A 1 352 ? 2.895 -15.055 -27.319 1.00 96.62 352 GLY A O 1
ATOM 2631 N N . GLY A 1 353 ? 4.074 -15.125 -29.209 1.00 97.38 353 GLY A N 1
ATOM 2632 C CA . GLY A 1 353 ? 3.021 -15.732 -30.006 1.00 97.38 353 GLY A CA 1
ATOM 2633 C C . GLY A 1 353 ? 2.604 -14.825 -31.150 1.00 97.38 353 GLY A C 1
ATOM 2634 O O . GLY A 1 353 ? 3.341 -14.719 -32.122 1.00 97.38 353 GLY A O 1
ATOM 2635 N N . ALA A 1 354 ? 1.378 -14.311 -31.133 1.00 97.00 354 ALA A N 1
ATOM 2636 C CA . ALA A 1 354 ? 0.869 -13.448 -32.193 1.00 97.00 354 ALA A CA 1
ATOM 2637 C C . ALA A 1 354 ? 0.432 -12.092 -31.641 1.00 97.00 354 ALA A C 1
ATOM 2639 O O . ALA A 1 354 ? -0.542 -12.033 -30.901 1.00 97.00 354 ALA A O 1
ATOM 2640 N N . GLY A 1 355 ? 1.005 -11.017 -32.158 1.00 97.62 355 GLY A N 1
ATOM 2641 C CA . GLY A 1 355 ? 0.844 -9.649 -31.688 1.00 97.62 355 GLY A CA 1
ATOM 2642 C C . GLY A 1 355 ? 2.215 -9.056 -31.388 1.00 97.62 355 GLY A C 1
ATOM 2643 O O . GLY A 1 355 ? 3.224 -9.679 -31.670 1.00 97.62 355 GLY A O 1
ATOM 2644 N N . ASN A 1 356 ? 2.240 -7.815 -30.916 1.00 97.38 356 ASN A N 1
ATOM 2645 C CA . ASN A 1 356 ? 3.483 -7.109 -30.632 1.00 97.38 356 ASN A CA 1
ATOM 2646 C C . ASN A 1 356 ? 3.850 -7.322 -29.161 1.00 97.38 356 ASN A C 1
ATOM 2648 O O . ASN A 1 356 ? 3.302 -6.646 -28.279 1.00 97.38 356 ASN A O 1
ATOM 2652 N N . ASP A 1 357 ? 4.773 -8.233 -28.910 1.00 97.88 357 ASP A N 1
ATOM 2653 C CA . ASP A 1 357 ? 5.088 -8.752 -27.589 1.00 97.88 357 ASP A CA 1
ATOM 2654 C C . ASP A 1 357 ? 6.343 -8.106 -26.988 1.00 97.88 357 ASP A C 1
ATOM 2656 O O . ASP A 1 357 ? 7.248 -7.619 -27.671 1.00 97.88 357 ASP A O 1
ATOM 2660 N N . VAL A 1 358 ? 6.422 -8.111 -25.657 1.00 94.12 358 VAL A N 1
ATOM 2661 C CA . VAL A 1 358 ? 7.601 -7.681 -24.897 1.00 94.12 358 VAL A CA 1
ATOM 2662 C C . VAL A 1 358 ? 8.060 -8.819 -23.996 1.00 94.12 358 VAL A C 1
ATOM 2664 O O . VAL A 1 358 ? 7.385 -9.145 -23.021 1.00 94.12 358 VAL A O 1
ATOM 2667 N N . SER A 1 359 ? 9.236 -9.386 -24.265 1.00 95.88 359 SER A N 1
ATOM 2668 C CA . SER A 1 359 ? 9.804 -10.486 -23.474 1.00 95.88 359 SER A CA 1
ATOM 2669 C C . SER A 1 359 ? 11.130 -10.117 -22.812 1.00 95.88 359 SER A C 1
ATOM 2671 O O . SER A 1 359 ? 11.990 -9.495 -23.433 1.00 95.88 359 SER A O 1
ATOM 2673 N N . ARG A 1 360 ? 11.316 -10.532 -21.555 1.00 94.31 360 ARG A N 1
ATOM 2674 C CA . ARG A 1 360 ? 12.562 -10.363 -20.785 1.00 94.31 360 ARG A CA 1
ATOM 2675 C C . ARG A 1 360 ? 12.983 -11.686 -20.156 1.00 94.31 360 ARG A C 1
ATOM 2677 O O . ARG A 1 360 ? 12.177 -12.239 -19.415 1.00 94.31 360 ARG A O 1
ATOM 2684 N N . GLY A 1 361 ? 14.195 -12.167 -20.429 1.00 86.50 361 GLY A N 1
ATOM 2685 C CA . GLY A 1 361 ? 14.733 -13.434 -19.916 1.00 86.50 361 GLY A CA 1
ATOM 2686 C C . GLY A 1 361 ? 15.030 -13.362 -18.424 1.00 86.50 361 GLY A C 1
ATOM 2687 O O . GLY A 1 361 ? 14.306 -13.940 -17.618 1.00 86.50 361 GLY A O 1
ATOM 2688 N N . GLY A 1 362 ? 15.970 -12.506 -18.033 1.00 87.94 362 GLY A N 1
ATOM 2689 C CA . GLY A 1 362 ? 16.310 -12.300 -16.628 1.00 87.94 362 GLY A CA 1
ATOM 2690 C C . GLY A 1 362 ? 17.732 -12.750 -16.343 1.00 87.94 362 GLY A C 1
ATOM 2691 O O . GLY A 1 362 ? 18.667 -12.109 -16.796 1.00 87.94 362 GLY A O 1
ATOM 2692 N N . ALA A 1 363 ? 17.925 -13.758 -15.502 1.00 81.69 363 ALA A N 1
ATOM 2693 C CA . ALA A 1 363 ? 19.256 -14.296 -15.248 1.00 81.69 363 ALA A CA 1
ATOM 2694 C C . ALA A 1 363 ? 19.277 -15.796 -15.521 1.00 81.69 363 ALA A C 1
ATOM 2696 O O . ALA A 1 363 ? 18.510 -16.526 -14.904 1.00 81.69 363 ALA A O 1
ATOM 2697 N N . GLY A 1 364 ? 20.230 -16.295 -16.298 1.00 86.88 364 GLY A N 1
ATOM 2698 C CA . GLY A 1 364 ? 20.278 -17.688 -16.746 1.00 86.88 364 GLY A CA 1
ATOM 2699 C C . GLY A 1 364 ? 20.389 -17.760 -18.264 1.00 86.88 364 GLY A C 1
ATOM 2700 O O . GLY A 1 364 ? 20.301 -16.745 -18.920 1.00 86.88 364 GLY A O 1
ATOM 2701 N N . ASP A 1 365 ? 20.620 -18.956 -18.814 1.00 95.31 365 ASP A N 1
ATOM 2702 C CA . ASP A 1 365 ? 20.668 -19.109 -20.277 1.00 95.31 365 ASP A CA 1
ATOM 2703 C C . ASP A 1 365 ? 19.243 -19.353 -20.805 1.00 95.31 365 ASP A C 1
ATOM 2705 O O . ASP A 1 365 ? 18.723 -20.481 -20.702 1.00 95.31 365 ASP A O 1
ATOM 2709 N N . ASP A 1 366 ? 18.620 -18.316 -21.347 1.00 96.88 366 ASP A N 1
ATOM 2710 C CA . ASP A 1 366 ? 17.204 -18.251 -21.690 1.00 96.88 366 ASP A CA 1
ATOM 2711 C C . ASP A 1 366 ? 16.941 -18.458 -23.190 1.00 96.88 366 ASP A C 1
ATOM 2713 O O . ASP A 1 366 ? 17.813 -18.331 -24.051 1.00 96.88 366 ASP A O 1
ATOM 2717 N N . ALA A 1 367 ? 15.705 -18.829 -23.531 1.00 98.12 367 ALA A N 1
ATOM 2718 C CA . ALA A 1 367 ? 15.246 -18.923 -24.916 1.00 98.12 367 ALA A CA 1
ATOM 2719 C C . ALA A 1 367 ? 13.972 -18.101 -25.127 1.00 98.12 367 ALA A C 1
ATOM 2721 O O . ALA A 1 367 ? 12.910 -18.461 -24.615 1.00 98.12 367 ALA A O 1
ATOM 2722 N N . LEU A 1 368 ? 14.067 -17.024 -25.901 1.00 98.44 368 LEU A N 1
ATOM 2723 C CA . LEU A 1 368 ? 12.983 -16.080 -26.167 1.00 98.44 368 LEU A CA 1
ATOM 2724 C C . LEU A 1 368 ? 12.575 -16.144 -27.643 1.00 98.44 368 LEU A C 1
ATOM 2726 O O . LEU A 1 368 ? 13.414 -16.104 -28.543 1.00 98.44 368 LEU A O 1
ATOM 2730 N N . HIS A 1 369 ? 11.272 -16.217 -27.889 1.00 98.50 369 HIS A N 1
ATOM 2731 C CA . HIS A 1 369 ? 10.675 -16.225 -29.219 1.00 98.50 369 HIS A CA 1
ATOM 2732 C C . HIS A 1 369 ? 9.539 -15.199 -29.269 1.00 98.50 369 HIS A C 1
ATOM 2734 O O . HIS A 1 369 ? 8.565 -15.379 -28.539 1.00 98.50 369 HIS A O 1
ATOM 2740 N N . GLY A 1 370 ? 9.658 -14.172 -30.112 1.00 97.75 370 GLY A N 1
ATOM 2741 C CA . GLY A 1 370 ? 8.630 -13.144 -30.315 1.00 97.75 370 GLY A CA 1
ATOM 2742 C C . GLY A 1 370 ? 7.406 -13.733 -31.007 1.00 97.75 370 GLY A C 1
ATOM 2743 O O . GLY A 1 370 ? 6.379 -13.957 -30.375 1.00 97.75 370 GLY A O 1
ATOM 2744 N N . GLY A 1 371 ? 7.591 -14.222 -32.230 1.00 98.31 371 GLY A N 1
ATOM 2745 C CA . GLY A 1 371 ? 6.560 -14.925 -32.977 1.00 98.31 371 GLY A CA 1
ATOM 2746 C C . GLY A 1 371 ? 6.134 -14.121 -34.189 1.00 98.31 371 GLY A C 1
ATOM 2747 O O . GLY A 1 371 ? 6.822 -14.180 -35.203 1.00 98.31 371 GLY A O 1
ATOM 2748 N N . GLY A 1 372 ? 4.967 -13.488 -34.154 1.00 97.38 372 GLY A N 1
ATOM 2749 C CA . GLY A 1 372 ? 4.535 -12.637 -35.255 1.00 97.38 372 GLY A CA 1
ATOM 2750 C C . GLY A 1 372 ? 3.942 -11.330 -34.771 1.00 97.38 372 GLY A C 1
ATOM 2751 O O . GLY A 1 372 ? 2.937 -11.359 -34.076 1.00 97.38 372 GLY A O 1
ATOM 2752 N N . GLY A 1 373 ? 4.457 -10.214 -35.265 1.00 98.44 373 GLY A N 1
ATOM 2753 C CA . GLY A 1 373 ? 4.204 -8.861 -34.789 1.00 98.44 373 GLY A CA 1
ATOM 2754 C C . GLY A 1 373 ? 5.533 -8.127 -34.644 1.00 98.44 373 GLY A C 1
ATOM 2755 O O . GLY A 1 373 ? 6.577 -8.694 -34.910 1.00 98.44 373 GLY A O 1
ATOM 2756 N N . ASP A 1 374 ? 5.492 -6.845 -34.293 1.00 98.56 374 ASP A N 1
ATOM 2757 C CA . ASP A 1 374 ? 6.727 -6.094 -34.034 1.00 98.56 374 ASP A CA 1
ATOM 2758 C C . ASP A 1 374 ? 7.106 -6.269 -32.551 1.00 98.56 374 ASP A C 1
ATOM 2760 O O . ASP A 1 374 ? 6.510 -5.612 -31.683 1.00 98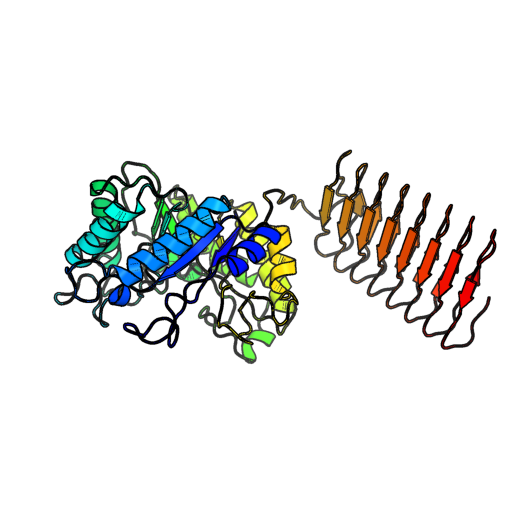.56 374 ASP A O 1
ATOM 2764 N N . ASP A 1 375 ? 8.069 -7.144 -32.267 1.00 98.69 375 ASP A N 1
ATOM 2765 C CA . ASP A 1 375 ? 8.393 -7.627 -30.923 1.00 98.69 375 ASP A CA 1
ATOM 2766 C C . ASP A 1 375 ? 9.627 -6.948 -30.308 1.00 98.69 375 ASP A C 1
ATOM 2768 O O . ASP A 1 375 ? 10.531 -6.452 -30.987 1.00 98.69 375 ASP A O 1
ATOM 2772 N N . VAL A 1 376 ? 9.693 -6.942 -28.972 1.00 97.94 376 VAL A N 1
ATOM 2773 C CA . VAL A 1 376 ? 10.865 -6.484 -28.209 1.00 97.94 376 VAL A CA 1
ATOM 2774 C C . VAL A 1 376 ? 11.327 -7.570 -27.245 1.00 97.94 376 VAL A C 1
ATOM 2776 O O . VAL A 1 376 ? 10.643 -7.878 -26.268 1.00 97.94 376 VAL A O 1
ATOM 2779 N N . LEU A 1 377 ? 12.524 -8.109 -27.473 1.00 98.31 377 LEU A N 1
ATOM 2780 C CA . LEU A 1 377 ? 13.095 -9.207 -26.690 1.00 98.31 377 LEU A CA 1
ATOM 2781 C C . LEU A 1 377 ? 14.403 -8.772 -26.018 1.00 98.31 377 LEU A C 1
ATOM 2783 O O . LEU A 1 377 ? 15.269 -8.195 -26.673 1.00 98.31 377 LEU A O 1
ATOM 2787 N N . GLY A 1 378 ? 14.556 -9.063 -24.726 1.00 96.56 378 GLY A N 1
ATOM 2788 C CA . GLY A 1 378 ? 15.798 -8.848 -23.976 1.00 96.56 378 GLY A CA 1
ATOM 2789 C C . GLY A 1 378 ? 16.232 -10.103 -23.223 1.00 96.56 378 GLY A C 1
ATOM 2790 O O . GLY A 1 378 ? 15.446 -10.610 -22.422 1.00 96.56 378 GLY A O 1
ATOM 2791 N N . GLY A 1 379 ? 17.446 -10.592 -23.478 1.00 92.00 379 GLY A N 1
ATOM 2792 C CA . GLY A 1 379 ? 18.042 -11.756 -22.812 1.00 92.00 379 GLY A CA 1
ATOM 2793 C C . GLY A 1 379 ? 18.382 -11.472 -21.350 1.00 92.00 379 GLY A C 1
ATOM 2794 O O . GLY A 1 379 ? 17.803 -12.088 -20.454 1.00 92.00 379 GLY A O 1
ATOM 2795 N N . HIS A 1 380 ? 19.128 -10.385 -21.128 1.00 93.69 380 HIS A N 1
ATOM 2796 C CA . HIS A 1 380 ? 19.684 -9.944 -19.845 1.00 93.69 380 HIS A CA 1
ATOM 2797 C C . HIS A 1 380 ? 20.967 -10.704 -19.450 1.00 93.69 380 HIS A C 1
ATOM 2799 O O . HIS A 1 380 ? 21.955 -10.605 -20.167 1.00 93.69 380 HIS A O 1
ATOM 2805 N N . ASP A 1 381 ? 21.043 -11.310 -18.262 1.00 88.00 381 ASP A N 1
ATOM 2806 C CA . ASP A 1 381 ? 22.278 -11.941 -17.776 1.00 88.00 381 ASP A CA 1
ATOM 2807 C C . ASP A 1 381 ? 22.305 -13.429 -18.173 1.00 88.00 381 ASP A C 1
ATOM 2809 O O . ASP A 1 381 ? 21.591 -14.222 -17.565 1.00 88.00 381 ASP A O 1
ATOM 2813 N N . GLY A 1 382 ? 23.223 -13.868 -19.028 1.00 91.69 382 GLY A N 1
ATOM 2814 C CA . GLY A 1 382 ? 23.370 -15.282 -19.393 1.00 91.69 382 GLY A CA 1
ATOM 2815 C C . GLY A 1 382 ? 23.673 -15.471 -20.870 1.00 91.69 382 GLY A C 1
ATOM 2816 O O . GLY A 1 382 ? 23.849 -14.504 -21.586 1.00 91.69 382 GLY A O 1
ATOM 2817 N N . ASN A 1 383 ? 23.822 -16.722 -21.312 1.00 97.56 383 ASN A N 1
ATOM 2818 C CA . ASN A 1 383 ? 24.055 -17.008 -22.729 1.00 97.56 383 ASN A CA 1
ATOM 2819 C C . ASN A 1 383 ? 22.723 -17.332 -23.415 1.00 97.56 383 ASN A C 1
ATOM 2821 O O . ASN A 1 383 ? 22.288 -18.492 -23.427 1.00 97.56 383 ASN A O 1
ATOM 2825 N N . ASP A 1 384 ? 22.090 -16.327 -23.998 1.00 98.38 384 ASP A N 1
ATOM 2826 C CA . ASP A 1 384 ? 20.694 -16.378 -24.400 1.00 98.38 384 ASP A CA 1
ATOM 2827 C C . ASP A 1 384 ? 20.493 -16.707 -25.882 1.00 98.38 384 ASP A C 1
ATOM 2829 O O . ASP A 1 384 ? 21.363 -16.544 -26.742 1.00 98.38 384 ASP A O 1
ATOM 2833 N N . MET A 1 385 ? 19.298 -17.201 -26.206 1.00 98.81 385 MET A N 1
ATOM 2834 C CA . MET A 1 385 ? 18.856 -17.430 -27.578 1.00 98.81 385 MET A CA 1
ATOM 2835 C C . MET A 1 385 ? 17.565 -16.659 -27.853 1.00 98.81 385 MET A C 1
ATOM 2837 O O . MET A 1 385 ? 16.503 -17.024 -27.351 1.00 98.81 385 MET A O 1
ATOM 2841 N N . LEU A 1 386 ? 17.642 -15.632 -28.696 1.00 98.75 386 LEU A N 1
ATOM 2842 C CA . LEU A 1 386 ? 16.528 -14.750 -29.041 1.00 98.75 386 LEU A CA 1
ATOM 2843 C C . LEU A 1 386 ? 16.148 -14.915 -30.516 1.00 98.75 386 LEU A C 1
ATOM 2845 O O . LEU A 1 386 ? 17.010 -14.955 -31.392 1.00 98.75 386 LEU A O 1
ATOM 2849 N N . SER A 1 387 ? 14.850 -14.980 -30.801 1.00 98.81 387 SER A N 1
ATOM 2850 C CA . SER A 1 387 ? 14.301 -15.031 -32.159 1.00 98.81 387 SER A CA 1
ATOM 2851 C C . SER A 1 387 ? 13.107 -14.089 -32.268 1.00 98.81 387 SER A C 1
ATOM 2853 O O . SER A 1 387 ? 12.113 -14.341 -31.590 1.00 98.81 387 SER A O 1
ATOM 2855 N N . GLY A 1 388 ? 13.192 -13.071 -33.128 1.00 98.31 388 GLY A N 1
ATOM 2856 C CA . GLY A 1 388 ? 12.117 -12.109 -33.397 1.00 98.31 388 GLY A CA 1
ATOM 2857 C C . GLY A 1 388 ? 10.927 -12.788 -34.067 1.00 98.31 388 GLY A C 1
ATOM 2858 O O . GLY A 1 388 ? 9.954 -13.124 -33.399 1.00 98.31 388 GLY A O 1
ATOM 2859 N N . GLY A 1 389 ? 11.099 -13.209 -35.318 1.00 98.62 389 GLY A N 1
ATOM 2860 C CA . GLY A 1 389 ? 10.081 -13.946 -36.062 1.00 98.62 389 GLY A CA 1
ATOM 2861 C C . GLY A 1 389 ? 9.583 -13.159 -37.266 1.00 98.62 389 GLY A C 1
ATOM 2862 O O . GLY A 1 389 ? 10.385 -12.820 -38.129 1.00 98.62 389 GLY A O 1
ATOM 2863 N N . ASP A 1 390 ? 8.269 -12.984 -37.389 1.00 98.44 390 ASP A N 1
ATOM 2864 C CA . ASP A 1 390 ? 7.663 -12.173 -38.448 1.00 98.44 390 ASP A CA 1
ATOM 2865 C C . ASP A 1 390 ? 7.397 -10.754 -37.916 1.00 98.44 390 ASP A C 1
ATOM 2867 O O . ASP A 1 390 ? 6.533 -10.613 -37.063 1.00 98.44 390 ASP A O 1
ATOM 2871 N N . GLY A 1 391 ? 7.956 -9.697 -38.502 1.00 98.50 391 GLY A N 1
ATOM 2872 C CA . GLY A 1 391 ? 7.694 -8.311 -38.091 1.00 98.50 391 GLY A CA 1
ATOM 2873 C C . GLY A 1 391 ? 8.972 -7.494 -37.963 1.00 98.50 391 GLY A C 1
ATOM 2874 O O . GLY A 1 391 ? 10.043 -7.974 -38.290 1.00 98.50 391 GLY A O 1
ATOM 2875 N N . ALA A 1 392 ? 8.858 -6.215 -37.604 1.00 98.69 392 ALA A N 1
ATOM 2876 C CA . ALA A 1 392 ? 10.032 -5.374 -37.368 1.00 98.69 392 ALA A CA 1
ATOM 2877 C C . ALA A 1 392 ? 10.438 -5.453 -35.892 1.00 98.69 392 ALA A C 1
ATOM 2879 O O . ALA A 1 392 ? 9.917 -4.703 -35.058 1.00 98.69 392 ALA A O 1
ATOM 2880 N N . ASP A 1 393 ? 11.384 -6.335 -35.591 1.00 98.81 393 ASP A N 1
ATOM 2881 C CA . ASP A 1 393 ? 11.707 -6.729 -34.227 1.00 98.81 393 ASP A CA 1
ATOM 2882 C C . ASP A 1 393 ? 12.904 -5.969 -33.652 1.00 98.81 393 ASP A C 1
ATOM 2884 O O . ASP A 1 393 ? 13.763 -5.421 -34.350 1.00 98.81 393 ASP A O 1
ATOM 2888 N N . THR A 1 394 ? 12.973 -5.918 -32.323 1.00 98.50 394 THR A N 1
ATOM 2889 C CA . THR A 1 394 ? 14.123 -5.385 -31.589 1.00 98.50 394 THR A CA 1
ATOM 2890 C C . THR A 1 394 ? 14.611 -6.386 -30.549 1.00 98.50 394 THR A C 1
ATOM 2892 O O . THR A 1 394 ? 13.903 -6.699 -29.593 1.00 98.50 394 THR A O 1
ATOM 2895 N N . LEU A 1 395 ? 15.843 -6.863 -30.713 1.00 98.62 395 LEU A N 1
ATOM 2896 C CA . LEU A 1 395 ? 16.461 -7.894 -29.884 1.00 98.62 395 LEU A CA 1
ATOM 2897 C C . LEU A 1 395 ? 17.706 -7.348 -29.174 1.00 98.62 395 LEU A C 1
ATOM 2899 O O . LEU A 1 395 ? 18.600 -6.793 -29.818 1.00 98.62 395 LEU A O 1
ATOM 2903 N N . TYR A 1 396 ? 17.781 -7.573 -27.864 1.00 97.62 396 TYR A N 1
ATOM 2904 C CA . TYR A 1 396 ? 18.916 -7.239 -27.004 1.00 97.62 396 TYR A CA 1
ATOM 2905 C C . TYR A 1 396 ? 19.448 -8.510 -26.326 1.00 97.62 396 TYR A C 1
ATOM 2907 O O . TYR A 1 396 ? 18.710 -9.129 -25.563 1.00 97.62 396 TYR A O 1
ATOM 2915 N N . GLY A 1 397 ? 20.694 -8.909 -26.597 1.00 94.56 397 GLY A N 1
ATOM 2916 C CA . GLY A 1 397 ? 21.358 -10.012 -25.882 1.00 94.56 397 GLY A CA 1
ATOM 2917 C C . GLY A 1 397 ? 21.706 -9.617 -24.446 1.00 94.56 397 GLY A C 1
ATOM 2918 O O . GLY A 1 397 ? 21.301 -10.280 -23.502 1.00 94.56 397 GLY A O 1
ATOM 2919 N N . ASP A 1 398 ? 22.253 -8.407 -24.295 1.00 96.44 398 ASP A N 1
ATOM 2920 C CA . ASP A 1 398 ? 22.764 -7.823 -23.053 1.00 96.44 398 ASP A CA 1
ATOM 2921 C C . ASP A 1 398 ? 24.093 -8.443 -22.592 1.00 96.44 398 ASP A C 1
ATOM 2923 O O . ASP A 1 398 ? 25.139 -7.970 -23.035 1.00 96.44 398 ASP A O 1
ATOM 2927 N N . ALA A 1 399 ? 24.120 -9.362 -21.627 1.00 90.94 399 ALA A N 1
ATOM 2928 C CA . ALA A 1 399 ? 25.359 -9.812 -20.996 1.00 90.94 399 ALA A CA 1
ATOM 2929 C C . ALA A 1 399 ? 25.533 -11.331 -21.065 1.00 90.94 399 ALA A C 1
ATOM 2931 O O . ALA A 1 399 ? 25.013 -12.051 -20.222 1.00 90.94 399 ALA A O 1
ATOM 2932 N N . GLY A 1 400 ? 26.440 -11.790 -21.918 1.00 96.12 400 GLY A N 1
ATOM 2933 C CA . GLY A 1 400 ? 26.818 -13.186 -22.090 1.00 96.12 400 GLY A CA 1
ATOM 2934 C C . GLY A 1 400 ? 27.133 -13.472 -23.550 1.00 96.12 400 GLY A C 1
ATOM 2935 O O . GLY A 1 400 ? 27.241 -12.556 -24.348 1.00 96.12 400 GLY A O 1
ATOM 2936 N N . ASP A 1 401 ? 27.390 -14.735 -23.881 1.00 98.50 401 ASP A N 1
ATOM 2937 C CA . ASP A 1 401 ? 27.634 -15.139 -25.268 1.00 98.50 401 ASP A CA 1
ATOM 2938 C C . ASP A 1 401 ? 26.287 -15.503 -25.926 1.00 98.50 401 ASP A C 1
ATOM 2940 O O . ASP A 1 401 ? 25.820 -16.644 -25.784 1.00 98.50 401 ASP A O 1
ATOM 2944 N N . ASP A 1 402 ? 25.683 -14.557 -26.647 1.00 98.69 402 ASP A N 1
ATOM 2945 C CA . ASP A 1 402 ? 24.286 -14.635 -27.087 1.00 98.69 402 ASP A CA 1
ATOM 2946 C C . ASP A 1 402 ? 24.104 -15.059 -28.553 1.00 98.69 402 ASP A C 1
ATOM 2948 O O . ASP A 1 402 ? 24.992 -14.958 -29.404 1.00 98.69 402 ASP A O 1
ATOM 2952 N N . CYS A 1 403 ? 22.910 -15.555 -28.883 1.00 98.81 403 CYS A N 1
ATOM 2953 C CA . CYS A 1 403 ? 22.488 -15.906 -30.240 1.00 98.81 403 CYS A CA 1
ATOM 2954 C C . CYS A 1 403 ? 21.174 -15.203 -30.602 1.00 98.81 403 CYS A C 1
ATOM 2956 O O . CYS A 1 403 ? 20.112 -15.585 -30.111 1.00 98.81 403 CYS A O 1
ATOM 2958 N N . LEU A 1 404 ? 21.227 -14.223 -31.505 1.00 98.75 404 LEU A N 1
ATOM 2959 C CA . LEU A 1 404 ? 20.084 -13.403 -31.914 1.00 98.75 404 LEU A CA 1
ATOM 2960 C C . LEU A 1 404 ? 19.724 -13.656 -33.384 1.00 98.75 404 LEU A C 1
ATOM 2962 O O . LEU A 1 404 ? 20.581 -13.587 -34.268 1.00 98.75 404 LEU A O 1
ATOM 2966 N N . PHE A 1 405 ? 18.440 -13.886 -33.648 1.00 98.81 405 PHE A N 1
ATOM 2967 C CA . PHE A 1 405 ? 17.877 -14.060 -34.987 1.00 98.81 405 PHE A CA 1
ATOM 2968 C C . PHE A 1 405 ? 16.723 -13.068 -35.188 1.00 98.81 405 PHE A C 1
ATOM 2970 O O . PHE A 1 405 ? 15.731 -13.173 -34.472 1.00 98.81 405 PHE A O 1
ATOM 2977 N N . GLY A 1 406 ? 16.842 -12.134 -36.136 1.00 98.44 406 GLY A N 1
ATOM 2978 C CA . GLY A 1 406 ? 15.789 -11.160 -36.459 1.00 98.44 406 GLY A CA 1
ATOM 2979 C C . GLY A 1 406 ? 14.582 -11.856 -37.077 1.00 98.44 406 GLY A C 1
ATOM 2980 O O . GLY A 1 406 ? 13.604 -12.127 -36.389 1.00 98.44 406 GLY A O 1
ATOM 2981 N N . GLY A 1 407 ? 14.738 -12.337 -38.308 1.00 98.62 407 GLY A N 1
ATOM 2982 C CA . GLY A 1 407 ? 13.714 -13.121 -38.991 1.00 98.62 407 GLY A CA 1
ATOM 2983 C C . GLY A 1 407 ? 13.243 -12.443 -40.269 1.00 98.62 407 GLY A C 1
ATOM 2984 O O . GLY A 1 407 ? 14.049 -12.203 -41.165 1.00 98.62 407 GLY A O 1
ATOM 2985 N N . ASP A 1 408 ? 11.935 -12.263 -40.413 1.00 98.50 408 ASP A N 1
ATOM 2986 C CA . ASP A 1 408 ? 11.310 -11.584 -41.543 1.00 98.50 408 ASP A CA 1
ATOM 2987 C C . ASP A 1 408 ? 10.915 -10.156 -41.136 1.00 98.50 408 ASP A C 1
ATOM 2989 O O . ASP A 1 408 ? 9.887 -9.979 -40.499 1.00 98.50 408 ASP A O 1
ATOM 2993 N N . GLY A 1 409 ? 11.600 -9.128 -41.629 1.00 98.44 409 GLY A N 1
ATOM 2994 C CA . GLY A 1 409 ? 11.248 -7.732 -41.372 1.00 98.44 409 GLY A CA 1
ATOM 2995 C C . GLY A 1 409 ? 12.462 -6.818 -41.327 1.00 98.44 409 GLY A C 1
ATOM 2996 O O . GLY A 1 409 ? 13.550 -7.208 -41.709 1.00 98.44 409 GLY A O 1
ATOM 2997 N N . ASP A 1 410 ? 12.260 -5.550 -40.967 1.00 98.75 410 ASP A N 1
ATOM 2998 C CA . ASP A 1 410 ? 13.381 -4.614 -40.815 1.00 98.75 410 ASP A CA 1
ATOM 2999 C C . ASP A 1 410 ? 13.789 -4.598 -39.330 1.00 98.75 410 ASP A C 1
ATOM 3001 O O . ASP A 1 410 ? 13.200 -3.844 -38.546 1.00 98.75 410 ASP A O 1
ATOM 3005 N N . ASP A 1 411 ? 14.783 -5.408 -38.955 1.00 98.81 411 ASP A N 1
ATOM 3006 C CA . ASP A 1 411 ? 15.075 -5.725 -37.553 1.00 98.81 411 ASP A CA 1
ATOM 3007 C C . ASP A 1 411 ? 16.227 -4.909 -36.948 1.00 98.81 411 ASP A C 1
ATOM 3009 O O . ASP A 1 411 ? 17.111 -4.372 -37.632 1.00 98.81 411 ASP A O 1
ATOM 3013 N N . VAL A 1 412 ? 16.255 -4.835 -35.616 1.00 98.69 412 VAL A N 1
ATOM 3014 C CA . VAL A 1 412 ? 17.356 -4.257 -34.836 1.00 98.69 412 VAL A CA 1
ATOM 3015 C C . VAL A 1 412 ? 17.872 -5.272 -33.823 1.00 98.69 412 VAL A C 1
ATOM 3017 O O . VAL A 1 412 ? 17.165 -5.641 -32.894 1.00 98.69 412 VAL A O 1
ATOM 3020 N N . LEU A 1 413 ? 19.131 -5.681 -33.965 1.00 98.75 413 LEU A N 1
ATOM 3021 C CA . LEU A 1 413 ? 19.796 -6.641 -33.084 1.00 98.75 413 LEU A CA 1
ATOM 3022 C C . LEU A 1 413 ? 21.007 -5.983 -32.411 1.00 98.75 413 LEU A C 1
ATOM 3024 O O . LEU A 1 413 ? 21.872 -5.415 -33.087 1.00 98.75 413 LEU A O 1
ATOM 3028 N N . GLU A 1 414 ? 21.096 -6.095 -31.090 1.00 98.38 414 GLU A N 1
ATOM 3029 C CA . GLU A 1 414 ? 22.225 -5.634 -30.278 1.00 98.38 414 GLU A CA 1
ATOM 3030 C C . GLU A 1 414 ? 22.692 -6.776 -29.365 1.00 98.38 414 GLU A C 1
ATOM 3032 O O . GLU A 1 414 ? 21.949 -7.186 -28.480 1.00 98.38 414 GLU A O 1
ATOM 3037 N N . GLY A 1 415 ? 23.895 -7.309 -29.613 1.00 96.56 415 GLY A N 1
ATOM 3038 C CA . GLY A 1 415 ? 24.478 -8.427 -28.859 1.00 96.56 415 GLY A CA 1
ATOM 3039 C C . GLY A 1 415 ? 24.780 -8.018 -27.424 1.00 96.56 415 GLY A C 1
ATOM 3040 O O . GLY A 1 415 ? 24.132 -8.485 -26.501 1.00 96.56 415 GLY A O 1
ATOM 3041 N N . GLY A 1 416 ? 25.623 -7.003 -27.251 1.00 97.56 416 GLY A N 1
ATOM 3042 C CA . GLY A 1 416 ? 25.913 -6.435 -25.940 1.00 97.56 416 GLY A CA 1
ATOM 3043 C C . GLY A 1 416 ? 27.324 -6.782 -25.494 1.00 97.56 416 GLY A C 1
ATOM 3044 O O . GLY A 1 416 ? 28.281 -6.256 -26.057 1.00 97.56 416 GLY A O 1
ATOM 3045 N N . ALA A 1 417 ? 27.485 -7.534 -24.414 1.00 93.81 417 ALA A N 1
ATOM 3046 C CA . ALA A 1 417 ? 28.779 -7.897 -23.858 1.00 93.81 417 ALA A CA 1
ATOM 3047 C C . ALA A 1 417 ? 28.975 -9.413 -23.868 1.00 93.81 417 ALA A C 1
ATOM 3049 O O . ALA A 1 417 ? 28.387 -10.094 -23.042 1.00 93.81 417 ALA A O 1
ATOM 3050 N N . GLY A 1 418 ? 29.933 -9.905 -24.647 1.00 97.12 418 GLY A N 1
ATOM 3051 C CA . GLY A 1 418 ? 30.267 -11.323 -24.732 1.00 97.12 418 GLY A CA 1
ATOM 3052 C C . GLY A 1 418 ? 30.751 -11.688 -26.125 1.00 97.12 418 GLY A C 1
ATOM 3053 O O . GLY A 1 418 ? 31.424 -10.902 -26.776 1.00 97.12 418 GLY A O 1
ATOM 3054 N N . HIS A 1 419 ? 30.585 -12.929 -26.549 1.00 98.44 419 HIS A N 1
ATOM 3055 C CA . HIS A 1 419 ? 30.919 -13.358 -27.906 1.00 98.44 419 HIS A CA 1
ATOM 3056 C C . HIS A 1 419 ? 29.643 -13.751 -28.630 1.00 98.44 419 HIS A C 1
ATOM 3058 O O . HIS A 1 419 ? 29.224 -14.911 -28.564 1.00 98.44 419 HIS A O 1
ATOM 3064 N N . ASP A 1 420 ? 29.071 -12.787 -29.342 1.00 98.69 420 ASP A N 1
ATOM 3065 C CA . ASP A 1 420 ? 27.696 -12.876 -29.811 1.00 98.69 420 ASP A CA 1
ATOM 3066 C C . ASP A 1 420 ? 27.603 -13.352 -31.262 1.00 98.69 420 ASP A C 1
ATOM 3068 O O . ASP A 1 420 ? 28.485 -13.124 -32.099 1.00 98.69 420 ASP A O 1
ATOM 3072 N N . ALA A 1 421 ? 26.499 -14.018 -31.585 1.00 98.81 421 ALA A N 1
ATOM 3073 C CA . ALA A 1 421 ? 26.148 -14.434 -32.935 1.00 98.81 421 ALA A CA 1
ATOM 3074 C C . ALA A 1 421 ? 24.806 -13.815 -33.344 1.00 98.81 421 ALA A C 1
ATOM 3076 O O . ALA A 1 421 ? 23.759 -14.175 -32.814 1.00 98.81 421 ALA A O 1
ATOM 3077 N N . LEU A 1 422 ? 24.832 -12.904 -34.316 1.00 98.75 422 LEU A N 1
ATOM 3078 C CA . LEU A 1 422 ? 23.665 -12.161 -34.789 1.00 98.75 422 LEU A CA 1
ATOM 3079 C C . LEU A 1 422 ? 23.377 -12.502 -36.254 1.00 98.75 422 LEU A C 1
ATOM 3081 O O . LEU A 1 422 ? 24.270 -12.423 -37.101 1.00 98.75 422 LEU A O 1
ATOM 3085 N N . ALA A 1 423 ? 22.121 -12.810 -36.568 1.00 98.81 423 ALA A N 1
ATOM 3086 C CA . ALA A 1 423 ? 21.628 -12.978 -37.931 1.00 98.81 423 ALA A CA 1
ATOM 3087 C C . ALA A 1 423 ? 20.384 -12.107 -38.158 1.00 98.81 423 ALA A C 1
ATOM 3089 O O . ALA A 1 423 ? 19.392 -12.279 -37.455 1.00 98.81 423 ALA A O 1
ATOM 3090 N N . GLY A 1 424 ? 20.450 -11.183 -39.121 1.00 98.25 424 GLY A N 1
ATOM 3091 C CA . GLY A 1 424 ? 19.361 -10.254 -39.449 1.00 98.25 424 GLY A CA 1
ATOM 3092 C C . GLY A 1 424 ? 18.176 -10.984 -40.066 1.00 98.25 424 GLY A C 1
ATOM 3093 O O . GLY A 1 424 ? 17.118 -11.072 -39.459 1.00 98.25 424 GLY A O 1
ATOM 3094 N N . GLY A 1 425 ? 18.410 -11.663 -41.188 1.00 98.62 425 GLY A N 1
ATOM 3095 C CA . GLY A 1 425 ? 17.391 -12.457 -41.860 1.00 98.62 425 GLY A CA 1
ATOM 3096 C C . GLY A 1 425 ? 16.960 -11.805 -43.167 1.00 98.62 425 GLY A C 1
ATOM 3097 O O . GLY A 1 425 ? 17.790 -11.582 -44.047 1.00 98.62 425 GLY A O 1
ATOM 3098 N N . ASN A 1 426 ? 15.659 -11.627 -43.374 1.00 98.31 426 ASN A N 1
ATOM 3099 C CA . ASN A 1 426 ? 15.109 -10.981 -44.559 1.00 98.31 426 ASN A CA 1
ATOM 3100 C C . ASN A 1 426 ? 14.672 -9.558 -44.219 1.00 98.31 426 ASN A C 1
ATOM 3102 O O . ASN A 1 426 ? 13.711 -9.410 -43.485 1.00 98.31 426 ASN A O 1
ATOM 3106 N N . GLY A 1 427 ? 15.185 -8.551 -44.922 1.00 98.12 427 GLY A N 1
ATOM 3107 C CA . GLY A 1 427 ? 14.663 -7.187 -44.825 1.00 98.12 427 GLY A CA 1
ATOM 3108 C C . GLY A 1 427 ? 15.764 -6.150 -44.884 1.00 98.12 427 GLY A C 1
ATOM 3109 O O . GLY A 1 427 ? 16.646 -6.240 -45.733 1.00 98.12 427 GLY A O 1
ATOM 3110 N N . ARG A 1 428 ? 15.664 -5.083 -44.101 1.00 98.69 428 ARG A N 1
ATOM 3111 C CA . ARG A 1 428 ? 16.772 -4.153 -43.882 1.00 98.69 428 ARG A CA 1
ATOM 3112 C C . ARG A 1 428 ? 17.079 -4.119 -42.399 1.00 98.69 428 ARG A C 1
ATOM 3114 O O . ARG A 1 428 ? 16.401 -3.407 -41.657 1.00 98.69 428 ARG A O 1
ATOM 3121 N N . ASP A 1 429 ? 18.201 -4.723 -42.040 1.00 98.75 429 ASP A N 1
ATOM 3122 C CA . ASP A 1 429 ? 18.510 -4.945 -40.635 1.00 98.75 429 ASP A CA 1
ATOM 3123 C C . ASP A 1 429 ? 19.625 -4.034 -40.123 1.00 98.75 429 ASP A C 1
ATOM 3125 O O . ASP A 1 429 ? 20.482 -3.532 -40.869 1.00 98.75 429 ASP A O 1
ATOM 3129 N N . ILE A 1 430 ? 19.624 -3.813 -38.812 1.00 98.69 430 ILE A N 1
ATOM 3130 C CA . ILE A 1 430 ? 20.689 -3.135 -38.079 1.00 98.69 430 ILE A CA 1
ATOM 3131 C C . ILE A 1 430 ? 21.227 -4.094 -37.026 1.00 98.69 430 ILE A C 1
ATOM 3133 O O . ILE A 1 430 ? 20.556 -4.370 -36.040 1.00 98.69 430 ILE A O 1
ATOM 3137 N N . LEU A 1 431 ? 22.467 -4.547 -37.199 1.00 98.69 431 LEU A N 1
ATOM 3138 C CA . LEU A 1 431 ? 23.133 -5.470 -36.282 1.00 98.69 431 LEU A CA 1
ATOM 3139 C C . LEU A 1 431 ? 24.304 -4.770 -35.595 1.00 98.69 431 LEU A C 1
ATOM 3141 O O . LEU A 1 431 ? 25.150 -4.150 -36.254 1.00 98.69 431 LEU A O 1
ATOM 3145 N N . ARG A 1 432 ? 24.383 -4.903 -34.273 1.00 98.38 432 ARG A N 1
ATOM 3146 C CA . ARG A 1 432 ? 25.489 -4.412 -33.449 1.00 98.38 432 ARG A CA 1
ATOM 3147 C C . ARG A 1 432 ? 26.010 -5.533 -32.563 1.00 98.38 432 ARG A C 1
ATOM 3149 O O . ARG A 1 432 ? 25.251 -6.019 -31.741 1.00 98.38 432 ARG A O 1
ATOM 3156 N N . GLY A 1 433 ? 27.276 -5.911 -32.733 1.00 96.94 433 GLY A N 1
ATOM 3157 C CA . GLY A 1 433 ? 27.927 -6.945 -31.920 1.00 96.94 433 GLY A CA 1
ATOM 3158 C C . GLY A 1 433 ? 28.070 -6.475 -30.479 1.00 96.94 433 GLY A C 1
ATOM 3159 O O . GLY A 1 433 ? 27.320 -6.893 -29.612 1.00 96.94 433 GLY A O 1
ATOM 3160 N N . GLY A 1 434 ? 28.885 -5.444 -30.273 1.00 97.94 434 GLY A N 1
ATOM 3161 C CA . GLY A 1 434 ? 29.046 -4.826 -28.965 1.00 97.94 434 GLY A CA 1
ATOM 3162 C C . GLY A 1 434 ? 30.469 -5.017 -28.472 1.00 97.94 434 GLY A C 1
ATOM 3163 O O . GLY A 1 434 ? 31.396 -4.514 -29.099 1.00 97.94 434 GLY A O 1
ATOM 3164 N N . ALA A 1 435 ? 30.655 -5.620 -27.307 1.00 95.75 435 ALA A N 1
ATOM 3165 C CA . ALA A 1 435 ? 31.964 -5.881 -26.735 1.00 95.75 435 ALA A CA 1
ATOM 3166 C C . ALA A 1 435 ? 32.288 -7.371 -26.788 1.00 95.75 435 ALA A C 1
ATOM 3168 O O . ALA A 1 435 ? 31.632 -8.153 -26.119 1.00 95.75 435 ALA A O 1
ATOM 3169 N N . GLY A 1 436 ? 33.408 -7.713 -27.419 1.00 97.38 436 GLY A N 1
ATOM 3170 C CA . GLY A 1 436 ? 33.930 -9.063 -27.573 1.00 97.38 436 GLY A CA 1
ATOM 3171 C C . GLY A 1 436 ? 34.062 -9.433 -29.047 1.00 97.38 436 GLY A C 1
ATOM 3172 O O . GLY A 1 436 ? 34.173 -8.556 -29.884 1.00 97.38 436 GLY A O 1
ATOM 3173 N N . ASN A 1 437 ? 34.247 -10.715 -29.356 1.00 98.44 437 ASN A N 1
ATOM 3174 C CA . ASN A 1 437 ? 34.532 -11.154 -30.719 1.00 98.44 437 ASN A CA 1
ATOM 3175 C C . ASN A 1 437 ? 33.260 -11.731 -31.331 1.00 98.44 437 ASN A C 1
ATOM 3177 O O . ASN A 1 437 ? 32.955 -12.907 -31.099 1.00 98.44 437 ASN A O 1
ATOM 3181 N N . ASP A 1 438 ? 32.581 -10.926 -32.136 1.00 98.62 438 ASP A N 1
ATOM 3182 C CA . ASP A 1 438 ? 31.221 -11.232 -32.563 1.00 98.62 438 ASP A CA 1
ATOM 3183 C C . ASP A 1 438 ? 31.165 -11.773 -33.997 1.00 98.62 438 ASP A C 1
ATOM 3185 O O . ASP A 1 438 ? 32.079 -11.595 -34.815 1.00 98.62 438 ASP A O 1
ATOM 3189 N N . VAL A 1 439 ? 30.069 -12.453 -34.323 1.00 98.69 439 VAL A N 1
ATOM 3190 C CA . VAL A 1 439 ? 29.753 -12.936 -35.670 1.00 98.69 439 VAL A CA 1
ATOM 3191 C C . VAL A 1 439 ? 28.415 -12.356 -36.099 1.00 98.69 439 VAL A C 1
ATOM 3193 O O . VAL A 1 439 ? 27.374 -12.721 -35.565 1.00 98.69 439 VAL A O 1
ATOM 3196 N N . LEU A 1 440 ? 28.435 -11.476 -37.095 1.00 98.62 440 LEU A N 1
ATOM 3197 C CA . LEU A 1 440 ? 27.251 -10.806 -37.619 1.00 98.62 440 LEU A CA 1
ATOM 3198 C C . LEU A 1 440 ? 27.000 -11.262 -39.058 1.00 98.62 440 LEU A C 1
ATOM 3200 O O . LEU A 1 440 ? 27.905 -11.256 -39.891 1.00 98.62 440 LEU A O 1
ATOM 3204 N N . ALA A 1 441 ? 25.756 -11.607 -39.371 1.00 98.56 441 ALA A N 1
ATOM 3205 C CA . ALA A 1 441 ? 25.295 -11.891 -40.722 1.00 98.56 441 ALA A CA 1
ATOM 3206 C C . ALA A 1 441 ? 24.028 -11.077 -41.009 1.00 98.56 441 ALA A C 1
ATOM 3208 O O . ALA A 1 441 ? 22.990 -11.314 -40.410 1.00 98.56 441 ALA A O 1
ATOM 3209 N N . GLY A 1 442 ? 24.094 -10.118 -41.936 1.00 96.94 442 GLY A N 1
ATOM 3210 C CA . GLY A 1 442 ? 22.895 -9.375 -42.366 1.00 96.94 442 GLY A CA 1
ATOM 3211 C C . GLY A 1 442 ? 21.929 -10.224 -43.195 1.00 96.94 442 GLY A C 1
ATOM 3212 O O . GLY A 1 442 ? 20.747 -9.947 -43.253 1.00 96.94 442 GLY A O 1
ATOM 3213 N N . ASP A 1 443 ? 22.433 -11.304 -43.797 1.00 97.69 443 ASP A N 1
ATOM 3214 C CA . ASP A 1 443 ? 21.689 -12.176 -44.701 1.00 97.69 443 ASP A CA 1
ATOM 3215 C C . ASP A 1 443 ? 21.068 -11.437 -45.907 1.00 97.69 443 ASP A C 1
ATOM 3217 O O . ASP A 1 443 ? 21.805 -10.981 -46.790 1.00 97.69 443 ASP A O 1
ATOM 3221 N N . ALA A 1 444 ? 19.747 -11.444 -46.062 1.00 96.94 444 ALA A N 1
ATOM 3222 C CA . ALA A 1 444 ? 19.065 -10.970 -47.256 1.00 96.94 444 ALA A CA 1
ATOM 3223 C C . ALA A 1 444 ? 18.540 -9.548 -47.060 1.00 96.94 444 ALA A C 1
ATOM 3225 O O . ALA A 1 444 ? 17.399 -9.356 -46.658 1.00 96.94 444 ALA A O 1
ATOM 3226 N N . GLY A 1 445 ? 19.306 -8.555 -47.498 1.00 96.50 445 GLY A N 1
ATOM 3227 C CA . GLY A 1 445 ? 18.875 -7.186 -47.276 1.00 96.50 445 GLY A CA 1
ATOM 3228 C C . GLY A 1 445 ? 19.850 -6.114 -47.708 1.00 96.50 445 GLY A C 1
ATOM 3229 O O . GLY A 1 445 ? 20.875 -6.383 -48.337 1.00 96.50 445 GLY A O 1
ATOM 3230 N N . ASP A 1 446 ? 19.482 -4.870 -47.398 1.00 97.56 446 ASP A N 1
ATOM 3231 C CA . ASP A 1 446 ? 20.378 -3.709 -47.460 1.00 97.56 446 ASP A CA 1
ATOM 3232 C C . ASP A 1 446 ? 20.829 -3.342 -46.031 1.00 97.56 446 ASP A C 1
ATOM 3234 O O . ASP A 1 446 ? 20.430 -2.299 -45.510 1.00 97.56 446 ASP A O 1
ATOM 3238 N N . ASP A 1 447 ? 21.654 -4.179 -45.407 1.00 98.44 447 ASP A N 1
ATOM 3239 C CA . ASP A 1 447 ? 21.852 -4.164 -43.948 1.00 98.44 447 ASP A CA 1
ATOM 3240 C C . ASP A 1 447 ? 22.968 -3.230 -43.460 1.00 98.44 447 ASP A C 1
ATOM 3242 O O . ASP A 1 447 ? 23.874 -2.817 -44.201 1.00 98.44 447 ASP A O 1
ATOM 3246 N N . VAL A 1 448 ? 22.920 -2.907 -42.168 1.00 98.44 448 VAL A N 1
ATOM 3247 C CA . VAL A 1 448 ? 23.934 -2.124 -41.455 1.00 98.44 448 VAL A CA 1
ATOM 3248 C C . VAL A 1 448 ? 24.501 -2.956 -40.313 1.00 98.44 448 VAL A C 1
ATOM 3250 O O . VAL A 1 448 ? 23.852 -3.135 -39.290 1.00 98.44 448 VAL A O 1
ATOM 3253 N N . LEU A 1 449 ? 25.745 -3.412 -40.462 1.00 98.38 449 LEU A N 1
ATOM 3254 C CA . LEU A 1 449 ? 26.439 -4.200 -39.442 1.00 98.38 449 LEU A CA 1
ATOM 3255 C C . LEU A 1 449 ? 27.553 -3.372 -38.787 1.00 98.38 449 LEU A C 1
ATOM 3257 O O . LEU A 1 449 ? 28.337 -2.704 -39.473 1.00 98.38 449 LEU A O 1
ATOM 3261 N N . GLY A 1 450 ? 27.653 -3.448 -37.462 1.00 97.94 450 GLY A N 1
ATOM 3262 C CA . GLY A 1 450 ? 28.753 -2.890 -36.681 1.00 97.94 450 GLY A CA 1
ATOM 3263 C C . GLY A 1 450 ? 29.212 -3.865 -35.604 1.00 97.94 450 GLY A C 1
ATOM 3264 O O . GLY A 1 450 ? 28.493 -4.081 -34.644 1.00 97.94 450 GLY A O 1
ATOM 3265 N N . GLY A 1 451 ? 30.417 -4.421 -35.733 1.00 94.88 451 GLY A N 1
ATOM 3266 C CA . GLY A 1 451 ? 30.970 -5.329 -34.716 1.00 94.88 451 GLY A CA 1
ATOM 3267 C C . GLY A 1 451 ? 31.292 -4.627 -33.390 1.00 94.88 451 GLY A C 1
ATOM 3268 O O . GLY A 1 451 ? 30.977 -5.137 -32.333 1.00 94.88 451 GLY A O 1
ATOM 3269 N N . HIS A 1 452 ? 31.734 -3.364 -33.460 1.00 95.81 452 HIS A N 1
ATOM 3270 C CA . HIS A 1 452 ? 32.157 -2.545 -32.316 1.00 95.81 452 HIS A CA 1
ATOM 3271 C C . HIS A 1 452 ? 33.501 -2.986 -31.693 1.00 95.81 452 HIS A C 1
ATOM 3273 O O . HIS A 1 452 ? 34.525 -2.848 -32.368 1.00 95.81 452 HIS A O 1
ATOM 3279 N N . ASP A 1 453 ? 33.556 -3.331 -30.408 1.00 94.69 453 ASP A N 1
ATOM 3280 C CA . ASP A 1 453 ? 34.791 -3.540 -29.647 1.00 94.69 453 ASP A CA 1
ATOM 3281 C C . ASP A 1 453 ? 35.236 -5.015 -29.689 1.00 94.69 453 ASP A C 1
ATOM 3283 O O . ASP A 1 453 ? 34.872 -5.784 -28.813 1.00 94.69 453 ASP A O 1
ATOM 3287 N N . GLY A 1 454 ? 36.149 -5.388 -30.589 1.00 94.50 454 GLY A N 1
ATOM 3288 C CA . GLY A 1 454 ? 36.797 -6.707 -30.576 1.00 94.50 454 GLY A CA 1
ATOM 3289 C C . GLY A 1 454 ? 37.273 -7.163 -31.951 1.00 94.50 454 GLY A C 1
ATOM 3290 O O . GLY A 1 454 ? 37.483 -6.337 -32.843 1.00 94.50 454 GLY A O 1
ATOM 3291 N N . ASP A 1 455 ? 37.548 -8.463 -32.095 1.00 97.56 455 ASP A N 1
ATOM 3292 C CA . ASP A 1 455 ? 37.932 -9.087 -33.367 1.00 97.56 455 ASP A CA 1
ATOM 3293 C C . ASP A 1 455 ? 36.706 -9.763 -34.018 1.00 97.56 455 ASP A C 1
ATOM 3295 O O . ASP A 1 455 ? 36.512 -10.975 -33.891 1.00 97.56 455 ASP A O 1
ATOM 3299 N N . ASP A 1 456 ? 35.916 -8.975 -34.751 1.00 97.50 456 ASP A N 1
ATOM 3300 C CA . ASP A 1 456 ? 34.609 -9.391 -35.288 1.00 97.50 456 ASP A CA 1
ATOM 3301 C C . ASP A 1 456 ? 34.652 -9.981 -36.707 1.00 97.50 456 ASP A C 1
ATOM 3303 O O . ASP A 1 456 ? 35.531 -9.678 -37.529 1.00 97.50 456 ASP A O 1
ATOM 3307 N N . VAL A 1 457 ? 33.632 -10.779 -37.031 1.00 97.62 457 VAL A N 1
ATOM 3308 C CA . VAL A 1 457 ? 33.343 -11.312 -38.369 1.00 97.62 457 VAL A CA 1
ATOM 3309 C C . VAL A 1 457 ? 32.007 -10.751 -38.861 1.00 97.62 457 VAL A C 1
ATOM 3311 O O . VAL A 1 457 ? 30.990 -10.933 -38.203 1.00 97.62 457 VAL A O 1
ATOM 3314 N N . LEU A 1 458 ? 32.018 -10.088 -40.025 1.00 93.88 458 LEU A N 1
ATOM 3315 C CA . LEU A 1 458 ? 30.857 -9.451 -40.662 1.00 93.88 458 LEU A CA 1
ATOM 3316 C C . LEU A 1 458 ? 30.707 -9.885 -42.125 1.00 93.88 458 LEU A C 1
ATOM 3318 O O . LEU A 1 458 ? 31.762 -10.119 -42.776 1.00 93.88 458 LEU A O 1
#

Organism: NCBI:txid29408

InterPro domains:
  IPR001343 RTX calcium-binding nonapeptide repeat [PF00353] (325-358)
  IPR001343 RTX calcium-binding nonapeptide repeat [PF00353] (387-421)
  IPR001343 RTX calcium-binding nonapeptide repeat [PF00353] (424-458)
  IPR001547 Glycoside hydrolase, family 5 [PF00150] (18-272)
  IPR011049 Serralysin-like metalloprotease, C-terminal [G3DSA:2.150.10.10] (314-359)
  IPR011049 Serralysin-like metalloprotease, C-terminal [G3DSA:2.150.10.10] (361-407)
  IPR011049 Serralysin-like metalloprotease, C-terminal [G3DSA:2.150.10.10] (408-458)
  IPR011049 Serralysin-like metalloprotease, C-terminal [SSF51120] (315-457)
  IPR017853 Glycoside hydrolase superfamily [SSF51445] (1-295)
  IPR018511 Hemolysin-type calcium-binding conserved site [PS00330] (393-411)
  IPR018511 Hemolysin-type calcium-binding conserved site [PS00330] (402-420)
  IPR018511 Hemolysin-type calcium-binding conserved site [PS00330] (411-429)

Sequence (458 aa):
MFGVNLAGAEFGPRRGEYGTHYIYPGAADLDYYLSKGVTLIRLPFTWERMQPTLGGALDQAELGRMIGFLDAAAARGMDVVVDLHNYGRYDDAVIGSPSVPAAAFADFWGKLAGTLGDHPAVSGFGLMNEPHDMGGAHVWPAAAQAAADAIRAAGSHATLVVSGDGWSGAASWPSLNGALRVVDPLDKVLYEAHVYFDRSGSGFYGSYDAEGAYPAIGADRVQPFIDWLNQNGLRGFIGEYAVPSGDPRWLDVLTAFLDTLAENGIPSAYWAGGPWWGAESLAIQPIDGIDRPQMDVLERYLDGEAARLDAGALAGTDHDDRLFAGAGGATLYGGGGNDVLTGSNGNDRLWGGAGNDVSRGGAGDDALHGGGGDDVLGGHDGNDMLSGGDGADTLYGDAGDDCLFGGDGDDVLEGGAGHDALAGGNGRDILRGGAGNDVLAGDAGDDVLGGHDGDDVL